Protein AF-A0A9Q8QS35-F1 (afdb_monomer_lite)

Radius of gyration: 35.41 Å; chains: 1; bounding box: 100×67×100 Å

pLDDT: mean 77.14, std 17.83, range [27.78, 98.44]

Foldseek 3Di:
DDDDDDDDDDDDDDPPPDDPPDDDPLVQVQLVVVVFGWDDDPPDIDTPPRHDQADPQFDPVQWAQQPPPRDTYTEHHQWHHDPRDTHHPDDDPDDDDDAPLVVVVVVCVLVVQCVVCCVVCVPCSPVSNVVSVVVNVVVSVVRVVVCVVPVDPDDDDDDDDPPPDDPPDPAQARPWFQDWLADPQDWDWFAADAPDKDQDDFSDDDDPFFFFLAKKKKFFDPPFAKWKFFQNHTFQAGHPRGIGIDGGGGTSRRIIMHGHGITIIIMTGHDDQFRFTFDPDDWFKDKWDWAAPVRQKTKDFCQVPQAPWKKKKKKFFQFWQFFKWFKDFVNHTFGIWFWRCVVPVCRNPNVQADRDGCDHDRCSRSSQNRGGGTMTMTTHGRNGGMMMTGTPGGHPDDRITIMIMTMGHGDDD

Secondary structure (DSSP, 8-state):
---------------------SPPHHHHHHHHHTT--EEEETTEEEETTTEESS-TT-EEEEEEE-TTT--EEEEPTT-EEETTEEE--SPPPP--SS-HHHHHHHTTHHHHHHHHHGGG-TT-HHHHHHHHHHHHHHHHHHHHHHHHHH-SS-PPPPPPPSTT------STT---BSEE-SGGGPPEEEPP-TTS-EEPPPSSS--TT-B-SS-EEEEE-TT---EEEETTEEPPPBTTTTEEEE-TT-BGGGEEEE-SS-EEEEEEEPPBTTB--B-S--PPPEEPPPBBTTB-EEEEE-TTTSSSS-EEEEEEESSB--EEEEEEETTEEEEE-BS-GGGGGGGG-GGG----B--SSTTHHHHHHHTT--EEEEEEPTT--EEEEEEEEE-TT-S-B-EEEEEEEBP--

Structure (mmCIF, N/CA/C/O backbone):
data_AF-A0A9Q8QS35-F1
#
_entry.id   AF-A0A9Q8QS35-F1
#
loop_
_atom_site.group_PDB
_atom_site.id
_atom_site.type_symbol
_atom_site.label_atom_id
_atom_site.label_alt_id
_atom_site.label_comp_id
_atom_site.label_asym_id
_atom_site.label_entity_id
_atom_site.label_seq_id
_atom_site.pdbx_PDB_ins_code
_atom_site.Cartn_x
_atom_site.Cartn_y
_atom_site.Cartn_z
_atom_site.occupancy
_atom_site.B_iso_or_equiv
_atom_site.auth_seq_id
_atom_site.auth_comp_id
_atom_site.auth_asym_id
_atom_site.auth_atom_id
_atom_site.pdbx_PDB_model_num
ATOM 1 N N . MET A 1 1 ? 76.714 -34.598 26.106 1.00 33.97 1 MET A N 1
ATOM 2 C CA . MET A 1 1 ? 77.487 -33.896 27.155 1.00 33.97 1 MET A CA 1
ATOM 3 C C . MET A 1 1 ? 76.480 -33.033 27.912 1.00 33.97 1 MET A C 1
ATOM 5 O O . MET A 1 1 ? 75.886 -32.183 27.274 1.00 33.97 1 MET A O 1
ATOM 9 N N . MET A 1 2 ? 76.019 -33.365 29.130 1.00 27.92 2 MET A N 1
ATOM 10 C CA . MET A 1 2 ? 76.781 -33.449 30.399 1.00 27.92 2 MET A CA 1
ATOM 11 C C . MET A 1 2 ? 77.706 -32.223 30.542 1.00 27.92 2 MET A C 1
ATOM 13 O O . MET A 1 2 ? 78.497 -32.004 29.640 1.00 27.92 2 MET A O 1
ATOM 17 N N . LEU A 1 3 ? 77.725 -31.400 31.591 1.00 30.41 3 LEU A N 1
ATOM 18 C CA . LEU A 1 3 ? 77.219 -31.501 32.959 1.00 30.41 3 LEU A CA 1
ATOM 19 C C . LEU A 1 3 ? 77.445 -30.105 33.630 1.00 30.41 3 LEU A C 1
ATOM 21 O O . LEU A 1 3 ? 78.508 -29.528 33.443 1.00 30.41 3 LEU A O 1
ATOM 25 N N . TRP A 1 4 ? 76.486 -29.645 34.447 1.00 30.98 4 TRP A N 1
ATOM 26 C CA . TRP A 1 4 ? 76.645 -29.163 35.845 1.00 30.98 4 TRP A CA 1
ATOM 27 C C . TRP A 1 4 ? 77.188 -27.784 36.303 1.00 30.98 4 TRP A C 1
ATOM 29 O O . TRP A 1 4 ? 78.196 -27.275 35.826 1.00 30.98 4 TRP A O 1
ATOM 39 N N . SER A 1 5 ? 76.585 -27.397 37.455 1.00 33.94 5 SER A N 1
ATOM 40 C CA . SER A 1 5 ? 77.015 -26.536 38.597 1.00 33.94 5 SER A CA 1
ATOM 41 C C . SER A 1 5 ? 76.394 -25.120 38.617 1.00 33.94 5 SER A C 1
ATOM 43 O O . SER A 1 5 ? 76.669 -24.339 37.719 1.00 33.94 5 SER A O 1
ATOM 45 N N . ALA A 1 6 ? 75.404 -24.772 39.469 1.00 36.12 6 ALA A N 1
ATOM 46 C CA . ALA A 1 6 ? 75.377 -24.591 40.951 1.00 36.12 6 ALA A CA 1
ATOM 47 C C . ALA A 1 6 ? 76.341 -23.463 41.412 1.00 36.12 6 ALA A C 1
ATOM 49 O O . ALA A 1 6 ? 77.469 -23.451 40.944 1.00 36.12 6 ALA A O 1
ATOM 50 N N . LEU A 1 7 ? 76.037 -22.453 42.248 1.00 33.00 7 LEU A N 1
ATOM 51 C CA . LEU A 1 7 ? 75.217 -22.263 43.465 1.00 33.00 7 LEU A CA 1
ATOM 52 C C . LEU A 1 7 ? 74.760 -20.773 43.569 1.00 33.00 7 LEU A C 1
ATOM 54 O O . LEU A 1 7 ? 75.435 -19.903 43.030 1.00 33.00 7 LEU A O 1
ATOM 58 N N . ALA A 1 8 ? 73.575 -20.465 44.128 1.00 33.50 8 ALA A N 1
ATOM 59 C CA . ALA A 1 8 ? 73.309 -19.841 45.456 1.00 33.50 8 ALA A CA 1
ATOM 60 C C . ALA A 1 8 ? 74.170 -18.592 45.796 1.00 33.50 8 ALA A C 1
ATOM 62 O O . ALA A 1 8 ? 75.386 -18.636 45.712 1.00 33.50 8 ALA A O 1
ATOM 63 N N . THR A 1 9 ? 73.666 -17.442 46.264 1.00 30.95 9 THR A N 1
ATOM 64 C CA . THR A 1 9 ? 72.790 -17.217 47.430 1.00 30.95 9 THR A CA 1
ATOM 65 C C . THR A 1 9 ? 72.441 -15.717 47.486 1.00 30.95 9 THR A C 1
ATOM 67 O O . THR A 1 9 ? 73.306 -14.888 47.219 1.00 30.95 9 THR A O 1
ATOM 70 N N . GLY A 1 10 ? 71.223 -15.352 47.892 1.00 29.36 10 GLY A N 1
ATOM 71 C CA . GLY A 1 10 ? 70.836 -13.965 48.179 1.00 29.36 10 GLY A CA 1
ATOM 72 C C . GLY A 1 10 ? 69.544 -13.928 48.992 1.00 29.36 10 GLY A C 1
ATOM 73 O O . GLY A 1 10 ? 68.461 -14.084 48.444 1.00 29.36 10 GLY A O 1
ATOM 74 N N . LEU A 1 11 ? 69.701 -13.828 50.310 1.00 32.06 11 LEU A N 1
ATOM 75 C CA . LEU A 1 11 ? 68.678 -13.894 51.356 1.00 32.06 11 LEU A CA 1
ATOM 76 C C . LEU A 1 11 ? 67.824 -12.617 51.476 1.00 32.06 11 LEU A C 1
ATOM 78 O O . LEU A 1 11 ? 68.360 -11.521 51.362 1.00 32.06 11 LEU A O 1
ATOM 82 N N . ALA A 1 12 ? 66.569 -12.836 51.904 1.00 32.16 12 ALA A N 1
ATOM 83 C CA . ALA A 1 12 ? 65.642 -11.937 52.618 1.00 32.16 12 ALA A CA 1
ATOM 84 C C . ALA A 1 12 ? 65.104 -10.722 51.825 1.00 32.16 12 ALA A C 1
ATOM 86 O O . ALA A 1 12 ? 65.850 -9.971 51.221 1.00 32.16 12 ALA A O 1
ATOM 87 N N . ILE A 1 13 ? 63.797 -10.444 51.794 1.00 30.41 13 ILE A N 1
ATOM 88 C CA . ILE A 1 13 ? 62.903 -10.262 52.948 1.00 30.41 13 ILE A CA 1
ATOM 89 C C . ILE A 1 13 ? 61.518 -10.865 52.668 1.00 30.41 13 ILE A C 1
ATOM 91 O O . ILE A 1 13 ? 60.880 -10.574 51.659 1.00 30.41 13 ILE A O 1
ATOM 95 N N . SER A 1 14 ? 61.041 -11.667 53.619 1.00 30.80 14 SER A N 1
ATOM 96 C CA . SER A 1 14 ? 59.661 -12.136 53.711 1.00 30.80 14 SER A CA 1
ATOM 97 C C . SER A 1 14 ? 58.741 -10.980 54.104 1.00 30.80 14 SER A C 1
ATOM 99 O O . SER A 1 14 ? 58.764 -10.541 55.252 1.00 30.80 14 SER A O 1
ATOM 101 N N . VAL A 1 15 ? 57.888 -10.520 53.190 1.00 31.53 15 VAL A N 1
ATOM 102 C CA . VAL A 1 15 ? 56.643 -9.849 53.581 1.00 31.53 15 VAL A CA 1
ATOM 103 C C . VAL A 1 15 ? 55.588 -10.940 53.668 1.00 31.53 15 VAL A C 1
ATOM 105 O O . VAL A 1 15 ? 54.973 -11.325 52.677 1.00 31.53 15 VAL A O 1
ATOM 108 N N . VAL A 1 16 ? 55.423 -11.486 54.872 1.00 33.06 16 VAL A N 1
ATOM 109 C CA . VAL A 1 16 ? 54.182 -12.165 55.239 1.00 33.06 16 VAL A CA 1
ATOM 110 C C . VAL A 1 16 ? 53.117 -11.072 55.221 1.00 33.06 16 VAL A C 1
ATOM 112 O O . VAL A 1 16 ? 53.033 -10.269 56.146 1.00 33.06 16 VAL A O 1
ATOM 115 N N . LEU A 1 17 ? 52.358 -10.987 54.129 1.00 31.47 17 LEU A N 1
ATOM 116 C CA . LEU A 1 17 ? 51.084 -10.280 54.122 1.00 31.47 17 LEU A CA 1
ATOM 117 C C . LEU A 1 17 ? 50.188 -11.033 55.105 1.00 31.47 17 LEU A C 1
ATOM 119 O O . LEU A 1 17 ? 49.635 -12.082 54.779 1.00 31.47 17 LEU A O 1
ATOM 123 N N . ALA A 1 18 ? 50.133 -10.537 56.341 1.00 35.03 18 ALA A N 1
ATOM 124 C CA . ALA A 1 18 ? 49.089 -10.900 57.279 1.00 35.03 18 ALA A CA 1
ATOM 125 C C . ALA A 1 18 ? 47.750 -10.693 56.561 1.00 35.03 18 ALA A C 1
ATOM 127 O O . ALA A 1 18 ? 47.512 -9.621 56.003 1.00 35.03 18 ALA A O 1
ATOM 128 N N . ALA A 1 19 ? 46.933 -11.747 56.508 1.00 41.31 19 ALA A N 1
ATOM 129 C CA . ALA A 1 19 ? 45.583 -11.657 55.982 1.00 41.31 19 ALA A CA 1
ATOM 130 C C . ALA A 1 19 ? 44.859 -10.536 56.731 1.00 41.31 19 ALA A C 1
ATOM 132 O O . ALA A 1 19 ? 44.884 -10.494 57.961 1.00 41.31 19 ALA A O 1
ATOM 133 N N . ASP A 1 20 ? 44.293 -9.612 55.966 1.00 45.94 20 ASP A N 1
ATOM 134 C CA . ASP A 1 20 ? 43.581 -8.449 56.467 1.00 45.94 20 ASP A CA 1
ATOM 135 C C . ASP A 1 20 ? 42.488 -8.927 57.440 1.00 45.94 20 ASP A C 1
ATOM 137 O O . ASP A 1 20 ? 41.556 -9.631 57.051 1.00 45.94 20 ASP A O 1
ATOM 141 N N . ASP A 1 21 ? 42.628 -8.604 58.727 1.00 58.88 21 ASP A N 1
ATOM 142 C CA . ASP A 1 21 ? 41.693 -9.003 59.792 1.00 58.88 21 ASP A CA 1
ATOM 143 C C . ASP A 1 21 ? 40.431 -8.113 59.791 1.00 58.88 21 ASP A C 1
ATOM 145 O O . ASP A 1 21 ? 39.726 -7.972 60.791 1.00 58.88 21 ASP A O 1
ATOM 149 N N . SER A 1 22 ? 40.155 -7.470 58.654 1.00 72.44 22 SER A N 1
ATOM 150 C CA . SER A 1 22 ? 39.050 -6.553 58.439 1.00 72.44 22 SER A CA 1
ATOM 151 C C . SER A 1 22 ? 37.841 -7.280 57.821 1.00 72.44 22 SER A C 1
ATOM 153 O O . SER A 1 22 ? 37.987 -8.125 56.933 1.00 72.44 22 SER A O 1
ATOM 155 N N . PRO A 1 23 ? 36.611 -6.998 58.294 1.00 75.44 23 PRO A N 1
ATOM 156 C CA . PRO A 1 23 ? 35.412 -7.645 57.778 1.00 75.44 23 PRO A CA 1
ATOM 157 C C . PRO A 1 23 ? 35.133 -7.204 56.332 1.00 75.44 23 PRO A C 1
ATOM 159 O O . PRO A 1 23 ? 35.167 -6.004 56.044 1.00 75.44 23 PRO A O 1
ATOM 162 N N . PRO A 1 24 ? 34.777 -8.133 55.425 1.00 80.44 24 PRO A N 1
ATOM 163 C CA . PRO A 1 24 ? 34.333 -7.795 54.076 1.00 80.44 24 PRO A CA 1
ATOM 164 C C . PRO A 1 24 ? 33.207 -6.749 54.071 1.00 80.44 24 PRO A C 1
ATOM 166 O O . PRO A 1 24 ? 32.281 -6.816 54.880 1.00 80.44 24 PRO A O 1
ATOM 169 N N . GLY A 1 25 ? 33.238 -5.803 53.126 1.00 79.88 25 GLY A N 1
ATOM 170 C CA . GLY A 1 25 ? 32.295 -4.671 53.093 1.00 79.88 25 GLY A CA 1
ATOM 171 C C . GLY A 1 25 ? 30.813 -5.075 53.078 1.00 79.88 25 GLY A C 1
ATOM 172 O O . GLY A 1 25 ? 29.991 -4.431 53.723 1.00 79.88 25 GLY A O 1
ATOM 173 N N . VAL A 1 26 ? 30.487 -6.198 52.432 1.00 80.88 26 VAL A N 1
ATOM 174 C CA . VAL A 1 26 ? 29.134 -6.784 52.396 1.00 80.88 26 VAL A CA 1
ATOM 175 C C . VAL A 1 26 ? 28.638 -7.215 53.791 1.00 80.88 26 VAL A C 1
ATOM 177 O O . VAL A 1 26 ? 27.462 -7.067 54.112 1.00 80.88 26 VAL A O 1
ATOM 180 N N . ILE A 1 27 ? 29.545 -7.676 54.659 1.00 82.19 27 ILE A N 1
ATOM 181 C CA . ILE A 1 27 ? 29.257 -8.063 56.048 1.00 82.19 27 ILE A CA 1
ATOM 182 C C . ILE A 1 27 ? 29.079 -6.820 56.920 1.00 82.19 27 ILE A C 1
ATOM 184 O O . ILE A 1 27 ? 28.169 -6.770 57.747 1.00 82.19 27 ILE A O 1
ATOM 188 N N . VAL A 1 28 ? 29.909 -5.793 56.709 1.00 83.69 28 VAL A N 1
ATOM 189 C CA . VAL A 1 28 ? 29.772 -4.499 57.395 1.00 83.69 28 VAL A CA 1
ATOM 190 C C . VAL A 1 28 ? 28.404 -3.883 57.103 1.00 83.69 28 VAL A C 1
ATOM 192 O O . VAL A 1 28 ? 27.733 -3.408 58.019 1.00 83.69 28 VAL A O 1
ATOM 195 N N . GLU A 1 29 ? 27.970 -3.919 55.844 1.00 83.31 29 GLU A N 1
ATOM 196 C CA . GLU A 1 29 ? 26.683 -3.373 55.419 1.00 83.31 29 GLU A CA 1
ATOM 197 C C . GLU A 1 29 ? 25.502 -4.150 56.019 1.00 83.31 29 GLU A C 1
ATOM 199 O O . GLU A 1 29 ? 24.595 -3.536 56.585 1.00 83.31 29 GLU A O 1
ATOM 204 N N . LEU A 1 30 ? 25.552 -5.488 55.993 1.00 83.31 30 LEU A N 1
ATOM 205 C CA . LEU A 1 30 ? 24.540 -6.347 56.611 1.00 83.31 30 LEU A CA 1
ATOM 206 C C . LEU A 1 30 ? 24.429 -6.118 58.125 1.00 83.31 30 LEU A C 1
ATOM 208 O O . LEU A 1 30 ? 23.328 -5.904 58.637 1.00 83.31 30 LEU A O 1
ATOM 212 N N . CYS A 1 31 ? 25.546 -6.131 58.858 1.00 82.06 31 CYS A N 1
ATOM 213 C CA . CYS A 1 31 ? 25.506 -5.918 60.305 1.00 82.06 31 CYS A CA 1
ATOM 214 C C . CYS A 1 31 ? 24.999 -4.512 60.643 1.00 82.06 31 CYS A C 1
ATOM 216 O O . CYS A 1 31 ? 24.170 -4.368 61.541 1.00 82.06 31 CYS A O 1
ATOM 218 N N . LYS A 1 32 ? 25.386 -3.490 59.867 1.00 84.06 32 LYS A N 1
ATOM 219 C CA . LYS A 1 32 ? 24.872 -2.124 60.029 1.00 84.06 32 LYS A CA 1
ATOM 220 C C . LYS A 1 32 ? 23.361 -2.041 59.799 1.00 84.06 32 LYS A C 1
ATOM 222 O O . LYS A 1 32 ? 22.688 -1.359 60.567 1.00 84.06 32 LYS A O 1
ATOM 227 N N . GLN A 1 33 ? 22.813 -2.747 58.804 1.00 81.06 33 GLN A N 1
ATOM 228 C CA . GLN A 1 33 ? 21.358 -2.842 58.602 1.00 81.06 33 GLN A CA 1
ATOM 229 C C . GLN A 1 33 ? 20.647 -3.504 59.787 1.00 81.06 33 GLN A C 1
ATOM 231 O O . GLN A 1 33 ? 19.543 -3.102 60.143 1.00 81.06 33 GLN A O 1
ATOM 236 N N . ARG A 1 34 ? 21.301 -4.470 60.439 1.00 80.44 34 ARG A N 1
ATOM 237 C CA . ARG A 1 34 ? 20.815 -5.110 61.670 1.00 80.44 34 ARG A CA 1
ATOM 238 C C . ARG A 1 34 ? 21.083 -4.282 62.938 1.00 80.44 34 ARG A C 1
ATOM 240 O O . ARG A 1 34 ? 20.763 -4.740 64.030 1.00 80.44 34 ARG A O 1
ATOM 247 N N . GLY A 1 35 ? 21.663 -3.081 62.824 1.00 77.81 35 GLY A N 1
ATOM 248 C CA . GLY A 1 35 ? 22.017 -2.226 63.966 1.00 77.81 35 GLY A CA 1
ATOM 249 C C . GLY A 1 35 ? 23.165 -2.773 64.825 1.00 77.81 35 GLY A C 1
ATOM 250 O O . GLY A 1 35 ? 23.284 -2.419 65.995 1.00 77.81 35 GLY A O 1
ATOM 251 N N . GLN A 1 36 ? 23.992 -3.653 64.263 1.00 81.81 36 GLN A N 1
ATOM 252 C CA . GLN A 1 36 ? 25.058 -4.388 64.941 1.00 81.81 36 GLN A CA 1
ATOM 253 C C . GLN A 1 36 ? 26.419 -4.121 64.283 1.00 81.81 36 GLN A C 1
ATOM 255 O O . GLN A 1 36 ? 26.512 -3.599 63.171 1.00 81.81 36 GLN A O 1
ATOM 260 N N . VAL A 1 37 ? 27.497 -4.502 64.968 1.00 81.12 37 VAL A N 1
ATOM 261 C CA . VAL A 1 37 ? 28.858 -4.465 64.415 1.00 81.12 37 VAL A CA 1
ATOM 262 C C . VAL A 1 37 ? 29.340 -5.886 64.105 1.00 81.12 37 VAL A C 1
ATOM 264 O O . VAL A 1 37 ? 28.939 -6.821 64.804 1.00 81.12 37 VAL A O 1
ATOM 267 N N . PRO A 1 38 ? 30.149 -6.081 63.051 1.00 83.38 38 PRO A N 1
ATOM 268 C CA . PRO A 1 38 ? 30.714 -7.385 62.733 1.00 83.38 38 PRO A CA 1
ATOM 269 C C . PRO A 1 38 ? 31.781 -7.792 63.757 1.00 83.38 38 PRO A C 1
ATOM 271 O O . PRO A 1 38 ? 32.609 -6.978 64.165 1.00 83.38 38 PRO A O 1
ATOM 274 N N . GLN A 1 39 ? 31.778 -9.063 64.147 1.00 82.00 39 GLN A N 1
ATOM 275 C CA . GLN A 1 39 ? 32.740 -9.672 65.061 1.00 82.00 39 GLN A CA 1
ATOM 276 C C . GLN A 1 39 ? 33.243 -10.992 64.469 1.00 82.00 39 GLN A C 1
ATOM 278 O O . GLN A 1 39 ? 32.466 -11.777 63.927 1.00 82.00 39 GLN A O 1
ATOM 283 N N . LYS A 1 40 ? 34.551 -11.243 64.559 1.00 79.94 40 LYS A N 1
ATOM 284 C CA . LYS A 1 40 ? 35.153 -12.492 64.083 1.00 79.94 40 LYS A CA 1
ATOM 285 C C . LYS A 1 40 ? 34.954 -13.595 65.126 1.00 79.94 40 LYS A C 1
ATOM 287 O O . LYS A 1 40 ? 35.295 -13.410 66.295 1.00 79.94 40 LYS A O 1
ATOM 292 N N . ALA A 1 41 ? 34.395 -14.725 64.707 1.00 76.12 41 ALA A N 1
ATOM 293 C CA . ALA A 1 41 ? 34.157 -15.909 65.524 1.00 76.12 41 ALA A CA 1
ATOM 294 C C . ALA A 1 41 ? 34.762 -17.131 64.811 1.00 76.12 41 ALA A C 1
ATOM 296 O O . ALA A 1 41 ? 34.180 -17.678 63.871 1.00 76.12 41 ALA A O 1
ATOM 297 N N . GLY A 1 42 ? 35.966 -17.530 65.231 1.00 75.00 42 GLY A N 1
ATOM 298 C CA . GLY A 1 42 ? 36.766 -18.526 64.509 1.00 75.00 42 GLY A CA 1
ATOM 299 C C . GLY A 1 42 ? 37.151 -18.027 63.111 1.00 75.00 42 GLY A C 1
ATOM 300 O O . GLY A 1 42 ? 37.630 -16.902 62.968 1.00 75.00 42 GLY A O 1
ATOM 301 N N . ASP A 1 43 ? 36.890 -18.843 62.089 1.00 71.19 43 ASP A N 1
ATOM 302 C CA . ASP A 1 43 ? 37.153 -18.517 60.676 1.00 71.19 43 ASP A CA 1
ATOM 303 C C . ASP A 1 43 ? 35.985 -17.784 59.985 1.00 71.19 43 ASP A C 1
ATOM 305 O O . ASP A 1 43 ? 36.033 -17.510 58.787 1.00 71.19 43 ASP A O 1
ATOM 309 N N . SER A 1 44 ? 34.931 -17.451 60.734 1.00 72.81 44 SER A N 1
ATOM 310 C CA . SER A 1 44 ? 33.701 -16.834 60.225 1.00 72.81 44 SER A CA 1
ATOM 311 C C . SER A 1 44 ? 33.443 -15.464 60.858 1.00 72.81 44 SER A C 1
ATOM 313 O O . SER A 1 44 ? 34.000 -15.135 61.910 1.00 72.81 44 SER A O 1
ATOM 315 N N . TRP A 1 45 ? 32.584 -14.657 60.231 1.00 80.56 45 TRP A N 1
ATOM 316 C CA . TRP A 1 45 ? 32.093 -13.415 60.841 1.00 80.56 45 TRP A CA 1
ATOM 317 C C . TRP A 1 45 ? 30.651 -13.577 61.298 1.00 80.56 45 TRP A C 1
ATOM 319 O O . TRP A 1 45 ? 29.833 -14.205 60.631 1.00 80.56 45 TRP A O 1
ATOM 329 N N . THR A 1 46 ? 30.328 -12.946 62.415 1.00 81.75 46 THR A N 1
ATOM 330 C CA . THR A 1 46 ? 28.971 -12.820 62.944 1.00 81.75 46 THR A CA 1
ATOM 331 C C . THR A 1 46 ? 28.652 -11.348 63.160 1.00 81.75 46 THR A C 1
ATOM 333 O O . THR A 1 46 ? 29.553 -10.509 63.220 1.00 81.75 46 THR A O 1
ATOM 336 N N . CYS A 1 47 ? 27.372 -11.003 63.275 1.00 83.44 47 CYS A N 1
ATOM 337 C CA . CYS A 1 47 ? 27.003 -9.711 63.846 1.00 83.44 47 CYS A CA 1
ATOM 338 C C . CYS A 1 47 ? 26.841 -9.888 65.371 1.00 83.44 47 CYS A C 1
ATOM 340 O O . CYS A 1 47 ? 26.371 -10.937 65.825 1.00 83.44 47 CYS A O 1
ATOM 342 N N . VAL A 1 48 ? 27.287 -8.901 66.164 1.00 78.38 48 VAL A N 1
ATOM 343 C CA . VAL A 1 48 ? 27.310 -8.947 67.646 1.00 78.38 48 VAL A CA 1
ATOM 344 C C . VAL A 1 48 ? 26.015 -9.533 68.235 1.00 78.38 48 VAL A C 1
ATOM 346 O O . VAL A 1 48 ? 24.928 -9.224 67.762 1.00 78.38 48 VAL A O 1
ATOM 349 N N . GLN A 1 49 ? 26.143 -10.347 69.296 1.00 65.44 49 GLN A N 1
ATOM 350 C CA . GLN A 1 49 ? 25.103 -11.232 69.874 1.00 65.44 49 GLN A CA 1
ATOM 351 C C . GLN A 1 49 ? 24.874 -12.565 69.129 1.00 65.44 49 GLN A C 1
ATOM 353 O O . GLN A 1 49 ? 23.788 -13.131 69.201 1.00 65.44 49 GLN A O 1
ATOM 358 N N . ASN A 1 50 ? 25.906 -13.105 68.466 1.00 60.25 50 ASN A N 1
ATOM 359 C CA . ASN A 1 50 ? 25.887 -14.415 67.793 1.00 60.25 50 ASN A CA 1
ATOM 360 C C . ASN A 1 50 ? 24.775 -14.577 66.743 1.00 60.25 50 ASN A C 1
ATOM 362 O O . ASN A 1 50 ? 24.349 -15.701 66.473 1.00 60.25 50 ASN A O 1
ATOM 366 N N . SER A 1 51 ? 24.310 -13.487 66.120 1.00 69.19 51 SER A N 1
ATOM 367 C CA . SER A 1 51 ? 23.422 -13.648 64.973 1.00 69.19 51 SER A CA 1
ATOM 368 C C . SER A 1 51 ? 24.256 -14.159 63.799 1.00 69.19 51 SER A C 1
ATOM 370 O O . SER A 1 51 ? 25.220 -13.517 63.362 1.00 69.19 51 SER A O 1
ATOM 372 N N . SER A 1 52 ? 23.942 -15.372 63.341 1.00 72.56 52 SER A N 1
ATOM 373 C CA . SER A 1 52 ? 24.635 -15.956 62.203 1.00 72.56 52 SER A CA 1
ATOM 374 C C . SER A 1 52 ? 24.352 -15.118 60.955 1.00 72.56 52 SER A C 1
ATOM 376 O O . SER A 1 52 ? 23.261 -14.566 60.755 1.00 72.56 52 SER A O 1
ATOM 378 N N . ILE A 1 53 ? 25.386 -14.956 60.133 1.00 80.69 53 ILE A N 1
ATOM 379 C CA . ILE A 1 53 ? 25.275 -14.240 58.861 1.00 80.69 53 ILE A CA 1
ATOM 380 C C . ILE A 1 53 ? 24.524 -15.101 57.841 1.00 80.69 53 ILE A C 1
ATOM 382 O O . ILE A 1 53 ? 23.663 -14.581 57.136 1.00 80.69 53 ILE A O 1
ATOM 386 N N . CYS A 1 54 ? 24.800 -16.406 57.835 1.00 80.38 54 CYS A N 1
ATOM 387 C CA . CYS A 1 54 ? 24.146 -17.405 56.995 1.00 80.38 54 CYS A CA 1
ATOM 388 C C . CYS A 1 54 ? 23.410 -18.457 57.843 1.00 80.38 54 CYS A C 1
ATOM 390 O O . CYS A 1 54 ? 23.620 -18.544 59.060 1.00 80.38 54 CYS A O 1
ATOM 392 N N . GLY A 1 55 ? 22.555 -19.255 57.203 1.00 75.06 55 GLY A N 1
ATOM 393 C CA . GLY A 1 55 ? 21.927 -20.432 57.797 1.00 75.06 55 GLY A CA 1
ATOM 394 C C . GLY A 1 55 ? 22.915 -21.580 58.032 1.00 75.06 55 GLY A C 1
ATOM 395 O O . GLY A 1 55 ? 24.063 -21.556 57.586 1.00 75.06 55 GLY A O 1
ATOM 396 N N . GLU A 1 56 ? 22.474 -22.600 58.764 1.00 71.56 56 GLU A N 1
ATOM 397 C CA . GLU A 1 56 ? 23.299 -23.768 59.079 1.00 71.56 56 GLU A CA 1
ATOM 398 C C . GLU A 1 56 ? 23.710 -24.524 57.799 1.00 71.56 56 GLU A C 1
ATOM 400 O O . GLU A 1 56 ? 22.866 -24.932 57.003 1.00 71.56 56 GLU A O 1
ATOM 405 N N . GLY A 1 57 ? 25.021 -24.699 57.591 1.00 67.62 57 GLY A N 1
ATOM 406 C CA . GLY A 1 57 ? 25.587 -25.388 56.422 1.00 67.62 57 GLY A CA 1
ATOM 407 C C . GLY A 1 57 ? 25.782 -24.523 55.169 1.00 67.62 57 GLY A C 1
ATOM 408 O O . GLY A 1 57 ? 26.283 -25.026 54.164 1.00 67.62 57 GLY A O 1
ATOM 409 N N . GLU A 1 58 ? 25.419 -23.242 55.212 1.00 79.19 58 GLU A N 1
ATOM 410 C CA . GLU A 1 58 ? 25.634 -22.293 54.115 1.00 79.19 58 GLU A CA 1
ATOM 411 C C . GLU A 1 58 ? 27.026 -21.650 54.177 1.00 79.19 58 GLU A C 1
ATOM 413 O O . GLU A 1 58 ? 27.584 -21.423 55.252 1.00 79.19 58 GLU A O 1
ATOM 418 N N . ASP A 1 59 ? 27.596 -21.336 53.011 1.00 76.75 59 ASP A N 1
ATOM 419 C CA . ASP A 1 59 ? 28.949 -20.783 52.919 1.00 76.75 59 ASP A CA 1
ATOM 420 C C . ASP A 1 59 ? 28.930 -19.249 52.951 1.00 76.75 59 ASP A C 1
ATOM 422 O O . ASP A 1 59 ? 28.432 -18.590 52.035 1.00 76.75 59 ASP A O 1
ATOM 426 N N . GLN A 1 60 ? 29.536 -18.661 53.980 1.00 78.38 60 GLN A N 1
ATOM 427 C CA . GLN A 1 60 ? 29.640 -17.213 54.136 1.00 78.38 60 GLN A CA 1
ATOM 428 C C . GLN A 1 60 ? 30.416 -16.524 53.006 1.00 78.38 60 GLN A C 1
ATOM 430 O O . GLN A 1 60 ? 30.143 -15.361 52.700 1.00 78.38 60 GLN A O 1
ATOM 435 N N . ALA A 1 61 ? 31.326 -17.227 52.326 1.00 77.19 61 ALA A N 1
ATOM 436 C CA . ALA A 1 61 ? 32.022 -16.696 51.154 1.00 77.19 61 ALA A CA 1
ATOM 437 C C . ALA A 1 61 ? 31.073 -16.402 49.977 1.00 77.19 61 ALA A C 1
ATOM 439 O O . ALA A 1 61 ? 31.444 -15.703 49.035 1.00 77.19 61 ALA A O 1
ATOM 440 N N . THR A 1 62 ? 29.840 -16.910 50.032 1.00 81.38 62 THR A N 1
ATOM 441 C CA . THR A 1 62 ? 28.808 -16.705 49.012 1.00 81.38 62 THR A CA 1
ATOM 442 C C . THR A 1 62 ? 27.770 -15.643 49.387 1.00 81.38 62 THR A C 1
ATOM 444 O O . THR A 1 62 ? 26.786 -15.470 48.664 1.00 81.38 62 THR A O 1
ATOM 447 N N . LEU A 1 63 ? 27.981 -14.910 50.487 1.00 82.25 63 LEU A N 1
ATOM 448 C CA . LEU A 1 63 ? 27.101 -13.824 50.910 1.00 82.25 63 LEU A CA 1
ATOM 449 C C . LEU A 1 63 ? 26.998 -12.742 49.825 1.00 82.25 63 LEU A C 1
ATOM 451 O O . LEU A 1 63 ? 27.994 -12.142 49.417 1.00 82.25 63 LEU A O 1
ATOM 455 N N . HIS A 1 64 ? 25.775 -12.446 49.404 1.00 84.94 64 HIS A N 1
ATOM 456 C CA . HIS A 1 64 ? 25.471 -11.396 48.437 1.00 84.94 64 HIS A CA 1
ATOM 457 C C . HIS A 1 64 ? 24.086 -10.811 48.701 1.00 84.94 64 HIS A C 1
ATOM 459 O O . HIS A 1 64 ? 23.293 -11.364 49.459 1.00 84.94 64 HIS A O 1
ATOM 465 N N . LYS A 1 65 ? 23.796 -9.679 48.062 1.00 82.31 65 LYS A N 1
ATOM 466 C CA . LYS A 1 65 ? 22.464 -9.081 48.062 1.00 82.31 65 LYS A CA 1
ATOM 467 C C . LYS A 1 65 ? 21.678 -9.629 46.874 1.00 82.31 65 LYS A C 1
ATOM 469 O O . LYS A 1 65 ? 22.097 -9.432 45.732 1.00 82.31 65 LYS A O 1
ATOM 474 N N . ASP A 1 66 ? 20.570 -10.315 47.128 1.00 75.62 66 ASP A N 1
ATOM 475 C CA . ASP A 1 66 ? 19.698 -10.837 46.080 1.00 75.62 66 ASP A CA 1
ATOM 476 C C . ASP A 1 66 ? 19.117 -9.672 45.264 1.00 75.62 66 ASP A C 1
ATOM 478 O O . ASP A 1 66 ? 18.554 -8.718 45.802 1.00 75.62 66 ASP A O 1
ATOM 482 N N . ALA A 1 67 ? 19.272 -9.727 43.941 1.00 71.56 67 ALA A N 1
ATOM 483 C CA . ALA A 1 67 ? 18.880 -8.632 43.054 1.00 71.56 67 ALA A CA 1
ATOM 484 C C . ALA A 1 67 ? 17.354 -8.457 42.907 1.00 71.56 67 ALA A C 1
ATOM 486 O O . ALA A 1 67 ? 16.912 -7.421 42.414 1.00 71.56 67 ALA A O 1
ATOM 487 N N . LYS A 1 68 ? 16.549 -9.461 43.275 1.00 70.25 68 LYS A N 1
ATOM 488 C CA . LYS A 1 68 ? 15.083 -9.428 43.189 1.00 70.25 68 LYS A CA 1
ATOM 489 C C . LYS A 1 68 ? 14.447 -8.988 44.500 1.00 70.25 68 LYS A C 1
ATOM 491 O O . LYS A 1 68 ? 13.493 -8.217 44.462 1.00 70.25 68 LYS A O 1
ATOM 496 N N . THR A 1 69 ? 14.940 -9.484 45.632 1.00 74.69 69 THR A N 1
ATOM 497 C CA . THR A 1 69 ? 14.363 -9.185 46.953 1.00 74.69 69 THR A CA 1
ATOM 498 C C . THR A 1 69 ? 15.090 -8.050 47.665 1.00 74.69 69 THR A C 1
ATOM 500 O O . THR A 1 69 ? 14.504 -7.378 48.507 1.00 74.69 69 THR A O 1
ATOM 503 N N . GLY A 1 70 ? 16.352 -7.792 47.313 1.00 73.56 70 GLY A N 1
ATOM 504 C CA . GLY A 1 70 ? 17.201 -6.816 47.992 1.00 73.56 70 GLY A CA 1
ATOM 505 C C . GLY A 1 70 ? 17.720 -7.289 49.352 1.00 73.56 70 GLY A C 1
ATOM 506 O O . GLY A 1 70 ? 18.362 -6.499 50.047 1.00 73.56 70 GLY A O 1
ATOM 507 N N . GLU A 1 71 ? 17.467 -8.543 49.731 1.00 79.38 71 GLU A N 1
ATOM 508 C CA . GLU A 1 71 ? 17.907 -9.142 50.993 1.00 79.38 71 GLU A CA 1
ATOM 509 C C . GLU A 1 71 ? 19.297 -9.772 50.863 1.00 79.38 71 GLU A C 1
ATOM 511 O O . GLU A 1 71 ? 19.707 -10.189 49.781 1.00 79.38 71 GLU A O 1
ATOM 516 N N . TYR A 1 72 ? 20.038 -9.850 51.970 1.00 81.12 72 TYR A N 1
ATOM 517 C CA . TYR A 1 72 ? 21.328 -10.539 51.991 1.00 81.12 72 TYR A CA 1
ATOM 518 C C . TYR A 1 72 ? 21.128 -12.030 52.239 1.00 81.12 72 TYR A C 1
ATOM 520 O O . TYR A 1 72 ? 20.542 -12.411 53.253 1.00 81.12 72 TYR A O 1
ATOM 528 N N . VAL A 1 73 ? 21.647 -12.855 51.334 1.00 84.12 73 VAL A N 1
ATOM 529 C CA . VAL A 1 73 ? 21.505 -14.314 51.363 1.00 84.12 73 VAL A CA 1
ATOM 530 C C . VAL A 1 73 ? 22.849 -14.998 51.115 1.00 84.12 73 VAL A C 1
ATOM 532 O O . VAL A 1 73 ? 23.732 -14.447 50.449 1.00 84.12 73 VAL A O 1
ATOM 535 N N . CYS A 1 74 ? 22.995 -16.209 51.647 1.00 84.50 74 CYS A N 1
ATOM 536 C CA . CYS A 1 74 ? 24.119 -17.100 51.375 1.00 84.50 74 CYS A CA 1
ATOM 537 C C . CYS A 1 74 ? 23.636 -18.278 50.525 1.00 84.50 74 CYS A C 1
ATOM 539 O O . CYS A 1 74 ? 22.454 -18.617 50.517 1.00 84.50 74 CYS A O 1
ATOM 541 N N . CYS A 1 75 ? 24.536 -18.889 49.765 1.00 81.88 75 CYS A N 1
ATOM 542 C CA . CYS A 1 75 ? 24.198 -20.038 48.944 1.00 81.88 75 CYS A CA 1
ATOM 543 C C . CYS A 1 75 ? 24.098 -21.308 49.784 1.00 81.88 75 CYS A C 1
ATOM 545 O O . CYS A 1 75 ? 24.952 -21.591 50.628 1.00 81.88 75 CYS A O 1
ATOM 547 N N . SER A 1 76 ? 23.073 -22.105 49.484 1.00 79.56 76 SER A N 1
ATOM 548 C CA . SER A 1 76 ? 22.891 -23.428 50.071 1.00 79.56 76 SER A CA 1
ATOM 549 C C . SER A 1 76 ? 24.086 -24.347 49.768 1.00 79.56 76 SER A C 1
ATOM 551 O O . SER A 1 76 ? 24.723 -24.201 48.717 1.00 79.56 76 SER A O 1
ATOM 553 N N . PRO A 1 77 ? 24.390 -25.318 50.650 1.00 74.50 77 PRO A N 1
ATOM 554 C CA . PRO A 1 77 ? 25.552 -26.185 50.500 1.00 74.50 77 PRO A CA 1
ATOM 555 C C . PRO A 1 77 ? 25.647 -26.822 49.106 1.00 74.50 77 PRO A C 1
ATOM 557 O O . PRO A 1 77 ? 24.694 -27.412 48.596 1.00 74.50 77 PRO A O 1
ATOM 560 N N . GLY A 1 78 ? 26.821 -26.693 48.485 1.00 69.44 78 GLY A N 1
ATOM 561 C CA . GLY A 1 78 ? 27.105 -27.206 47.143 1.00 69.44 78 GLY A CA 1
ATOM 562 C C . GLY A 1 78 ? 26.861 -26.214 46.004 1.00 69.44 78 GLY A C 1
ATOM 563 O O . GLY A 1 78 ? 27.364 -26.459 44.914 1.00 69.44 78 GLY A O 1
ATOM 564 N N . TYR A 1 79 ? 26.183 -25.087 46.233 1.00 75.44 79 TYR A N 1
ATOM 565 C CA . TYR A 1 79 ? 25.985 -24.031 45.235 1.00 75.44 79 TYR A CA 1
ATOM 566 C C . TYR A 1 79 ? 27.123 -23.001 45.293 1.00 75.44 79 TYR A C 1
ATOM 568 O O . TYR A 1 79 ? 27.668 -22.719 46.357 1.00 75.44 79 TYR A O 1
ATOM 576 N N . LYS A 1 80 ? 27.491 -22.420 44.146 1.00 79.56 80 LYS A N 1
ATOM 577 C CA . LYS A 1 80 ? 28.530 -21.380 44.043 1.00 79.56 80 LYS A CA 1
ATOM 578 C C . LYS A 1 80 ? 27.925 -20.034 43.667 1.00 79.56 80 LYS A C 1
ATOM 580 O O . LYS A 1 80 ? 26.983 -19.982 42.885 1.00 79.56 80 LYS A O 1
ATOM 585 N N . LEU A 1 81 ? 28.498 -18.944 44.173 1.00 77.06 81 LEU A N 1
ATOM 586 C CA . LEU A 1 81 ? 28.104 -17.594 43.776 1.00 77.06 81 LEU A CA 1
ATOM 587 C C . LEU A 1 81 ? 28.697 -17.248 42.400 1.00 77.06 81 LEU A C 1
ATOM 589 O O . LEU A 1 81 ? 29.916 -17.255 42.226 1.00 77.06 81 LEU A O 1
ATOM 593 N N . LYS A 1 82 ? 27.843 -16.921 41.428 1.00 76.50 82 LYS A N 1
ATOM 594 C CA . LYS A 1 82 ? 28.232 -16.410 40.107 1.00 76.50 82 LYS A CA 1
ATOM 595 C C . LYS A 1 82 ? 27.286 -15.286 39.690 1.00 76.50 82 LYS A C 1
ATOM 597 O O . LYS A 1 82 ? 26.073 -15.451 39.754 1.00 76.50 82 LYS A O 1
ATOM 602 N N . ASP A 1 83 ? 27.842 -14.140 39.299 1.00 74.94 83 ASP A N 1
ATOM 603 C CA . ASP A 1 83 ? 27.092 -12.951 38.856 1.00 74.94 83 ASP A CA 1
ATOM 604 C C . ASP A 1 83 ? 25.986 -12.507 39.840 1.00 74.94 83 ASP A C 1
ATOM 606 O O . ASP A 1 83 ? 24.883 -12.127 39.445 1.00 74.94 83 ASP A O 1
ATOM 610 N N . GLY A 1 84 ? 26.270 -12.593 41.146 1.00 70.44 84 GLY A N 1
ATOM 611 C CA . GLY A 1 84 ? 25.322 -12.225 42.203 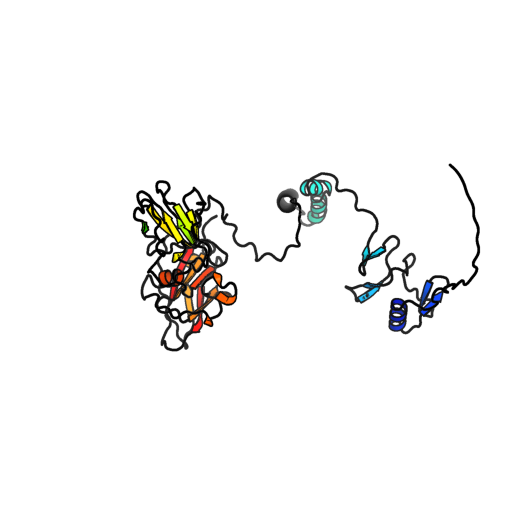1.00 70.44 84 GLY A CA 1
ATOM 612 C C . GLY A 1 84 ? 24.159 -13.206 42.384 1.00 70.44 84 GLY A C 1
ATOM 613 O O . GLY A 1 84 ? 23.098 -12.789 42.843 1.00 70.44 84 GLY A O 1
ATOM 614 N N . ARG A 1 85 ? 24.319 -14.478 41.981 1.00 76.62 85 ARG A N 1
ATOM 615 C CA . ARG A 1 85 ? 23.332 -15.556 42.173 1.00 76.62 85 ARG A CA 1
ATOM 616 C C . ARG A 1 85 ? 23.983 -16.891 42.534 1.00 76.62 85 ARG A C 1
ATOM 618 O O . ARG A 1 85 ? 25.088 -17.192 42.085 1.00 76.62 85 ARG A O 1
ATOM 625 N N . CYS A 1 86 ? 23.267 -17.727 43.281 1.00 78.62 86 CYS A N 1
ATOM 626 C CA . CYS A 1 86 ? 23.685 -19.096 43.586 1.00 78.62 86 CYS A CA 1
ATOM 627 C C . CYS A 1 86 ? 23.418 -20.040 42.406 1.00 78.62 86 CYS A C 1
ATOM 629 O O . CYS A 1 86 ? 22.281 -20.158 41.951 1.00 78.62 86 CYS A O 1
ATOM 631 N N . VAL A 1 87 ? 24.451 -20.734 41.924 1.00 76.44 87 VAL A N 1
ATOM 632 C CA . VAL A 1 87 ? 24.371 -21.706 40.822 1.00 76.44 87 VAL A CA 1
ATOM 633 C C . VAL A 1 87 ? 24.857 -23.087 41.267 1.00 76.44 87 VAL A C 1
ATOM 635 O O . VAL A 1 87 ? 25.875 -23.199 41.949 1.00 76.44 87 VAL A O 1
ATOM 638 N N . ASP A 1 88 ? 24.137 -24.143 40.881 1.00 74.31 88 ASP A N 1
ATOM 639 C CA . ASP A 1 88 ? 24.557 -25.530 41.122 1.00 74.31 88 ASP A CA 1
ATOM 640 C C . ASP A 1 88 ? 25.716 -25.882 40.165 1.00 74.31 88 ASP A C 1
ATOM 642 O O . ASP A 1 88 ? 25.559 -25.749 38.949 1.00 74.31 88 ASP A O 1
ATOM 646 N N . PRO A 1 89 ? 26.894 -26.297 40.664 1.00 59.12 89 PRO A N 1
ATOM 647 C CA . PRO A 1 89 ? 28.041 -26.650 39.837 1.00 59.12 89 PRO A CA 1
ATOM 648 C C . PRO A 1 89 ? 27.931 -28.044 39.202 1.00 59.12 89 PRO A C 1
ATOM 650 O O . PRO A 1 89 ? 28.824 -28.415 38.437 1.00 59.12 89 PRO A O 1
ATOM 653 N N . ARG A 1 90 ? 26.894 -28.840 39.506 1.00 60.19 90 ARG A N 1
ATOM 654 C CA . ARG A 1 90 ? 26.695 -30.143 38.861 1.00 60.19 90 ARG A CA 1
ATOM 655 C C . ARG A 1 90 ? 26.386 -29.941 37.374 1.00 60.19 90 ARG A C 1
ATOM 657 O O . ARG A 1 90 ? 25.442 -29.221 37.046 1.00 60.19 90 ARG A O 1
ATOM 664 N N . PRO A 1 91 ? 27.147 -30.570 36.459 1.00 45.31 91 PRO A N 1
ATOM 665 C CA . PRO A 1 91 ? 26.821 -30.506 35.045 1.00 45.31 91 PRO A CA 1
ATOM 666 C C . PRO A 1 91 ? 25.432 -31.129 34.835 1.00 45.31 91 PRO A C 1
ATOM 668 O O . PRO A 1 91 ? 25.172 -32.210 35.376 1.00 45.31 91 PRO A O 1
ATOM 671 N N . PRO A 1 92 ? 24.527 -30.469 34.090 1.00 45.31 92 PRO A N 1
ATOM 672 C CA . PRO A 1 92 ? 23.236 -31.059 33.779 1.00 45.31 92 PRO A CA 1
ATOM 673 C C . PRO A 1 92 ? 23.461 -32.407 33.076 1.00 45.31 92 PRO A C 1
ATOM 675 O O . PRO A 1 92 ? 24.394 -32.519 32.271 1.00 45.31 92 PRO A O 1
ATOM 678 N N . PRO A 1 93 ? 22.661 -33.446 33.384 1.00 43.34 93 PRO A N 1
ATOM 679 C CA . PRO A 1 93 ? 22.788 -34.730 32.711 1.00 43.34 93 PRO A CA 1
ATOM 680 C C . PRO A 1 93 ? 22.693 -34.520 31.200 1.00 43.34 93 PRO A C 1
ATOM 682 O O . PRO A 1 93 ? 21.867 -33.735 30.726 1.00 43.34 93 PRO A O 1
ATOM 685 N N . ALA A 1 94 ? 23.567 -35.204 30.456 1.00 39.12 94 ALA A N 1
ATOM 686 C CA . ALA A 1 94 ? 23.607 -35.095 29.006 1.00 39.12 94 ALA A CA 1
ATOM 687 C C . ALA A 1 94 ? 22.202 -35.355 28.427 1.00 39.12 94 ALA A C 1
ATOM 689 O O . ALA A 1 94 ? 21.542 -36.314 28.850 1.00 39.12 94 ALA A O 1
ATOM 690 N N . PRO A 1 95 ? 21.714 -34.517 27.495 1.00 42.78 95 PRO A N 1
ATOM 691 C CA . PRO A 1 95 ? 20.390 -34.698 26.927 1.00 42.78 95 PRO A CA 1
ATOM 692 C C . PRO A 1 95 ? 20.343 -36.040 26.192 1.00 42.78 95 PRO A C 1
ATOM 694 O O . PRO A 1 95 ? 21.003 -36.230 25.174 1.00 42.78 95 PRO A O 1
ATOM 697 N N . ALA A 1 96 ? 19.586 -36.993 26.742 1.00 45.12 96 ALA A N 1
ATOM 698 C CA . ALA A 1 96 ? 19.289 -38.242 26.049 1.00 45.12 96 ALA A CA 1
ATOM 699 C C . ALA A 1 96 ? 18.635 -37.936 24.684 1.00 45.12 96 ALA A C 1
ATOM 701 O O . ALA A 1 96 ? 17.761 -37.058 24.640 1.00 45.12 96 ALA A O 1
ATOM 702 N N . PRO A 1 97 ? 19.043 -38.624 23.602 1.00 42.28 97 PRO A N 1
ATOM 703 C CA . PRO A 1 97 ? 18.500 -38.398 22.269 1.00 42.28 97 PRO A CA 1
ATOM 704 C C . PRO A 1 97 ? 17.008 -38.747 22.229 1.00 42.28 97 PRO A C 1
ATOM 706 O O . PRO A 1 97 ? 16.596 -39.795 22.722 1.00 42.28 97 PRO A O 1
ATOM 709 N N . GLY A 1 98 ? 16.210 -37.855 21.649 1.00 55.78 98 GLY A N 1
ATOM 710 C CA . GLY A 1 98 ? 14.758 -37.977 21.529 1.00 55.78 98 GLY A CA 1
ATOM 711 C C . GLY A 1 98 ? 14.115 -36.603 21.353 1.00 55.78 98 GLY A C 1
ATOM 712 O O . GLY A 1 98 ? 14.729 -35.598 21.707 1.00 55.78 98 GLY A O 1
ATOM 713 N N . THR A 1 99 ? 12.897 -36.564 20.811 1.00 60.78 99 THR A N 1
ATOM 714 C CA . THR A 1 99 ? 12.160 -35.310 20.618 1.00 60.78 99 THR A CA 1
ATOM 715 C C . THR A 1 99 ? 11.559 -34.806 21.930 1.00 60.78 99 THR A C 1
ATOM 717 O O . THR A 1 99 ? 11.255 -35.589 22.838 1.00 60.78 99 THR A O 1
ATOM 720 N N . CYS A 1 100 ? 11.332 -33.500 22.053 1.00 61.81 100 CYS A N 1
ATOM 721 C CA . CYS A 1 100 ? 10.564 -32.917 23.154 1.00 61.81 100 CYS A CA 1
ATOM 722 C C . CYS A 1 100 ? 9.180 -33.574 23.284 1.00 61.81 100 CYS A C 1
ATOM 724 O O . CYS A 1 100 ? 8.713 -33.833 24.394 1.00 61.81 100 CYS A O 1
ATOM 726 N N . ALA A 1 101 ? 8.572 -33.928 22.150 1.00 60.28 101 ALA A N 1
ATOM 727 C CA . ALA A 1 101 ? 7.336 -34.697 22.087 1.00 60.28 101 ALA A CA 1
ATOM 728 C C . ALA A 1 101 ? 7.438 -36.083 22.750 1.00 60.28 101 ALA A C 1
ATOM 730 O O . ALA A 1 101 ? 6.526 -36.467 23.479 1.00 60.28 101 ALA A O 1
ATOM 731 N N . ALA A 1 102 ? 8.539 -36.815 22.549 1.00 62.88 102 ALA A N 1
ATOM 732 C CA . ALA A 1 102 ? 8.750 -38.115 23.190 1.00 62.88 102 ALA A CA 1
ATOM 733 C C . ALA A 1 102 ? 8.883 -37.985 24.717 1.00 62.88 102 ALA A C 1
ATOM 735 O O . ALA A 1 102 ? 8.368 -38.807 25.469 1.00 62.88 102 ALA A O 1
ATOM 736 N N . ARG A 1 103 ? 9.496 -36.897 25.201 1.00 63.16 103 ARG A N 1
ATOM 737 C CA . ARG A 1 103 ? 9.631 -36.653 26.646 1.00 63.16 103 ARG A CA 1
ATOM 738 C C . ARG A 1 103 ? 8.308 -36.330 27.340 1.00 63.16 103 ARG A C 1
ATOM 740 O O . ARG A 1 103 ? 8.178 -36.630 28.522 1.00 63.16 103 ARG A O 1
ATOM 747 N N . ILE A 1 104 ? 7.333 -35.739 26.644 1.00 62.28 104 ILE A N 1
ATOM 748 C CA . ILE A 1 104 ? 5.990 -35.502 27.203 1.00 62.28 104 ILE A CA 1
ATOM 749 C C . ILE A 1 104 ? 5.257 -36.816 27.491 1.00 62.28 104 ILE A C 1
ATOM 751 O O . ILE A 1 104 ? 4.551 -36.917 28.497 1.00 62.28 104 ILE A O 1
ATOM 755 N N . GLU A 1 105 ? 5.425 -37.814 26.626 1.00 61.81 105 GLU A N 1
ATOM 756 C CA . GLU A 1 105 ? 4.835 -39.139 26.832 1.00 61.81 105 GLU A CA 1
ATOM 757 C C . GLU A 1 105 ? 5.474 -39.831 28.049 1.00 61.81 105 GLU A C 1
ATOM 759 O O . GLU A 1 105 ? 4.755 -40.369 28.893 1.00 61.81 105 GLU A O 1
ATOM 764 N N . ASP A 1 106 ? 6.792 -39.694 28.222 1.00 61.00 106 ASP A N 1
ATOM 765 C CA . ASP A 1 106 ? 7.539 -40.286 29.343 1.00 61.00 106 ASP A CA 1
ATOM 766 C C . ASP A 1 106 ? 7.223 -39.667 30.717 1.00 61.00 106 ASP A C 1
ATOM 768 O O . ASP A 1 106 ? 7.248 -40.367 31.730 1.00 61.00 106 ASP A O 1
ATOM 772 N N . VAL A 1 107 ? 6.904 -38.368 30.796 1.00 66.31 107 VAL A N 1
ATOM 773 C CA . VAL A 1 107 ? 6.597 -37.706 32.087 1.00 66.31 107 VAL A CA 1
ATOM 774 C C . VAL A 1 107 ? 5.197 -38.027 32.623 1.00 66.31 107 VAL A C 1
ATOM 776 O O . VAL A 1 107 ? 4.840 -37.582 33.715 1.00 66.31 107 VAL A O 1
ATOM 779 N N . GLY A 1 108 ? 4.386 -38.788 31.882 1.00 66.56 108 GLY A N 1
ATOM 780 C CA . GLY A 1 108 ? 3.077 -39.250 32.347 1.00 66.56 108 GLY A CA 1
ATOM 781 C C . GLY A 1 108 ? 2.060 -38.125 32.572 1.00 66.56 108 GLY A C 1
ATOM 782 O O . GLY A 1 108 ? 1.156 -38.270 33.399 1.00 66.56 108 GLY A O 1
ATOM 783 N N . LEU A 1 109 ? 2.184 -37.007 31.846 1.00 71.75 109 LEU A N 1
ATOM 784 C CA . LEU A 1 109 ? 1.346 -35.810 32.004 1.00 71.75 109 LEU A CA 1
ATOM 785 C C . LEU A 1 109 ? -0.156 -36.119 31.885 1.00 71.75 109 LEU A C 1
ATOM 787 O O . LEU A 1 109 ? -0.952 -35.632 32.684 1.00 71.75 109 LEU A O 1
ATOM 791 N N . THR A 1 110 ? -0.543 -36.983 30.947 1.00 73.56 110 THR A N 1
ATOM 792 C CA . THR A 1 110 ? -1.936 -37.421 30.757 1.00 73.56 110 THR A CA 1
ATOM 793 C C . THR A 1 110 ? -2.481 -38.142 31.993 1.00 73.56 110 THR A C 1
ATOM 795 O O . THR A 1 110 ? -3.621 -37.919 32.395 1.00 73.56 110 THR A O 1
ATOM 798 N N . SER A 1 111 ? -1.648 -38.952 32.656 1.00 74.69 111 SER A N 1
ATOM 799 C CA . SER A 1 111 ? -2.002 -39.653 33.897 1.00 74.69 111 SER A CA 1
ATOM 800 C C . SER A 1 111 ? -2.144 -38.684 35.075 1.00 74.69 111 SER A C 1
ATOM 802 O O . SER A 1 111 ? -3.074 -38.800 35.878 1.00 74.69 111 SER A O 1
ATOM 804 N N . LEU A 1 112 ? -1.269 -37.675 35.150 1.00 77.06 112 LEU A N 1
ATOM 805 C CA . LEU A 1 112 ? -1.352 -36.617 36.157 1.00 77.06 112 LEU A CA 1
ATOM 806 C C . LEU A 1 112 ? -2.637 -35.792 35.993 1.00 77.06 112 LEU A C 1
ATOM 808 O O . LEU A 1 112 ? -3.372 -35.597 36.960 1.00 77.06 112 LEU A O 1
ATOM 812 N N . LEU A 1 113 ? -2.932 -35.348 34.770 1.00 75.12 113 LEU A N 1
ATOM 813 C CA . LEU A 1 113 ? -4.115 -34.547 34.461 1.00 75.12 113 LEU A CA 1
ATOM 814 C C . LEU A 1 113 ? -5.411 -35.340 34.658 1.00 75.12 113 LEU A C 1
ATOM 816 O O . LEU A 1 113 ? -6.348 -34.810 35.249 1.00 75.12 113 LEU A O 1
ATOM 820 N N . SER A 1 114 ? -5.446 -36.616 34.261 1.00 77.19 114 SER A N 1
ATOM 821 C CA . SER A 1 114 ? -6.574 -37.515 34.546 1.00 77.19 114 SER A CA 1
ATOM 822 C C . SER A 1 114 ? -6.870 -37.580 36.043 1.00 77.19 114 SER A C 1
ATOM 824 O O . SER A 1 114 ? -8.007 -37.376 36.464 1.00 77.19 114 SER A O 1
ATOM 826 N N . ARG A 1 115 ? -5.837 -37.746 36.877 1.00 78.38 115 ARG A N 1
ATOM 827 C CA . ARG A 1 115 ? -5.996 -37.825 38.335 1.00 78.38 115 ARG A CA 1
ATOM 828 C C . ARG A 1 115 ? -6.485 -36.518 38.959 1.00 78.38 115 ARG A C 1
ATOM 830 O O . ARG A 1 115 ? -7.321 -36.556 39.856 1.00 78.38 115 ARG A O 1
ATOM 837 N N . VAL A 1 116 ? -5.956 -35.379 38.512 1.00 80.62 116 VAL A N 1
ATOM 838 C CA . VAL A 1 116 ? -6.316 -34.054 39.046 1.00 80.62 116 VAL A CA 1
ATOM 839 C C . VAL A 1 116 ? -7.725 -33.645 38.625 1.00 80.62 116 VAL A C 1
ATOM 841 O O . VAL A 1 116 ? -8.442 -33.034 39.413 1.00 80.62 116 VAL A O 1
ATOM 844 N N . LEU A 1 117 ? -8.130 -33.982 37.400 1.00 78.81 117 LEU A N 1
ATOM 845 C CA . LEU A 1 117 ? -9.394 -33.531 36.822 1.00 78.81 117 LEU A CA 1
ATOM 846 C C . LEU A 1 117 ? -10.544 -34.522 37.023 1.00 78.81 117 LEU A C 1
ATOM 848 O O . LEU A 1 117 ? -11.693 -34.104 36.935 1.00 78.81 117 LEU A O 1
ATOM 852 N N . ALA A 1 118 ? -10.282 -35.789 37.359 1.00 78.06 118 ALA A N 1
ATOM 853 C CA . ALA A 1 118 ? -11.322 -36.786 37.640 1.00 78.06 118 ALA A CA 1
ATOM 854 C C . ALA A 1 118 ? -12.432 -36.307 38.605 1.00 78.06 118 ALA A C 1
ATOM 856 O O . ALA A 1 118 ? -13.603 -36.544 38.304 1.00 78.06 118 ALA A O 1
ATOM 857 N N . PRO A 1 119 ? -12.142 -35.575 39.703 1.00 76.69 119 PRO A N 1
ATOM 858 C CA . PRO A 1 119 ? -13.185 -35.051 40.590 1.00 76.69 119 PRO A CA 1
ATOM 859 C C . PRO A 1 119 ? -14.118 -34.025 39.925 1.00 76.69 119 PRO A C 1
ATOM 861 O O . PRO A 1 119 ? -15.258 -33.865 40.354 1.00 76.69 119 PRO A O 1
ATOM 864 N N . CYS A 1 120 ? -13.655 -33.343 38.874 1.00 72.44 120 CYS A N 1
ATOM 865 C CA . CYS A 1 120 ? -14.425 -32.356 38.114 1.00 72.44 120 CYS A CA 1
ATOM 866 C C . CYS A 1 120 ? -15.350 -32.999 37.066 1.00 72.44 120 CYS A C 1
ATOM 868 O O . CYS A 1 120 ? -16.217 -32.318 36.522 1.00 72.44 120 CYS A O 1
ATOM 870 N N . PHE A 1 121 ? -15.193 -34.301 36.797 1.00 72.00 121 PHE A N 1
ATOM 871 C CA . PHE A 1 121 ? -15.985 -35.059 35.824 1.00 72.00 121 PHE A CA 1
ATOM 872 C C . PHE A 1 121 ? -16.658 -36.284 36.475 1.00 72.00 121 PHE A C 1
ATOM 874 O O . PHE A 1 121 ? -16.438 -37.417 36.042 1.00 72.00 121 PHE A O 1
ATOM 881 N N . PRO A 1 122 ? -17.521 -36.089 37.494 1.00 59.34 122 PRO A N 1
ATOM 882 C CA . PRO A 1 122 ? -18.057 -37.181 38.312 1.00 59.34 122 PRO A CA 1
ATOM 883 C C . PRO A 1 122 ? -18.950 -38.175 37.547 1.00 59.34 122 PRO A C 1
ATOM 885 O O . PRO A 1 122 ? -19.171 -39.281 38.029 1.00 59.34 122 PRO A O 1
ATOM 888 N N . CYS A 1 123 ? -19.446 -37.808 36.358 1.00 54.94 123 CYS A N 1
ATOM 889 C CA . CYS A 1 123 ? -20.387 -38.618 35.572 1.00 54.94 123 CYS A CA 1
ATOM 890 C C . CYS A 1 123 ? -19.917 -38.912 34.132 1.00 54.94 123 CYS A C 1
ATOM 892 O O . CYS A 1 123 ? -20.727 -39.346 33.316 1.00 54.94 123 CYS A O 1
ATOM 894 N N . GLY A 1 124 ? -18.649 -38.656 33.779 1.00 57.47 124 GLY A N 1
ATOM 895 C CA . GLY A 1 124 ? -18.215 -38.710 32.377 1.00 57.47 124 GLY A CA 1
ATOM 896 C C . GLY A 1 124 ? -16.724 -38.951 32.183 1.00 57.47 124 GLY A C 1
ATOM 897 O O . GLY A 1 124 ? -16.014 -38.062 31.717 1.00 57.47 124 GLY A O 1
ATOM 898 N N . THR A 1 125 ? -16.259 -40.166 32.479 1.00 61.69 125 THR A N 1
ATOM 899 C CA . THR A 1 125 ? -14.869 -40.582 32.214 1.00 61.69 125 THR A CA 1
ATOM 900 C C . THR A 1 125 ? -14.518 -40.488 30.727 1.00 61.69 125 THR A C 1
ATOM 902 O O . THR A 1 125 ? -13.440 -40.022 30.386 1.00 61.69 125 THR A O 1
ATOM 905 N N . THR A 1 126 ? -15.467 -40.778 29.831 1.00 69.62 126 THR A N 1
ATOM 906 C CA . THR A 1 126 ? -15.284 -40.651 28.374 1.00 69.62 126 THR A CA 1
ATOM 907 C C . THR A 1 126 ? -15.022 -39.211 27.919 1.00 69.62 126 THR A C 1
ATOM 909 O O . THR A 1 126 ? -14.228 -38.983 27.007 1.00 69.62 126 THR A O 1
ATOM 912 N N . ALA A 1 127 ? -15.667 -38.223 28.550 1.00 68.12 127 ALA A N 1
ATOM 913 C CA . ALA A 1 127 ? -15.471 -36.812 28.214 1.00 68.12 127 ALA A CA 1
ATOM 914 C C . ALA A 1 127 ? -14.105 -36.307 28.702 1.00 68.12 127 ALA A C 1
ATOM 916 O O . ALA A 1 127 ? -13.426 -35.577 27.980 1.00 68.12 127 ALA A O 1
ATOM 917 N N . LEU A 1 128 ? -13.685 -36.750 29.891 1.00 75.00 128 LEU A N 1
ATOM 918 C CA . LEU A 1 128 ? -12.350 -36.482 30.418 1.00 75.00 128 LEU A CA 1
ATOM 919 C C . LEU A 1 128 ? -11.264 -37.111 29.532 1.00 75.00 128 LEU A C 1
ATOM 921 O O . LEU A 1 128 ? -10.326 -36.420 29.149 1.00 75.00 128 LEU A O 1
ATOM 925 N N . ASP A 1 129 ? -11.415 -38.374 29.134 1.00 74.38 129 ASP A N 1
ATOM 926 C CA . ASP A 1 129 ? -10.443 -39.064 28.275 1.00 74.38 129 ASP A CA 1
ATOM 927 C C . ASP A 1 129 ? -10.327 -38.414 26.888 1.00 74.38 129 ASP A C 1
ATOM 929 O O . ASP A 1 129 ? -9.222 -38.242 26.368 1.00 74.38 129 ASP A O 1
ATOM 933 N N . THR A 1 130 ? -11.453 -37.978 26.313 1.00 76.25 130 THR A N 1
ATOM 934 C CA . THR A 1 130 ? -11.466 -37.243 25.037 1.00 76.25 130 THR A CA 1
ATOM 935 C C . THR A 1 130 ? -10.731 -35.909 25.177 1.00 76.25 130 THR A C 1
ATOM 937 O O . THR A 1 130 ? -9.849 -35.602 24.379 1.00 76.25 130 THR A O 1
ATOM 940 N N . PHE A 1 131 ? -11.025 -35.141 26.232 1.00 75.38 131 PHE A N 1
ATOM 941 C CA . PHE A 1 131 ? -10.356 -33.868 26.509 1.00 75.38 131 PHE A CA 1
ATOM 942 C C . PHE A 1 131 ? -8.838 -34.030 26.676 1.00 75.38 131 PHE A C 1
ATOM 944 O O . PHE A 1 131 ? -8.063 -33.266 26.104 1.00 75.38 131 PHE A O 1
ATOM 951 N N . LEU A 1 132 ? -8.404 -35.039 27.433 1.00 78.75 132 LEU A N 1
ATOM 952 C CA . LEU A 1 132 ? -6.986 -35.310 27.661 1.00 78.75 132 LEU A CA 1
ATOM 953 C C . LEU A 1 132 ? -6.262 -35.731 26.381 1.00 78.75 132 LEU A C 1
ATOM 955 O O . LEU A 1 132 ? -5.116 -35.333 26.173 1.00 78.75 132 LEU A O 1
ATOM 959 N N . THR A 1 133 ? -6.934 -36.499 25.522 1.00 75.88 133 THR A N 1
ATOM 960 C CA . THR A 1 133 ? -6.393 -36.941 24.230 1.00 75.88 133 THR A CA 1
ATOM 961 C C . THR A 1 133 ? -6.173 -35.759 23.288 1.00 75.88 133 THR A C 1
ATOM 963 O O . THR A 1 133 ? -5.074 -35.590 22.760 1.00 75.88 133 THR A O 1
ATOM 966 N N . GLU A 1 134 ? -7.177 -34.892 23.140 1.00 74.62 134 GLU A N 1
ATOM 967 C CA . GLU A 1 134 ? -7.084 -33.682 22.313 1.00 74.62 134 GLU A CA 1
ATOM 968 C C . GLU A 1 134 ? -6.001 -32.727 22.837 1.00 74.62 134 GLU A C 1
ATOM 970 O O . GLU A 1 134 ? -5.155 -32.244 22.082 1.00 74.62 134 GLU A O 1
ATOM 975 N N . TYR A 1 135 ? -5.961 -32.501 24.154 1.00 74.81 135 TYR A N 1
ATOM 976 C CA . TYR A 1 135 ? -4.984 -31.603 24.770 1.00 74.81 135 TYR A CA 1
ATOM 977 C C . TYR A 1 135 ? -3.541 -32.098 24.600 1.00 74.81 135 TYR A C 1
ATOM 979 O O . TYR A 1 135 ? -2.655 -31.322 24.233 1.00 74.81 135 TYR A O 1
ATOM 987 N N . ALA A 1 136 ? -3.299 -33.395 24.818 1.00 73.31 136 ALA A N 1
ATOM 988 C CA . ALA A 1 136 ? -1.989 -33.998 24.598 1.00 73.31 136 ALA A CA 1
ATOM 989 C C . ALA A 1 136 ? -1.568 -33.915 23.120 1.00 73.31 136 ALA A C 1
ATOM 991 O O . ALA A 1 136 ? -0.407 -33.619 22.834 1.00 73.31 136 ALA A O 1
ATOM 992 N N . GLY A 1 137 ? -2.507 -34.103 22.187 1.00 70.94 137 GLY A N 1
ATOM 993 C CA . GLY A 1 137 ? -2.269 -33.956 20.749 1.00 70.94 137 GLY A CA 1
ATOM 994 C C . GLY A 1 137 ? -1.831 -32.542 20.356 1.00 70.94 137 GLY A C 1
ATOM 995 O O . GLY A 1 137 ? -0.813 -32.377 19.680 1.00 70.94 137 GLY A O 1
ATOM 996 N N . VAL A 1 138 ? -2.540 -31.516 20.836 1.00 72.19 138 VAL A N 1
ATOM 997 C CA . VAL A 1 138 ? -2.199 -30.102 20.585 1.00 72.19 138 VAL A CA 1
ATOM 998 C C . VAL A 1 138 ? -0.833 -29.749 21.171 1.00 72.19 138 VAL A C 1
ATOM 1000 O O . VAL A 1 138 ? -0.013 -29.119 20.501 1.00 72.19 138 VAL A O 1
ATOM 1003 N N . LEU A 1 139 ? -0.558 -30.182 22.403 1.00 74.00 139 LEU A N 1
ATOM 1004 C CA . LEU A 1 139 ? 0.716 -29.919 23.066 1.00 74.00 139 LEU A CA 1
ATOM 1005 C C . LEU A 1 139 ? 1.888 -30.584 22.325 1.00 74.00 139 LEU A C 1
ATOM 1007 O O . LEU A 1 139 ? 2.924 -29.951 22.121 1.00 74.00 139 LEU A O 1
ATOM 1011 N N . LYS A 1 140 ? 1.705 -31.825 21.857 1.00 70.81 140 LYS A N 1
ATOM 1012 C CA . LYS A 1 140 ? 2.697 -32.556 21.056 1.00 70.81 140 LYS A CA 1
ATOM 1013 C C . LYS A 1 140 ? 2.987 -31.850 19.730 1.00 70.81 140 LYS A C 1
ATOM 1015 O O . LYS A 1 140 ? 4.150 -31.672 19.376 1.00 70.81 140 LYS A O 1
ATOM 1020 N N . ALA A 1 141 ? 1.948 -31.401 19.026 1.00 65.50 141 ALA A N 1
ATOM 1021 C CA . ALA A 1 141 ? 2.093 -30.660 17.775 1.00 65.50 141 ALA A CA 1
ATOM 1022 C C . ALA A 1 141 ? 2.828 -29.323 17.974 1.00 65.50 141 ALA A C 1
ATOM 1024 O O . ALA A 1 141 ? 3.721 -28.988 17.196 1.00 65.50 141 ALA A O 1
ATOM 1025 N N . ALA A 1 142 ? 2.508 -28.587 19.043 1.00 65.12 142 ALA A N 1
ATOM 1026 C CA . ALA A 1 142 ? 3.179 -27.335 19.381 1.00 65.12 142 ALA A CA 1
ATOM 1027 C C . ALA A 1 142 ? 4.663 -27.541 19.724 1.00 65.12 142 ALA A C 1
ATOM 1029 O O . ALA A 1 142 ? 5.503 -26.745 19.310 1.00 65.12 142 ALA A O 1
ATOM 1030 N N . MET A 1 143 ? 5.004 -28.614 20.444 1.00 65.50 143 MET A N 1
ATOM 1031 C CA . MET A 1 143 ? 6.400 -28.922 20.759 1.00 65.50 143 MET A CA 1
ATOM 1032 C C . MET A 1 143 ? 7.210 -29.334 19.536 1.00 65.50 143 MET A C 1
ATOM 1034 O O . MET A 1 143 ? 8.326 -28.850 19.397 1.00 65.50 143 MET A O 1
ATOM 1038 N N . ASN A 1 144 ? 6.653 -30.159 18.644 1.00 65.06 144 ASN A N 1
ATOM 1039 C CA . ASN A 1 144 ? 7.319 -30.502 17.383 1.00 65.06 144 ASN A CA 1
ATOM 1040 C C . ASN A 1 144 ? 7.607 -29.243 16.556 1.00 65.06 144 ASN A C 1
ATOM 1042 O O . ASN A 1 144 ? 8.716 -29.068 16.073 1.00 65.06 144 ASN A O 1
ATOM 1046 N N . LEU A 1 145 ? 6.646 -28.316 16.475 1.00 61.31 145 LEU A N 1
ATOM 1047 C CA . LEU A 1 145 ? 6.824 -27.046 15.769 1.00 61.31 145 LEU A CA 1
ATOM 1048 C C . LEU A 1 145 ? 7.967 -26.201 16.358 1.00 61.31 145 LEU A C 1
ATOM 1050 O O . LEU A 1 145 ? 8.725 -25.574 15.621 1.00 61.31 145 LEU A O 1
ATOM 1054 N N . VAL A 1 146 ? 8.081 -26.159 17.688 1.00 61.03 146 VAL A N 1
ATOM 1055 C CA . VAL A 1 146 ? 9.174 -25.461 18.379 1.00 61.03 146 VAL A CA 1
ATOM 1056 C C . VAL A 1 146 ? 10.498 -26.184 18.128 1.00 61.03 146 VAL A C 1
ATOM 1058 O O . VAL A 1 146 ? 11.491 -25.555 17.789 1.00 61.03 146 VAL A O 1
ATOM 1061 N N . GLU A 1 147 ? 10.534 -27.502 18.245 1.00 62.69 147 GLU A N 1
ATOM 1062 C CA . GLU A 1 147 ? 11.749 -28.279 18.019 1.00 62.69 147 GLU A CA 1
ATOM 1063 C C . GLU A 1 147 ? 12.268 -28.123 16.580 1.00 62.69 147 GLU A C 1
ATOM 1065 O O . GLU A 1 147 ? 13.447 -27.824 16.384 1.00 62.69 147 GLU A O 1
ATOM 1070 N N . ASP A 1 148 ? 11.380 -28.167 15.588 1.00 60.84 148 ASP A N 1
ATOM 1071 C CA . ASP A 1 148 ? 11.705 -27.915 14.181 1.00 60.84 148 ASP A CA 1
ATOM 1072 C C . ASP A 1 148 ? 12.215 -26.481 13.953 1.00 60.84 148 ASP A C 1
ATOM 1074 O O . ASP A 1 148 ? 13.165 -26.261 13.199 1.00 60.84 148 ASP A O 1
ATOM 1078 N N . ALA A 1 149 ? 11.630 -25.491 14.636 1.00 52.66 149 ALA A N 1
ATOM 1079 C CA . ALA A 1 149 ? 12.011 -24.085 14.500 1.00 52.66 149 ALA A CA 1
ATOM 1080 C C . ALA A 1 149 ? 13.348 -23.731 15.179 1.00 52.66 149 ALA A C 1
ATOM 1082 O O . ALA A 1 149 ? 14.017 -22.789 14.752 1.00 52.66 149 ALA A O 1
ATOM 1083 N N . TYR A 1 150 ? 13.742 -24.459 16.227 1.00 52.69 150 TYR A N 1
ATOM 1084 C CA . TYR A 1 150 ? 14.890 -24.117 17.080 1.00 52.69 150 TYR A CA 1
ATOM 1085 C C . TYR A 1 150 ? 16.078 -25.092 16.976 1.00 52.69 150 TYR A C 1
ATOM 1087 O O . TYR A 1 150 ? 17.099 -24.875 17.626 1.00 52.69 150 TYR A O 1
ATOM 1095 N N . SER A 1 151 ? 16.007 -26.110 16.111 1.00 53.03 151 SER A N 1
ATOM 1096 C CA . SER A 1 151 ? 17.114 -27.046 15.836 1.00 53.03 151 SER A CA 1
ATOM 1097 C C . SER A 1 151 ? 18.217 -26.493 14.909 1.00 53.03 151 SER A C 1
ATOM 1099 O O . SER A 1 151 ? 19.137 -27.227 14.548 1.00 53.03 151 SER A O 1
ATOM 1101 N N . GLN A 1 152 ? 18.173 -25.213 14.511 1.00 47.94 152 GLN A N 1
ATOM 1102 C CA . GLN A 1 152 ? 19.229 -24.599 13.691 1.00 47.94 152 GLN A CA 1
ATOM 1103 C C . GLN A 1 152 ? 20.352 -23.961 14.541 1.00 47.94 152 GLN A C 1
ATOM 1105 O O . GLN A 1 152 ? 20.071 -23.339 15.571 1.00 47.94 152 GLN A O 1
ATOM 1110 N N . PRO A 1 153 ? 21.636 -24.055 14.132 1.00 34.75 153 PRO A N 1
ATOM 1111 C CA . PRO A 1 153 ? 22.742 -23.475 14.893 1.00 34.75 153 PRO A CA 1
ATOM 1112 C C . PRO A 1 153 ? 22.709 -21.937 14.849 1.00 34.75 153 PRO A C 1
ATOM 1114 O O . PRO A 1 153 ? 22.751 -21.357 13.767 1.00 34.75 153 PRO A O 1
ATOM 1117 N N . GLY A 1 154 ? 22.707 -21.276 16.018 1.00 44.00 154 GLY A N 1
ATOM 1118 C CA . GLY A 1 154 ? 22.884 -19.814 16.130 1.00 44.00 154 GLY A CA 1
ATOM 1119 C C . GLY A 1 154 ? 21.743 -19.024 16.787 1.00 44.00 154 GLY A C 1
ATOM 1120 O O . GLY A 1 154 ? 21.432 -17.923 16.340 1.00 44.00 154 GLY A O 1
ATOM 1121 N N . CYS A 1 155 ? 21.113 -19.547 17.843 1.00 36.09 155 CYS A N 1
ATOM 1122 C CA . CYS A 1 155 ? 19.992 -18.877 18.512 1.00 36.09 155 CYS A CA 1
ATOM 1123 C C . CYS A 1 155 ? 20.346 -17.480 19.065 1.00 36.09 155 CYS A C 1
ATOM 1125 O O . CYS A 1 155 ? 21.133 -17.341 20.002 1.00 36.09 155 CYS A O 1
ATOM 1127 N N . VAL A 1 156 ? 19.682 -16.455 18.522 1.00 33.59 156 VAL A N 1
ATOM 1128 C CA . VAL A 1 156 ? 19.608 -15.093 19.069 1.00 33.59 156 VAL A CA 1
ATOM 1129 C C . VAL A 1 156 ? 18.319 -14.964 19.886 1.00 33.59 156 VAL A C 1
ATOM 1131 O O . VAL A 1 156 ? 17.283 -15.512 19.509 1.00 33.59 156 VAL A O 1
ATOM 1134 N N . THR A 1 157 ? 18.367 -14.233 21.001 1.00 33.09 157 THR A N 1
ATOM 1135 C CA . THR A 1 157 ? 17.223 -13.958 21.883 1.00 33.09 157 THR A CA 1
ATOM 1136 C C . THR A 1 157 ? 16.040 -13.382 21.087 1.00 33.09 157 THR A C 1
ATOM 1138 O O . THR A 1 157 ? 16.227 -12.378 20.391 1.00 33.09 157 THR A O 1
ATOM 1141 N N . PRO A 1 158 ? 14.821 -13.948 21.178 1.00 34.62 158 PRO A N 1
ATOM 1142 C CA . PRO A 1 158 ? 13.683 -13.417 20.442 1.00 34.62 158 PRO A CA 1
ATOM 1143 C C . PRO A 1 158 ? 13.307 -12.042 20.998 1.00 34.62 158 PRO A C 1
ATOM 1145 O O . PRO A 1 158 ? 12.932 -11.897 22.163 1.00 34.62 158 PRO A O 1
ATOM 1148 N N . LYS A 1 159 ? 13.392 -11.012 20.150 1.00 27.88 159 LYS A N 1
ATOM 1149 C CA . LYS A 1 159 ? 12.633 -9.779 20.375 1.00 27.88 159 LYS A CA 1
ATOM 1150 C C . LYS A 1 159 ? 11.140 -10.115 20.265 1.00 27.88 159 LYS A C 1
ATOM 1152 O O . LYS A 1 159 ? 10.793 -10.973 19.451 1.00 27.88 159 LYS A O 1
ATOM 1157 N N . PRO A 1 160 ? 10.262 -9.465 21.052 1.00 27.78 160 PRO A N 1
ATOM 1158 C CA . PRO A 1 160 ? 8.824 -9.675 20.945 1.00 27.78 160 PRO A CA 1
ATOM 1159 C C . PRO A 1 160 ? 8.399 -9.498 19.487 1.00 27.78 160 PRO A C 1
ATOM 1161 O O . PRO A 1 160 ? 8.667 -8.462 18.877 1.00 27.78 160 PRO A O 1
ATOM 1164 N N . SER A 1 161 ? 7.797 -10.545 18.920 1.00 32.69 161 SER A N 1
ATOM 1165 C CA . SER A 1 161 ? 7.251 -10.488 17.569 1.00 32.69 161 SER A CA 1
ATOM 1166 C C . SER A 1 161 ? 6.151 -9.427 17.553 1.00 32.69 161 SER A C 1
ATOM 1168 O O . SER A 1 161 ? 5.241 -9.512 18.384 1.00 32.69 161 SER A O 1
ATOM 1170 N N . PRO A 1 162 ? 6.161 -8.472 16.606 1.00 31.53 162 PRO A N 1
ATOM 1171 C CA . PRO A 1 162 ? 4.927 -7.815 16.196 1.00 31.53 162 PRO A CA 1
ATOM 1172 C C . PRO A 1 162 ? 3.943 -8.947 15.881 1.00 31.53 162 PRO A C 1
ATOM 1174 O O . PRO A 1 162 ? 4.307 -9.875 15.150 1.00 31.53 162 PRO A O 1
ATOM 1177 N N . GLY A 1 163 ? 2.800 -8.972 16.569 1.00 36.72 163 GLY A N 1
ATOM 1178 C CA . GLY A 1 163 ? 1.944 -10.156 16.677 1.00 36.72 163 GLY A CA 1
ATOM 1179 C C . GLY A 1 163 ? 1.682 -10.805 15.324 1.00 36.72 163 GLY A C 1
ATOM 1180 O O . GLY A 1 163 ? 1.404 -10.070 14.389 1.00 36.72 163 GLY A O 1
ATOM 1181 N N . ASN A 1 164 ? 1.830 -12.138 15.248 1.00 41.44 164 ASN A N 1
ATOM 1182 C CA . ASN A 1 164 ? 1.545 -13.025 14.105 1.00 41.44 164 ASN A CA 1
ATOM 1183 C C . ASN A 1 164 ? 1.057 -12.290 12.850 1.00 41.44 164 ASN A C 1
ATOM 1185 O O . ASN A 1 164 ? -0.119 -12.352 12.486 1.00 41.44 164 ASN A O 1
ATOM 1189 N N . TRP A 1 165 ? 1.963 -11.550 12.214 1.00 47.97 165 TRP A N 1
ATOM 1190 C CA . TRP A 1 165 ? 1.637 -10.809 11.016 1.00 47.97 165 TRP A CA 1
ATOM 1191 C C . TRP A 1 165 ? 1.503 -11.863 9.920 1.00 47.97 165 TRP A C 1
ATOM 1193 O O . TRP A 1 165 ? 2.398 -12.671 9.687 1.00 47.97 165 TRP A O 1
ATOM 1203 N N . TRP A 1 166 ? 0.291 -11.931 9.385 1.00 46.03 166 TRP A N 1
ATOM 1204 C CA . TRP A 1 166 ? -0.184 -12.780 8.301 1.00 46.03 166 TRP A CA 1
ATOM 1205 C C . TRP A 1 166 ? 0.924 -13.369 7.403 1.00 46.03 166 TRP A C 1
ATOM 1207 O O . TRP A 1 166 ? 1.603 -12.641 6.680 1.00 46.03 166 TRP A O 1
ATOM 1217 N N . LYS A 1 167 ? 1.080 -14.700 7.439 1.00 47.97 167 LYS A N 1
ATOM 1218 C CA . LYS A 1 167 ? 2.065 -15.465 6.660 1.00 47.97 167 LYS A CA 1
ATOM 1219 C C . LYS A 1 167 ? 1.464 -15.943 5.340 1.00 47.97 167 LYS A C 1
ATOM 1221 O O . LYS A 1 167 ? 1.360 -17.141 5.104 1.00 47.97 167 LYS A O 1
ATOM 1226 N N . CYS A 1 168 ? 1.059 -15.014 4.482 1.00 49.00 168 CYS A N 1
ATOM 1227 C CA . CYS A 1 168 ? 1.026 -15.381 3.074 1.00 49.00 168 CYS A CA 1
ATOM 1228 C C . CYS A 1 168 ? 2.488 -15.585 2.650 1.00 49.00 168 CYS A C 1
ATOM 1230 O O . CYS A 1 168 ? 3.289 -14.678 2.911 1.00 49.00 168 CYS A O 1
ATOM 1232 N N . PRO A 1 169 ? 2.869 -16.734 2.073 1.00 44.56 169 PRO A N 1
ATOM 1233 C CA . PRO A 1 169 ? 4.224 -16.919 1.578 1.00 44.56 169 PRO A CA 1
ATOM 1234 C C . PRO A 1 169 ? 4.579 -15.756 0.639 1.00 44.56 169 PRO A C 1
ATOM 1236 O O . PRO A 1 169 ? 3.757 -15.354 -0.189 1.00 44.56 169 PRO A O 1
ATOM 1239 N N . ARG A 1 170 ? 5.787 -15.192 0.780 1.00 45.09 170 ARG A N 1
ATOM 1240 C CA . ARG A 1 170 ? 6.382 -14.346 -0.279 1.00 45.09 170 ARG A CA 1
ATOM 1241 C C . ARG A 1 170 ? 6.825 -15.199 -1.478 1.00 45.09 170 ARG A C 1
ATOM 1243 O O . ARG A 1 170 ? 7.335 -14.664 -2.453 1.00 45.09 170 ARG A O 1
ATOM 1250 N N . ASP A 1 171 ? 6.661 -16.504 -1.326 1.00 43.19 171 ASP A N 1
ATOM 1251 C CA . ASP A 1 171 ? 7.161 -17.592 -2.131 1.00 43.19 171 ASP A CA 1
ATOM 1252 C C . ASP A 1 171 ? 6.382 -17.727 -3.447 1.00 43.19 171 ASP A C 1
ATOM 1254 O O . ASP A 1 171 ? 5.308 -17.146 -3.638 1.00 43.19 171 ASP A O 1
ATOM 1258 N N . ASP A 1 172 ? 6.942 -18.547 -4.334 1.00 42.59 172 ASP A N 1
ATOM 1259 C CA . ASP A 1 172 ? 6.675 -18.597 -5.768 1.00 42.59 172 ASP A CA 1
ATOM 1260 C C . ASP A 1 172 ? 5.254 -19.066 -6.202 1.00 42.59 172 ASP A C 1
ATOM 1262 O O . ASP A 1 172 ? 4.977 -19.234 -7.389 1.00 42.59 172 ASP A O 1
ATOM 1266 N N . ASP A 1 173 ? 4.307 -19.211 -5.281 1.00 47.81 173 ASP A N 1
ATOM 1267 C CA . ASP A 1 173 ? 2.961 -19.718 -5.585 1.00 47.81 173 ASP A CA 1
ATOM 1268 C C . ASP A 1 173 ? 1.824 -18.859 -5.011 1.00 47.81 173 ASP A C 1
ATOM 1270 O O . ASP A 1 173 ? 0.654 -19.202 -5.173 1.00 47.81 173 ASP A O 1
ATOM 1274 N N . SER A 1 174 ? 2.116 -17.734 -4.345 1.00 54.84 174 SER A N 1
ATOM 1275 C CA . SER A 1 174 ? 1.068 -16.933 -3.698 1.00 54.84 174 SER A CA 1
ATOM 1276 C C . SER A 1 174 ? 0.285 -16.071 -4.707 1.00 54.84 174 SER A C 1
ATOM 1278 O O . SER A 1 174 ? 0.846 -15.128 -5.277 1.00 54.84 174 SER A O 1
ATOM 1280 N N . PRO A 1 175 ? -1.028 -16.309 -4.916 1.00 59.91 175 PRO A N 1
ATOM 1281 C CA . PRO A 1 175 ? -1.856 -15.469 -5.786 1.00 59.91 175 PRO A CA 1
ATOM 1282 C C . PRO A 1 175 ? -2.198 -14.113 -5.141 1.00 59.91 175 PRO A C 1
ATOM 1284 O O . PRO A 1 175 ? -2.751 -13.227 -5.793 1.00 59.91 175 PRO A O 1
ATOM 1287 N N . CYS A 1 176 ? -1.878 -13.929 -3.857 1.00 74.81 176 CYS A N 1
ATOM 1288 C CA . CYS A 1 176 ? -2.303 -12.777 -3.078 1.00 74.81 176 CYS A CA 1
ATOM 1289 C C . CYS A 1 176 ? -1.427 -11.543 -3.329 1.00 74.81 176 CYS A C 1
ATOM 1291 O O . CYS A 1 176 ? -0.237 -11.510 -3.014 1.00 74.81 176 CYS A O 1
ATOM 1293 N N . LYS A 1 177 ? -2.055 -10.481 -3.837 1.00 79.75 177 LYS A N 1
ATOM 1294 C CA . LYS A 1 177 ? -1.461 -9.154 -4.061 1.00 79.75 177 LYS A CA 1
ATOM 1295 C C . LYS A 1 177 ? -2.338 -8.100 -3.375 1.00 79.75 177 LYS A C 1
ATOM 1297 O O . LYS A 1 177 ? -3.508 -8.360 -3.105 1.00 79.75 177 LYS A O 1
ATOM 1302 N N . TRP A 1 178 ? -1.801 -6.922 -3.044 1.00 85.81 178 TRP A N 1
ATOM 1303 C CA . TRP A 1 178 ? -2.604 -5.902 -2.352 1.00 85.81 178 TRP A CA 1
ATOM 1304 C C . TRP A 1 178 ? -3.541 -5.138 -3.286 1.00 85.81 178 TRP A C 1
ATOM 1306 O O . TRP A 1 178 ? -4.687 -4.934 -2.943 1.00 85.81 178 TRP A O 1
ATOM 1316 N N . LEU A 1 179 ? -3.086 -4.641 -4.429 1.00 87.12 179 LEU A N 1
ATOM 1317 C CA . LEU A 1 179 ? -3.897 -3.715 -5.224 1.00 87.12 179 LEU A CA 1
ATOM 1318 C C . LEU A 1 179 ? -3.309 -3.609 -6.619 1.00 87.12 179 LEU A C 1
ATOM 1320 O O . LEU A 1 179 ? -2.112 -3.363 -6.718 1.00 87.12 179 LEU A O 1
ATOM 1324 N N . ALA A 1 180 ? -4.133 -3.722 -7.663 1.00 88.56 180 ALA A N 1
ATOM 1325 C CA . ALA A 1 180 ? -3.734 -3.316 -9.009 1.00 88.56 180 ALA A CA 1
ATOM 1326 C C . ALA A 1 180 ? -3.564 -1.790 -9.062 1.00 88.56 180 ALA A C 1
ATOM 1328 O O . ALA A 1 180 ? -4.469 -1.055 -8.662 1.00 88.56 180 ALA A O 1
ATOM 1329 N N . LEU A 1 181 ? -2.411 -1.316 -9.530 1.00 88.44 181 LEU A N 1
ATOM 1330 C CA . LEU A 1 181 ? -2.067 0.110 -9.511 1.00 88.44 181 LEU A CA 1
ATOM 1331 C C . LEU A 1 181 ? -2.571 0.858 -10.761 1.00 88.44 181 LEU A C 1
ATOM 1333 O O . LEU A 1 181 ? -2.589 2.093 -10.797 1.00 88.44 181 LEU A O 1
ATOM 1337 N N . GLU A 1 182 ? -3.012 0.121 -11.781 1.00 85.44 182 GLU A N 1
ATOM 1338 C CA . GLU A 1 182 ? -3.718 0.646 -12.944 1.00 85.44 182 GLU A CA 1
ATOM 1339 C C . GLU A 1 182 ? -5.214 0.836 -12.697 1.00 85.44 182 GLU A C 1
ATOM 1341 O O . GLU A 1 182 ? -5.885 0.044 -12.030 1.00 85.44 182 GLU A O 1
ATOM 1346 N N . ASN A 1 183 ? -5.777 1.837 -13.372 1.00 77.62 183 ASN A N 1
ATOM 1347 C CA . ASN A 1 183 ? -7.221 2.031 -13.423 1.00 77.62 183 ASN A CA 1
ATOM 1348 C C . ASN A 1 183 ? -7.901 0.778 -14.006 1.00 77.62 183 ASN A C 1
ATOM 1350 O O . ASN A 1 183 ? -7.512 0.290 -15.070 1.00 77.62 183 ASN A O 1
ATOM 1354 N N . ASN A 1 184 ? -8.929 0.270 -13.321 1.00 72.31 184 ASN A N 1
ATOM 1355 C CA . ASN A 1 184 ? -9.697 -0.921 -13.714 1.00 72.31 184 ASN A CA 1
ATOM 1356 C C . ASN A 1 184 ? -8.871 -2.193 -13.956 1.00 72.31 184 ASN A C 1
ATOM 1358 O O . ASN A 1 184 ? -9.330 -3.065 -14.693 1.00 72.31 184 ASN A O 1
ATOM 1362 N N . LYS A 1 185 ? -7.661 -2.315 -13.384 1.00 77.00 185 LYS A N 1
ATOM 1363 C CA . LYS A 1 185 ? -6.783 -3.476 -13.630 1.00 77.00 185 LYS A CA 1
ATOM 1364 C C . LYS A 1 185 ? -6.487 -3.656 -15.135 1.00 77.00 185 LYS A C 1
ATOM 1366 O O . LYS A 1 185 ? -6.237 -4.765 -15.598 1.00 77.00 185 LYS A O 1
ATOM 1371 N N . ALA A 1 186 ? -6.552 -2.584 -15.929 1.00 82.44 186 ALA A N 1
ATOM 1372 C CA . ALA A 1 186 ? -6.325 -2.668 -17.366 1.00 82.44 186 ALA A CA 1
ATOM 1373 C C . ALA A 1 186 ? -4.851 -3.024 -17.643 1.00 82.44 186 ALA A C 1
ATOM 1375 O O . ALA A 1 186 ? -3.971 -2.287 -17.190 1.00 82.44 186 ALA A O 1
ATOM 1376 N N . PRO A 1 187 ? -4.559 -4.116 -18.377 1.00 86.12 187 PRO A N 1
ATOM 1377 C CA . PRO A 1 187 ? -3.191 -4.456 -18.750 1.00 86.12 187 PRO A CA 1
ATOM 1378 C C . PRO A 1 187 ? -2.520 -3.327 -19.532 1.00 86.12 187 PRO A C 1
ATOM 1380 O O . PRO A 1 187 ? -3.121 -2.728 -20.430 1.00 86.12 187 PRO A O 1
ATOM 1383 N N . LYS A 1 188 ? -1.245 -3.071 -19.245 1.00 90.31 188 LYS A N 1
ATOM 1384 C CA . LYS A 1 188 ? -0.408 -2.187 -20.057 1.00 90.31 188 LYS A CA 1
ATOM 1385 C C . LYS A 1 188 ? 0.284 -2.994 -21.136 1.00 90.31 188 LYS A C 1
ATOM 1387 O O . LYS A 1 188 ? 0.877 -4.031 -20.866 1.00 90.31 188 LYS A O 1
ATOM 1392 N N . THR A 1 189 ? 0.240 -2.480 -22.359 1.00 91.38 189 THR A N 1
ATOM 1393 C CA . THR A 1 189 ? 0.977 -3.061 -23.482 1.00 91.38 189 THR A CA 1
ATOM 1394 C C . THR A 1 189 ? 2.362 -2.431 -23.564 1.00 91.38 189 THR A C 1
ATOM 1396 O O . THR A 1 189 ? 2.493 -1.214 -23.702 1.00 91.38 189 THR A O 1
ATOM 1399 N N . LEU A 1 190 ? 3.391 -3.266 -23.494 1.00 93.31 190 LEU A N 1
ATOM 1400 C CA . LEU A 1 190 ? 4.778 -2.911 -23.750 1.00 93.31 190 LEU A CA 1
ATOM 1401 C C . LEU A 1 190 ? 5.117 -3.203 -25.210 1.00 93.31 190 LEU A C 1
ATOM 1403 O O . LEU A 1 190 ? 4.797 -4.266 -25.738 1.00 93.31 190 LEU A O 1
ATOM 1407 N N . ALA A 1 191 ? 5.789 -2.261 -25.864 1.00 93.25 191 ALA A N 1
ATOM 1408 C CA . ALA A 1 191 ? 6.252 -2.445 -27.232 1.00 93.25 191 ALA A CA 1
ATOM 1409 C C . ALA A 1 191 ? 7.548 -3.266 -27.271 1.00 93.25 191 ALA A C 1
ATOM 1411 O O . ALA A 1 191 ? 8.352 -3.212 -26.341 1.00 93.25 191 ALA A O 1
ATOM 1412 N N . ALA A 1 192 ? 7.791 -3.954 -28.387 1.00 93.81 192 ALA A N 1
ATOM 1413 C CA . ALA A 1 192 ? 9.072 -4.606 -28.637 1.00 93.81 192 ALA A CA 1
ATOM 1414 C C . ALA A 1 192 ? 10.240 -3.606 -28.523 1.00 93.81 192 ALA A C 1
ATOM 1416 O O . ALA A 1 192 ? 10.171 -2.474 -29.021 1.00 93.81 192 ALA A O 1
ATOM 1417 N N . THR A 1 193 ? 11.320 -4.029 -27.870 1.00 93.69 193 THR A N 1
ATOM 1418 C CA . THR A 1 193 ? 12.509 -3.207 -27.613 1.00 93.69 193 THR A CA 1
ATOM 1419 C C . THR A 1 193 ? 13.638 -3.470 -28.607 1.00 93.69 193 THR A C 1
ATOM 1421 O O . THR A 1 193 ? 14.499 -2.612 -28.783 1.00 93.69 193 THR A O 1
ATOM 1424 N N . GLY A 1 194 ? 13.629 -4.618 -29.294 1.00 86.75 194 GLY A N 1
ATOM 1425 C CA . GLY A 1 194 ? 14.723 -5.032 -30.174 1.00 86.75 194 GLY A CA 1
ATOM 1426 C C . GLY A 1 194 ? 15.975 -5.414 -29.378 1.00 86.75 194 GLY A C 1
ATOM 1427 O O . GLY A 1 194 ? 15.904 -6.189 -28.423 1.00 86.75 194 GLY A O 1
ATOM 1428 N N . THR A 1 195 ? 17.141 -4.894 -29.770 1.00 80.31 195 THR A N 1
ATOM 1429 C CA . THR A 1 195 ? 18.411 -5.151 -29.065 1.00 80.31 195 THR A CA 1
ATOM 1430 C C . THR A 1 195 ? 18.559 -4.349 -27.774 1.00 80.31 195 THR A C 1
ATOM 1432 O O . THR A 1 195 ? 19.271 -4.800 -26.871 1.00 80.31 195 THR A O 1
ATOM 1435 N N . ASP A 1 196 ? 17.861 -3.218 -27.676 1.00 87.31 196 ASP A N 1
ATOM 1436 C CA . ASP A 1 196 ? 18.012 -2.232 -26.608 1.00 87.31 196 ASP A CA 1
ATOM 1437 C C . ASP A 1 196 ? 17.052 -2.486 -25.434 1.00 87.31 196 ASP A C 1
ATOM 1439 O O . ASP A 1 196 ? 16.173 -3.356 -25.477 1.00 87.31 196 ASP A O 1
ATOM 1443 N N . HIS A 1 197 ? 17.233 -1.707 -24.366 1.00 90.31 197 HIS A N 1
ATOM 1444 C CA . HIS A 1 197 ? 16.337 -1.647 -23.213 1.00 90.31 197 HIS A CA 1
ATOM 1445 C C . HIS A 1 197 ? 15.440 -0.411 -23.294 1.00 90.31 197 HIS A C 1
ATOM 1447 O O . HIS A 1 197 ? 15.824 0.617 -23.854 1.00 90.31 197 HIS A O 1
ATOM 1453 N N . ARG A 1 198 ? 14.251 -0.486 -22.695 1.00 94.44 198 ARG A N 1
ATOM 1454 C CA . ARG A 1 198 ? 13.355 0.667 -22.527 1.00 94.44 198 ARG A CA 1
ATOM 1455 C C . ARG A 1 198 ? 12.985 0.837 -21.067 1.00 94.44 198 ARG A C 1
ATOM 1457 O O . ARG A 1 198 ? 12.859 -0.154 -20.359 1.00 94.44 198 ARG A O 1
ATOM 1464 N N . VAL A 1 199 ? 12.801 2.080 -20.630 1.00 93.69 199 VAL A N 1
ATOM 1465 C CA . VAL A 1 199 ? 12.312 2.370 -19.276 1.00 93.69 199 VAL A CA 1
ATOM 1466 C C . VAL A 1 199 ? 10.932 1.737 -19.105 1.00 93.69 199 VAL A C 1
ATOM 1468 O O . VAL A 1 199 ? 10.067 1.865 -19.980 1.00 93.69 199 VAL A O 1
ATOM 1471 N N . LEU A 1 200 ? 10.742 1.017 -18.002 1.00 93.94 200 LEU A N 1
ATOM 1472 C CA . LEU A 1 200 ? 9.457 0.436 -17.648 1.00 93.94 200 LEU A CA 1
ATOM 1473 C C . LEU A 1 200 ? 8.485 1.577 -17.300 1.00 93.94 200 LEU A C 1
ATOM 1475 O O . LEU A 1 200 ? 8.818 2.422 -16.472 1.00 93.94 200 LEU A O 1
ATOM 1479 N N . PRO A 1 201 ? 7.295 1.643 -17.922 1.00 90.88 201 PRO A N 1
ATOM 1480 C CA . PRO A 1 201 ? 6.366 2.733 -17.662 1.00 90.88 201 PRO A CA 1
ATOM 1481 C C . PRO A 1 201 ? 5.846 2.681 -16.224 1.00 90.88 201 PRO A C 1
ATOM 1483 O O . PRO A 1 201 ? 5.606 1.603 -15.688 1.00 90.88 201 PRO A O 1
ATOM 1486 N N . ASN A 1 202 ? 5.579 3.845 -15.633 1.00 86.81 202 ASN A N 1
ATOM 1487 C CA . ASN A 1 202 ? 4.959 3.925 -14.312 1.00 86.81 202 ASN A CA 1
ATOM 1488 C C . ASN A 1 202 ? 3.578 3.231 -14.285 1.00 86.81 202 ASN A C 1
ATOM 1490 O O . ASN A 1 202 ? 2.868 3.206 -15.306 1.00 86.81 202 ASN A O 1
ATOM 1494 N N . PRO A 1 203 ? 3.142 2.726 -13.113 1.00 84.44 203 PRO A N 1
ATOM 1495 C CA . PRO A 1 203 ? 1.835 2.089 -12.952 1.00 84.44 203 PRO A CA 1
ATOM 1496 C C . PRO A 1 203 ? 0.663 3.009 -13.319 1.00 84.44 203 PRO A C 1
ATOM 1498 O O . PRO A 1 203 ? -0.320 2.563 -13.906 1.00 84.44 203 PRO A O 1
ATOM 1501 N N . ASN A 1 204 ? 0.778 4.315 -13.081 1.00 81.94 204 ASN A N 1
ATOM 1502 C CA . ASN A 1 204 ? -0.257 5.286 -13.434 1.00 81.94 204 ASN A CA 1
ATOM 1503 C C . ASN A 1 204 ? 0.334 6.471 -14.221 1.00 81.94 204 ASN A C 1
ATOM 1505 O O . ASN A 1 204 ? 1.339 6.301 -14.914 1.00 81.94 204 ASN A O 1
ATOM 1509 N N . VAL A 1 205 ? -0.318 7.638 -14.183 1.00 72.12 205 VAL A N 1
ATOM 1510 C CA . VAL A 1 205 ? 0.136 8.861 -14.866 1.00 72.12 205 VAL A CA 1
ATOM 1511 C C . VAL A 1 205 ? 1.623 9.119 -14.564 1.00 72.12 205 VAL A C 1
ATOM 1513 O O . VAL A 1 205 ? 2.004 9.069 -13.394 1.00 72.12 205 VAL A O 1
ATOM 1516 N N . PRO A 1 206 ? 2.465 9.382 -15.584 1.00 66.44 206 PRO A N 1
ATOM 1517 C CA . PRO A 1 206 ? 3.877 9.681 -15.383 1.00 66.44 206 PRO A CA 1
ATOM 1518 C C . PRO A 1 206 ? 4.081 10.881 -14.456 1.00 66.44 206 PRO A C 1
ATOM 1520 O O . PRO A 1 206 ? 3.476 11.934 -14.652 1.00 66.44 206 PRO A O 1
ATOM 1523 N N . VAL A 1 207 ? 4.979 10.728 -13.487 1.00 74.00 207 VAL A N 1
ATOM 1524 C CA . VAL A 1 207 ? 5.413 11.798 -12.584 1.00 74.00 207 VAL A CA 1
ATOM 1525 C C . VAL A 1 207 ? 6.919 11.952 -12.732 1.00 74.00 207 VAL A C 1
ATOM 1527 O O . VAL A 1 207 ? 7.643 10.959 -12.825 1.00 74.00 207 VAL A O 1
ATOM 1530 N N . ALA A 1 208 ? 7.395 13.195 -12.788 1.00 77.69 208 ALA A N 1
ATOM 1531 C CA . ALA A 1 208 ? 8.823 13.478 -12.868 1.00 77.69 208 ALA A CA 1
ATOM 1532 C C . ALA A 1 208 ? 9.552 12.950 -11.620 1.00 77.69 208 ALA A C 1
ATOM 1534 O O . ALA A 1 208 ? 9.064 13.115 -10.503 1.00 77.69 208 ALA A O 1
ATOM 1535 N N . ASN A 1 209 ? 10.737 12.356 -11.803 1.00 82.25 209 ASN A N 1
ATOM 1536 C CA . ASN A 1 209 ? 11.550 11.779 -10.723 1.00 82.25 209 ASN A CA 1
ATOM 1537 C C . ASN A 1 209 ? 10.811 10.707 -9.897 1.00 82.25 209 ASN A C 1
ATOM 1539 O O . ASN A 1 209 ? 10.953 10.643 -8.670 1.00 82.25 209 ASN A O 1
ATOM 1543 N N . TYR A 1 210 ? 9.997 9.886 -10.566 1.00 87.31 210 TYR A N 1
ATOM 1544 C CA . TYR A 1 210 ? 9.207 8.837 -9.931 1.00 87.31 210 TYR A CA 1
ATOM 1545 C C . TYR A 1 210 ? 10.068 7.881 -9.100 1.00 87.31 210 TYR A C 1
ATOM 1547 O O . TYR A 1 210 ? 11.113 7.407 -9.548 1.00 87.31 210 TYR A O 1
ATOM 1555 N N . LYS A 1 211 ? 9.590 7.547 -7.900 1.00 90.44 211 LYS A N 1
ATOM 1556 C CA . LYS A 1 211 ? 10.141 6.475 -7.070 1.00 90.44 211 LYS A CA 1
ATOM 1557 C C . LYS A 1 211 ? 9.004 5.606 -6.573 1.00 90.44 211 LYS A C 1
ATOM 1559 O O . LYS A 1 211 ? 8.004 6.140 -6.104 1.00 90.44 211 LYS A O 1
ATOM 1564 N N . TYR A 1 212 ? 9.194 4.292 -6.607 1.00 90.94 212 TYR A N 1
ATOM 1565 C CA . TYR A 1 212 ? 8.204 3.347 -6.097 1.00 90.94 212 TYR A CA 1
ATOM 1566 C C . TYR A 1 212 ? 7.994 3.578 -4.587 1.00 90.94 212 TYR A C 1
ATOM 1568 O O . TYR A 1 212 ? 8.950 3.442 -3.820 1.00 90.94 212 TYR A O 1
ATOM 1576 N N . PRO A 1 213 ? 6.788 3.951 -4.122 1.00 89.50 213 PRO A N 1
ATOM 1577 C CA . PRO A 1 213 ? 6.567 4.301 -2.715 1.00 89.50 213 PRO A CA 1
ATOM 1578 C C . PRO A 1 213 ? 6.522 3.078 -1.781 1.00 89.50 213 PRO A C 1
ATOM 1580 O O . PRO A 1 213 ? 6.673 3.216 -0.565 1.00 89.50 213 PRO A O 1
ATOM 1583 N N . PHE A 1 214 ? 6.335 1.882 -2.338 1.00 90.81 214 PHE A N 1
ATOM 1584 C CA . PHE A 1 214 ? 6.288 0.590 -1.655 1.00 90.81 214 PHE A CA 1
ATOM 1585 C C . PHE A 1 214 ? 6.731 -0.528 -2.611 1.00 90.81 214 PHE A C 1
ATOM 1587 O O . PHE A 1 214 ? 6.855 -0.311 -3.819 1.00 90.81 214 PHE A O 1
ATOM 1594 N N . ASP A 1 215 ? 6.983 -1.719 -2.064 1.00 90.25 215 ASP A N 1
ATOM 1595 C CA . ASP A 1 215 ? 7.353 -2.898 -2.850 1.00 90.25 215 ASP A CA 1
ATOM 1596 C C . ASP A 1 215 ? 6.248 -3.203 -3.867 1.00 90.25 215 ASP A C 1
ATOM 1598 O O . ASP A 1 215 ? 5.070 -3.279 -3.516 1.00 90.25 215 ASP A O 1
ATOM 1602 N N . THR A 1 216 ? 6.616 -3.350 -5.135 1.00 90.44 216 THR A N 1
ATOM 1603 C CA . THR A 1 216 ? 5.665 -3.431 -6.248 1.00 90.44 216 THR A CA 1
ATOM 1604 C C . THR A 1 216 ? 5.954 -4.655 -7.103 1.00 90.44 216 THR A C 1
ATOM 1606 O O . THR A 1 216 ? 7.080 -4.870 -7.537 1.00 90.44 216 THR A O 1
ATOM 1609 N N . TRP A 1 217 ? 4.929 -5.452 -7.373 1.00 90.38 217 TRP A N 1
ATOM 1610 C CA . TRP A 1 217 ? 4.964 -6.546 -8.331 1.00 90.38 217 TRP A CA 1
ATOM 1611 C C . TRP A 1 217 ? 4.661 -6.046 -9.736 1.00 90.38 217 TRP A C 1
ATOM 1613 O O . TRP A 1 217 ? 3.657 -5.372 -9.951 1.00 90.38 217 TRP A O 1
ATOM 1623 N N . VAL A 1 218 ? 5.474 -6.453 -10.702 1.00 91.56 218 VAL A N 1
ATOM 1624 C CA . VAL A 1 218 ? 5.150 -6.384 -12.128 1.00 91.56 218 VAL A CA 1
ATOM 1625 C C . VAL A 1 218 ? 4.857 -7.791 -12.587 1.00 91.56 218 VAL A C 1
ATOM 1627 O O . VAL A 1 218 ? 5.694 -8.675 -12.460 1.00 91.56 218 VAL A O 1
ATOM 1630 N N . THR A 1 219 ? 3.658 -8.011 -13.087 1.00 88.25 219 THR A N 1
ATOM 1631 C CA . THR A 1 219 ? 3.182 -9.341 -13.457 1.00 88.25 219 THR A CA 1
ATOM 1632 C C . THR A 1 219 ? 2.990 -9.392 -14.959 1.00 88.25 219 THR A C 1
ATOM 1634 O O . THR A 1 219 ? 2.549 -8.406 -15.547 1.00 88.25 219 THR A O 1
ATOM 1637 N N . THR A 1 220 ? 3.351 -10.514 -15.563 1.00 86.75 220 THR A N 1
ATOM 1638 C CA . THR A 1 220 ? 3.246 -10.774 -16.999 1.00 86.75 220 THR A CA 1
ATOM 1639 C C . THR A 1 220 ? 2.478 -12.071 -17.237 1.00 86.75 220 THR A C 1
ATOM 1641 O O . THR A 1 220 ? 2.092 -12.756 -16.285 1.00 86.75 220 THR A O 1
ATOM 1644 N N . TRP A 1 221 ? 2.227 -12.408 -18.497 1.00 83.12 221 TRP A N 1
ATOM 1645 C CA . TRP A 1 221 ? 1.556 -13.647 -18.866 1.00 83.12 221 TRP A CA 1
ATOM 1646 C C . TRP A 1 221 ? 2.579 -14.743 -19.197 1.00 83.12 221 TRP A C 1
ATOM 1648 O O . TRP A 1 221 ? 3.677 -14.426 -19.646 1.00 83.12 221 TRP A O 1
ATOM 1658 N N . PRO A 1 222 ? 2.250 -16.036 -19.001 1.00 75.75 222 PRO A N 1
ATOM 1659 C CA . PRO A 1 222 ? 3.205 -17.133 -19.204 1.00 75.75 222 PRO A CA 1
ATOM 1660 C C . PRO A 1 222 ? 3.874 -17.181 -20.589 1.00 75.75 222 PRO A C 1
ATOM 1662 O O . PRO A 1 222 ? 5.002 -17.650 -20.698 1.00 75.75 222 PRO A O 1
ATOM 1665 N N . ASP A 1 223 ? 3.195 -16.688 -21.629 1.00 77.31 223 ASP A N 1
ATOM 1666 C CA . ASP A 1 223 ? 3.681 -16.713 -23.015 1.00 77.31 223 ASP A CA 1
ATOM 1667 C C . ASP A 1 223 ? 4.415 -15.425 -23.443 1.00 77.31 223 ASP A C 1
ATOM 1669 O O . ASP A 1 223 ? 4.871 -15.321 -24.592 1.00 77.31 223 ASP A O 1
ATOM 1673 N N . ASP A 1 224 ? 4.519 -14.434 -22.554 1.00 80.81 224 ASP A N 1
ATOM 1674 C CA . ASP A 1 224 ? 5.213 -13.176 -22.824 1.00 80.81 224 ASP A CA 1
ATOM 1675 C C . ASP A 1 224 ? 6.734 -13.353 -22.706 1.00 80.81 224 ASP A C 1
ATOM 1677 O O . ASP A 1 224 ? 7.253 -13.984 -21.786 1.00 80.81 224 ASP A O 1
ATOM 1681 N N . ASP A 1 225 ? 7.481 -12.747 -23.630 1.00 86.69 225 ASP A N 1
ATOM 1682 C CA . ASP A 1 225 ? 8.937 -12.654 -23.535 1.00 86.69 225 ASP A CA 1
ATOM 1683 C C . ASP A 1 225 ? 9.319 -11.320 -22.896 1.00 86.69 225 ASP A C 1
ATOM 1685 O O . ASP A 1 225 ? 9.538 -10.316 -23.578 1.00 86.69 225 ASP A O 1
ATOM 1689 N N . LEU A 1 226 ? 9.364 -11.308 -21.566 1.00 91.44 226 LEU A N 1
ATOM 1690 C CA . LEU A 1 226 ? 9.693 -10.128 -20.780 1.00 91.44 226 LEU A CA 1
ATOM 1691 C C . LEU A 1 226 ? 10.884 -10.394 -19.863 1.00 91.44 226 LEU A C 1
ATOM 1693 O O . LEU A 1 226 ? 10.884 -11.318 -19.059 1.00 91.44 226 LEU A O 1
ATOM 1697 N N . ASP A 1 227 ? 11.874 -9.515 -19.924 1.00 93.38 227 ASP A N 1
ATOM 1698 C CA . ASP A 1 227 ? 12.921 -9.411 -18.916 1.00 93.38 227 ASP A CA 1
ATOM 1699 C C . ASP A 1 227 ? 12.868 -8.023 -18.286 1.00 93.38 227 ASP A C 1
ATOM 1701 O O . ASP A 1 227 ? 12.797 -7.023 -19.000 1.00 93.38 227 ASP A O 1
ATOM 1705 N N . ILE A 1 228 ? 12.942 -7.955 -16.956 1.00 94.62 228 ILE A N 1
ATOM 1706 C CA . ILE A 1 228 ? 13.027 -6.694 -16.212 1.00 94.62 228 ILE A CA 1
ATOM 1707 C C . ILE A 1 228 ? 14.423 -6.551 -15.615 1.00 94.62 228 ILE A C 1
ATOM 1709 O O . ILE A 1 228 ? 15.015 -7.518 -15.135 1.00 94.62 228 ILE A O 1
ATOM 1713 N N . TYR A 1 229 ? 14.943 -5.330 -15.645 1.00 95.25 229 TYR A N 1
ATOM 1714 C CA . TYR A 1 229 ? 16.244 -4.953 -15.120 1.00 95.25 229 TYR A CA 1
ATOM 1715 C C . TYR A 1 229 ? 16.086 -3.800 -14.135 1.00 95.25 229 TYR A C 1
ATOM 1717 O O . TYR A 1 229 ? 15.336 -2.861 -14.395 1.00 95.25 229 TYR A O 1
ATOM 1725 N N . ILE A 1 230 ? 16.827 -3.836 -13.032 1.00 94.94 230 ILE A N 1
ATOM 1726 C CA . ILE A 1 230 ? 16.919 -2.736 -12.070 1.00 94.94 230 ILE A CA 1
ATOM 1727 C C . ILE A 1 230 ? 18.385 -2.330 -11.989 1.00 94.94 230 ILE A C 1
ATOM 1729 O O . ILE A 1 230 ? 19.243 -3.163 -11.712 1.00 94.94 230 ILE A O 1
ATOM 1733 N N . LYS A 1 231 ? 18.688 -1.058 -12.269 1.00 91.94 231 LYS A N 1
ATOM 1734 C CA . LYS A 1 231 ? 20.066 -0.527 -12.309 1.00 91.94 231 LYS A CA 1
ATOM 1735 C C . LYS A 1 231 ? 21.002 -1.350 -13.210 1.00 91.94 231 LYS A C 1
ATOM 1737 O O . LYS A 1 231 ? 22.174 -1.539 -12.907 1.00 91.94 231 LYS A O 1
ATOM 1742 N N . GLY A 1 232 ? 20.464 -1.854 -14.322 1.00 89.50 232 GLY A N 1
ATOM 1743 C CA . GLY A 1 232 ? 21.193 -2.679 -15.290 1.00 89.50 232 GLY A CA 1
ATOM 1744 C C . GLY A 1 232 ? 21.308 -4.164 -14.930 1.00 89.50 232 GLY A C 1
ATOM 1745 O O . GLY A 1 232 ? 21.719 -4.952 -15.780 1.00 89.50 232 GLY A O 1
ATOM 1746 N N . GLU A 1 233 ? 20.900 -4.581 -13.730 1.00 93.81 233 GLU A N 1
ATOM 1747 C CA . GLU A 1 233 ? 20.911 -5.987 -13.323 1.00 93.81 233 GLU A CA 1
ATOM 1748 C C . GLU A 1 233 ? 19.585 -6.666 -13.650 1.00 93.81 233 GLU A C 1
ATOM 1750 O O . GLU A 1 233 ? 18.516 -6.144 -13.333 1.00 93.81 233 GLU A O 1
ATOM 1755 N N . LYS A 1 234 ? 19.647 -7.848 -14.275 1.00 92.75 234 LYS A N 1
ATOM 1756 C CA . LYS A 1 234 ? 18.454 -8.633 -14.605 1.00 92.75 234 LYS A CA 1
ATOM 1757 C C . LYS A 1 234 ? 17.791 -9.143 -13.325 1.00 92.75 234 LYS A C 1
ATOM 1759 O O . LYS A 1 234 ? 18.400 -9.888 -12.556 1.00 92.75 234 LYS A O 1
ATOM 1764 N N . VAL A 1 235 ? 16.525 -8.792 -13.140 1.00 90.81 235 VAL A N 1
ATOM 1765 C CA . VAL A 1 235 ? 15.687 -9.275 -12.045 1.00 90.81 235 VAL A CA 1
ATOM 1766 C C . VAL A 1 235 ? 15.241 -10.694 -12.364 1.00 90.81 235 VAL A C 1
ATOM 1768 O O . VAL A 1 235 ? 14.766 -10.980 -13.464 1.00 90.81 235 VAL A O 1
ATOM 1771 N N . LYS A 1 236 ? 15.385 -11.600 -11.396 1.00 86.12 236 LYS A N 1
ATOM 1772 C CA . LYS A 1 236 ? 14.819 -12.943 -11.518 1.00 86.12 236 LYS A CA 1
ATOM 1773 C C . LYS A 1 236 ? 13.308 -12.866 -11.294 1.00 86.12 236 LYS A C 1
ATOM 1775 O O . LYS A 1 236 ? 12.908 -12.313 -10.264 1.00 86.12 236 LYS A O 1
ATOM 1780 N N . PRO A 1 237 ? 12.484 -13.399 -12.211 1.00 83.31 237 PRO A N 1
ATOM 1781 C CA . PRO A 1 237 ? 11.074 -13.551 -11.921 1.00 83.31 237 PRO A CA 1
ATOM 1782 C C . PRO A 1 237 ? 10.913 -14.511 -10.741 1.00 83.31 237 PRO A C 1
ATOM 1784 O O . PRO A 1 237 ? 11.642 -15.494 -10.607 1.00 83.31 237 PRO A O 1
ATOM 1787 N N . GLN A 1 238 ? 9.973 -14.165 -9.884 1.00 76.62 238 GLN A N 1
ATOM 1788 C CA . GLN A 1 238 ? 9.432 -14.969 -8.805 1.00 76.62 238 GLN A CA 1
ATOM 1789 C C . GLN A 1 238 ? 8.066 -15.491 -9.261 1.00 76.62 238 GLN A C 1
ATOM 1791 O O . GLN A 1 238 ? 7.591 -15.197 -10.370 1.00 76.62 238 GLN A O 1
ATOM 1796 N N . ALA A 1 239 ? 7.410 -16.226 -8.383 1.00 66.06 239 ALA A N 1
ATOM 1797 C CA . ALA A 1 239 ? 6.174 -16.915 -8.690 1.00 66.06 239 ALA A CA 1
ATOM 1798 C C . ALA A 1 239 ? 6.378 -18.084 -9.686 1.00 66.06 239 ALA A C 1
ATOM 1800 O O . ALA A 1 239 ? 7.487 -18.580 -9.884 1.00 66.06 239 ALA A O 1
ATOM 1801 N N . SER A 1 240 ? 5.320 -18.426 -10.425 1.00 64.75 240 SER A N 1
ATOM 1802 C CA . SER A 1 240 ? 5.311 -19.244 -11.654 1.00 64.75 240 SER A CA 1
ATOM 1803 C C . SER A 1 240 ? 6.226 -18.745 -12.800 1.00 64.75 240 SER A C 1
ATOM 1805 O O . SER A 1 240 ? 6.023 -19.102 -13.959 1.00 64.75 240 SER A O 1
ATOM 1807 N N . GLY A 1 241 ? 7.214 -17.891 -12.514 1.00 71.50 241 GLY A N 1
ATOM 1808 C CA . GLY A 1 241 ? 8.097 -17.260 -13.493 1.00 71.50 241 GLY A CA 1
ATOM 1809 C C . GLY A 1 241 ? 7.510 -16.002 -14.135 1.00 71.50 241 GLY A C 1
ATOM 1810 O O . GLY A 1 241 ? 8.068 -15.506 -15.105 1.00 71.50 241 GLY A O 1
ATOM 1811 N N . THR A 1 242 ? 6.405 -15.475 -13.603 1.00 80.75 242 THR A N 1
ATOM 1812 C CA . THR A 1 242 ? 5.616 -14.401 -14.232 1.00 80.75 242 THR A CA 1
ATOM 1813 C C . THR A 1 242 ? 5.560 -13.107 -13.422 1.00 80.75 242 THR A C 1
ATOM 1815 O O . THR A 1 242 ? 4.888 -12.161 -13.829 1.00 80.75 242 THR A O 1
ATOM 1818 N N . SER A 1 243 ? 6.218 -13.032 -12.261 1.00 85.19 243 SER A N 1
ATOM 1819 C CA . SER A 1 243 ? 6.134 -11.865 -11.373 1.00 85.19 243 SER A CA 1
ATOM 1820 C C . SER A 1 243 ? 7.514 -11.330 -11.006 1.00 85.19 243 SER A C 1
ATOM 1822 O O . SER A 1 243 ? 8.348 -12.048 -10.476 1.00 85.19 243 SER A O 1
ATOM 1824 N N . TYR A 1 244 ? 7.763 -10.047 -11.232 1.00 90.00 244 TYR A N 1
ATOM 1825 C CA . TYR A 1 244 ? 9.024 -9.375 -10.924 1.00 90.00 244 TYR A CA 1
ATOM 1826 C C . TYR A 1 244 ? 8.805 -8.411 -9.764 1.00 90.00 244 TYR A C 1
ATOM 1828 O O . TYR A 1 244 ? 7.909 -7.568 -9.821 1.00 90.00 244 TYR A O 1
ATOM 1836 N N . LEU A 1 245 ? 9.620 -8.517 -8.716 1.00 89.56 245 LEU A N 1
ATOM 1837 C CA . LEU A 1 245 ? 9.560 -7.586 -7.592 1.00 89.56 245 LEU A CA 1
ATOM 1838 C C . LEU A 1 245 ? 10.423 -6.356 -7.877 1.00 89.56 245 LEU A C 1
ATOM 1840 O O . LEU A 1 245 ? 11.626 -6.477 -8.109 1.00 89.56 245 LEU A O 1
ATOM 1844 N N . ILE A 1 246 ? 9.822 -5.176 -7.777 1.00 92.12 246 ILE A N 1
ATOM 1845 C CA . ILE A 1 246 ? 10.515 -3.893 -7.716 1.00 92.12 246 ILE A CA 1
ATOM 1846 C C . ILE A 1 246 ? 10.515 -3.432 -6.254 1.00 92.12 246 ILE A C 1
ATOM 1848 O O . ILE A 1 246 ? 9.445 -3.146 -5.707 1.00 92.12 246 ILE A O 1
ATOM 1852 N N . PRO A 1 247 ? 11.689 -3.342 -5.605 1.00 91.56 247 PRO A N 1
ATOM 1853 C CA . PRO A 1 247 ? 11.781 -2.865 -4.233 1.00 91.56 247 PRO A CA 1
ATOM 1854 C C . PRO A 1 247 ? 11.330 -1.410 -4.089 1.00 91.56 247 PRO A C 1
ATOM 1856 O O . PRO A 1 247 ? 11.602 -0.564 -4.952 1.00 91.56 247 PRO A O 1
ATOM 1859 N N . ALA A 1 248 ? 10.716 -1.098 -2.953 1.00 90.94 248 ALA A N 1
ATOM 1860 C CA . ALA A 1 248 ? 10.375 0.260 -2.564 1.00 90.94 248 ALA A CA 1
ATOM 1861 C C . ALA A 1 248 ? 11.606 1.190 -2.637 1.00 90.94 248 ALA A C 1
ATOM 1863 O O . ALA A 1 248 ? 12.716 0.833 -2.243 1.00 90.94 248 ALA A O 1
ATOM 1864 N N . GLY A 1 249 ? 11.410 2.413 -3.122 1.00 91.19 249 GLY A N 1
ATOM 1865 C CA . GLY A 1 249 ? 12.431 3.462 -3.205 1.00 91.19 249 GLY A CA 1
ATOM 1866 C C . GLY A 1 249 ? 13.271 3.425 -4.476 1.00 91.19 249 GLY A C 1
ATOM 1867 O O . GLY A 1 249 ? 14.029 4.367 -4.725 1.00 91.19 249 GLY A O 1
ATOM 1868 N N . THR A 1 250 ? 13.107 2.386 -5.295 1.00 93.75 250 THR A N 1
ATOM 1869 C CA . THR A 1 250 ? 13.700 2.295 -6.632 1.00 93.75 250 THR A CA 1
ATOM 1870 C C . THR A 1 250 ? 13.241 3.473 -7.490 1.00 93.75 250 THR A C 1
ATOM 1872 O O . THR A 1 250 ? 12.061 3.826 -7.480 1.00 93.75 250 THR A O 1
ATOM 1875 N N . SER A 1 251 ? 14.173 4.107 -8.207 1.00 92.81 251 SER A N 1
ATOM 1876 C CA . SER A 1 251 ? 13.839 5.144 -9.186 1.00 92.81 251 SER A CA 1
ATOM 1877 C C . SER A 1 251 ? 13.158 4.510 -10.393 1.00 92.81 251 SER A C 1
ATOM 1879 O O . SER A 1 251 ? 13.631 3.484 -10.874 1.00 92.81 251 SER A O 1
ATOM 1881 N N . GLY A 1 252 ? 12.090 5.118 -10.912 1.00 91.75 252 GLY A N 1
ATOM 1882 C CA . GLY A 1 252 ? 11.452 4.670 -12.155 1.00 91.75 252 GLY A CA 1
ATOM 1883 C C . GLY A 1 252 ? 12.439 4.621 -13.322 1.00 91.75 252 GLY A C 1
ATOM 1884 O O . GLY A 1 252 ? 12.458 3.650 -14.070 1.00 91.75 252 GLY A O 1
ATOM 1885 N N . ASP A 1 253 ? 13.342 5.603 -13.386 1.00 92.31 253 ASP A N 1
ATOM 1886 C CA . ASP A 1 253 ? 14.387 5.703 -14.413 1.00 92.31 253 ASP A CA 1
ATOM 1887 C C . ASP A 1 253 ? 15.468 4.613 -14.300 1.00 92.31 253 ASP A C 1
ATOM 1889 O O . ASP A 1 253 ? 16.254 4.421 -15.225 1.00 92.31 253 ASP A O 1
ATOM 1893 N N . ASP A 1 254 ? 15.521 3.885 -13.180 1.00 94.75 254 ASP A N 1
ATOM 1894 C CA . ASP A 1 254 ? 16.439 2.758 -12.990 1.00 94.75 254 ASP A CA 1
ATOM 1895 C C . ASP A 1 254 ? 15.808 1.416 -13.393 1.00 94.75 254 ASP A C 1
ATOM 1897 O O . ASP A 1 254 ? 16.503 0.394 -13.378 1.00 94.75 254 ASP A O 1
ATOM 1901 N N . VAL A 1 255 ? 14.511 1.386 -13.720 1.00 96.00 255 VAL A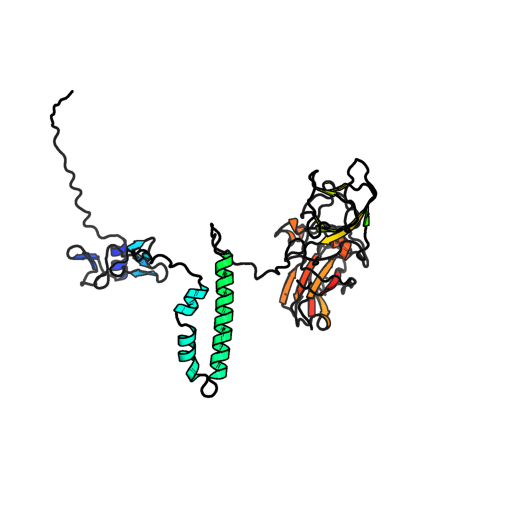 N 1
ATOM 1902 C CA . VAL A 1 255 ? 13.790 0.159 -14.072 1.00 96.00 255 VAL A CA 1
ATOM 1903 C C . VAL A 1 255 ? 13.604 0.085 -15.577 1.00 96.00 255 VAL A C 1
ATOM 1905 O O . VAL A 1 255 ? 12.936 0.917 -16.188 1.00 96.00 255 VAL A O 1
ATOM 1908 N N . TYR A 1 256 ? 14.154 -0.963 -16.174 1.00 96.00 256 TYR A N 1
ATOM 1909 C CA . TYR A 1 256 ? 14.099 -1.193 -17.608 1.00 96.00 256 TYR A CA 1
ATOM 1910 C C . TYR A 1 256 ? 13.452 -2.532 -17.919 1.00 96.00 256 TYR A C 1
ATOM 1912 O O . TYR A 1 256 ? 13.492 -3.457 -17.112 1.00 96.00 256 TYR A O 1
ATOM 1920 N N . TYR A 1 257 ? 12.913 -2.655 -19.123 1.00 96.19 257 TYR A N 1
ATOM 1921 C CA . TYR A 1 257 ? 12.495 -3.928 -19.675 1.00 96.19 257 TYR A CA 1
ATOM 1922 C C . TYR A 1 257 ? 13.139 -4.198 -21.031 1.00 96.19 257 TYR A C 1
ATOM 1924 O O . TYR A 1 257 ? 13.544 -3.283 -21.760 1.00 96.19 257 TYR A O 1
ATOM 1932 N N . LYS A 1 258 ? 13.191 -5.484 -21.365 1.00 95.62 258 LYS A N 1
ATOM 1933 C CA . LYS A 1 258 ? 13.530 -5.999 -22.683 1.00 95.62 258 LYS A CA 1
ATOM 1934 C C . LYS A 1 258 ? 12.465 -6.995 -23.116 1.00 95.62 258 LYS A C 1
ATOM 1936 O O . LYS A 1 258 ? 12.070 -7.855 -22.335 1.00 95.62 258 LYS A O 1
ATOM 1941 N N . SER A 1 259 ? 12.011 -6.861 -24.356 1.00 94.25 259 SER A N 1
ATOM 1942 C CA . SER A 1 259 ? 11.052 -7.779 -24.965 1.00 94.25 259 SER A CA 1
ATOM 1943 C C . SER A 1 259 ? 11.217 -7.768 -26.481 1.00 94.25 259 SER A C 1
ATOM 1945 O O . SER A 1 259 ? 11.276 -6.703 -27.096 1.00 94.25 259 SER A O 1
ATOM 1947 N N . SER A 1 260 ? 11.314 -8.939 -27.104 1.00 91.94 260 SER A N 1
ATOM 1948 C CA . SER A 1 260 ? 11.498 -9.074 -28.552 1.00 91.94 260 SER A CA 1
ATOM 1949 C C . SER A 1 260 ? 10.194 -8.909 -29.334 1.00 91.94 260 SER A C 1
ATOM 1951 O O . SER A 1 260 ? 10.229 -8.395 -30.451 1.00 91.94 260 SER A O 1
ATOM 1953 N N . ARG A 1 261 ? 9.045 -9.273 -28.749 1.00 91.00 261 ARG A N 1
ATOM 1954 C CA . ARG A 1 261 ? 7.718 -9.146 -29.386 1.00 91.00 261 ARG A CA 1
ATOM 1955 C C . ARG A 1 261 ? 6.815 -8.098 -28.731 1.00 91.00 261 ARG A C 1
ATOM 1957 O O . ARG A 1 261 ? 5.784 -7.752 -29.303 1.00 91.00 261 ARG A O 1
ATOM 1964 N N . GLY A 1 262 ? 7.226 -7.545 -27.593 1.00 90.81 262 GLY A N 1
ATOM 1965 C CA . GLY A 1 262 ? 6.338 -6.818 -26.693 1.00 90.81 262 GLY A CA 1
ATOM 1966 C C . GLY A 1 262 ? 5.715 -7.768 -25.670 1.00 90.81 262 GLY A C 1
ATOM 1967 O O . GLY A 1 262 ? 5.815 -8.985 -25.797 1.00 90.81 262 GLY A O 1
ATOM 1968 N N . ALA A 1 263 ? 5.094 -7.201 -24.643 1.00 92.38 263 ALA A N 1
ATOM 1969 C CA . ALA A 1 263 ? 4.501 -7.964 -23.548 1.00 92.38 263 ALA A CA 1
ATOM 1970 C C . ALA A 1 263 ? 3.285 -7.231 -22.990 1.00 92.38 263 ALA A C 1
ATOM 1972 O O . ALA A 1 263 ? 3.158 -6.011 -23.154 1.00 92.38 263 ALA A O 1
ATOM 1973 N N . GLN A 1 264 ? 2.413 -7.947 -22.293 1.00 91.12 264 GLN A N 1
ATOM 1974 C CA . GLN A 1 264 ? 1.427 -7.321 -21.430 1.00 91.12 264 GLN A CA 1
ATOM 1975 C C . GLN A 1 264 ? 1.927 -7.363 -19.989 1.00 91.12 264 GLN A C 1
ATOM 1977 O O . GLN A 1 264 ? 2.522 -8.341 -19.535 1.00 91.12 264 GLN A O 1
ATOM 1982 N N . ILE A 1 265 ? 1.690 -6.279 -19.253 1.00 92.12 265 ILE A N 1
ATOM 1983 C CA . ILE A 1 265 ? 2.008 -6.226 -17.828 1.00 92.12 265 ILE A CA 1
ATOM 1984 C C . ILE A 1 265 ? 0.864 -5.663 -16.996 1.00 92.12 265 ILE A C 1
ATOM 1986 O O . ILE A 1 265 ? 0.028 -4.901 -17.489 1.00 92.12 265 ILE A O 1
ATOM 1990 N N . GLN A 1 266 ? 0.884 -6.005 -15.713 1.00 90.69 266 GLN A N 1
ATOM 1991 C CA . GLN A 1 266 ? 0.102 -5.353 -14.669 1.00 90.69 266 GLN A CA 1
ATOM 1992 C C . GLN A 1 266 ? 0.954 -5.106 -13.428 1.00 90.69 266 GLN A C 1
ATOM 1994 O O . GLN A 1 266 ? 1.727 -5.978 -13.016 1.00 90.69 266 GLN A O 1
ATOM 1999 N N . PHE A 1 267 ? 0.768 -3.948 -12.808 1.00 91.56 267 PHE A N 1
ATOM 2000 C CA . PHE A 1 267 ? 1.415 -3.556 -11.570 1.00 91.56 267 PHE A CA 1
ATOM 2001 C C . PHE A 1 267 ? 0.518 -3.840 -10.372 1.00 91.56 267 PHE A C 1
ATOM 2003 O O . PHE A 1 267 ? -0.646 -3.446 -10.338 1.00 91.56 267 PHE A O 1
ATOM 2010 N N . TYR A 1 268 ? 1.088 -4.445 -9.335 1.00 89.25 268 TYR A N 1
ATOM 2011 C CA . TYR A 1 268 ? 0.407 -4.637 -8.066 1.00 89.25 268 TYR A CA 1
ATOM 2012 C C . TYR A 1 268 ? 1.260 -4.187 -6.890 1.00 89.25 268 TYR A C 1
ATOM 2014 O O . TYR A 1 268 ? 2.468 -4.383 -6.884 1.00 89.25 268 TYR A O 1
ATOM 2022 N N . GLY A 1 269 ? 0.637 -3.671 -5.836 1.00 87.69 269 GLY A N 1
ATOM 2023 C CA . GLY A 1 269 ? 1.318 -3.544 -4.552 1.00 87.69 269 GLY A CA 1
ATOM 2024 C C . GLY A 1 269 ? 1.663 -4.915 -3.964 1.00 87.69 269 GLY A C 1
ATOM 2025 O O . GLY A 1 269 ? 0.819 -5.818 -3.931 1.00 87.69 269 GLY A O 1
ATOM 2026 N N . ALA A 1 270 ? 2.897 -5.077 -3.492 1.00 85.00 270 ALA A N 1
ATOM 2027 C CA . ALA A 1 270 ? 3.293 -6.244 -2.721 1.00 85.00 270 ALA A CA 1
ATOM 2028 C C . ALA A 1 270 ? 2.692 -6.181 -1.316 1.00 85.00 270 ALA A C 1
ATOM 2030 O O . ALA A 1 270 ? 2.521 -5.107 -0.730 1.00 85.00 270 ALA A O 1
ATOM 2031 N N . CYS A 1 271 ? 2.367 -7.349 -0.771 1.00 84.50 271 CYS A N 1
ATOM 2032 C CA . CYS A 1 271 ? 1.747 -7.416 0.537 1.00 84.50 271 CYS A CA 1
ATOM 2033 C C . CYS A 1 271 ? 2.746 -7.186 1.671 1.00 84.50 271 CYS A C 1
ATOM 2035 O O . CYS A 1 271 ? 3.871 -7.693 1.670 1.00 84.50 271 CYS A O 1
ATOM 2037 N N . SER A 1 272 ? 2.296 -6.457 2.683 1.00 80.94 272 SER A N 1
ATOM 2038 C CA . SER A 1 272 ? 3.036 -6.175 3.909 1.00 80.94 272 SER A CA 1
ATOM 2039 C C . SER A 1 272 ? 2.053 -5.873 5.046 1.00 80.94 272 SER A C 1
ATOM 2041 O O . SER A 1 272 ? 0.858 -5.719 4.792 1.00 80.94 272 SER A O 1
ATOM 2043 N N . PRO A 1 273 ? 2.516 -5.716 6.298 1.00 81.00 273 PRO A N 1
ATOM 2044 C CA . PRO A 1 273 ? 1.657 -5.228 7.376 1.00 81.00 273 PRO A CA 1
ATOM 2045 C C . PRO A 1 273 ? 0.986 -3.873 7.085 1.00 81.00 273 PRO A C 1
ATOM 2047 O O . PRO A 1 273 ? -0.084 -3.613 7.618 1.00 81.00 273 PRO A O 1
ATOM 2050 N N . SER A 1 274 ? 1.585 -3.026 6.237 1.00 84.88 274 SER A N 1
ATOM 2051 C CA . SER A 1 274 ? 1.010 -1.735 5.811 1.00 84.88 274 SER A CA 1
ATOM 2052 C C . SER A 1 274 ? 0.253 -1.806 4.475 1.00 84.88 274 SER A C 1
ATOM 2054 O O . SER A 1 274 ? -0.333 -0.820 4.046 1.00 84.88 274 SER A O 1
ATOM 2056 N N . THR A 1 275 ? 0.273 -2.960 3.807 1.00 87.06 275 THR A N 1
ATOM 2057 C CA . THR A 1 275 ? -0.425 -3.246 2.543 1.00 87.06 275 THR A CA 1
ATOM 2058 C C . THR A 1 275 ? -1.038 -4.647 2.626 1.00 87.06 275 THR A C 1
ATOM 2060 O O . THR A 1 275 ? -0.541 -5.580 1.989 1.00 87.06 275 THR A O 1
ATOM 2063 N N . PRO A 1 276 ? -2.056 -4.862 3.480 1.00 87.06 276 PRO A N 1
ATOM 2064 C CA . PRO A 1 276 ? -2.670 -6.178 3.639 1.00 87.06 276 PRO A CA 1
ATOM 2065 C C . PRO A 1 276 ? -3.205 -6.700 2.299 1.00 87.06 276 PRO A C 1
ATOM 2067 O O . PRO A 1 276 ? -3.852 -5.963 1.560 1.00 87.06 276 PRO A O 1
ATOM 2070 N N . CYS A 1 277 ? -2.935 -7.971 1.977 1.00 84.31 277 CYS A N 1
ATOM 2071 C CA . CYS A 1 277 ? -3.400 -8.566 0.724 1.00 84.31 277 CYS A CA 1
ATOM 2072 C C . CYS A 1 277 ? -4.928 -8.571 0.636 1.00 84.31 277 CYS A C 1
ATOM 2074 O O . CYS A 1 277 ? -5.608 -8.919 1.608 1.00 84.31 277 CYS A O 1
ATOM 2076 N N . ILE A 1 278 ? -5.451 -8.331 -0.562 1.00 83.12 278 ILE A N 1
ATOM 2077 C CA . ILE A 1 278 ? -6.883 -8.433 -0.849 1.00 83.12 278 ILE A CA 1
ATOM 2078 C C . ILE A 1 278 ? -7.148 -9.555 -1.853 1.00 83.12 278 ILE A C 1
ATOM 2080 O O . ILE A 1 278 ? -6.236 -10.021 -2.538 1.00 83.12 278 ILE A O 1
ATOM 2084 N N . GLY A 1 279 ? -8.395 -10.016 -1.916 1.00 71.31 279 GLY A N 1
ATOM 2085 C CA . GLY A 1 279 ? -8.834 -10.962 -2.943 1.00 71.31 279 GLY A CA 1
ATOM 2086 C C . GLY A 1 279 ? -8.810 -10.371 -4.361 1.00 71.31 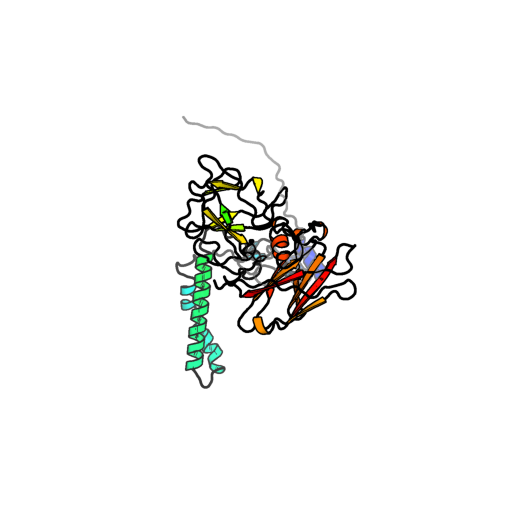279 GLY A C 1
ATOM 2087 O O . GLY A 1 279 ? -8.684 -9.170 -4.557 1.00 71.31 279 GLY A O 1
ATOM 2088 N N . GLU A 1 280 ? -8.975 -11.216 -5.379 1.00 66.38 280 GLU A N 1
ATOM 2089 C CA . GLU A 1 280 ? -8.870 -10.794 -6.788 1.00 66.38 280 GLU A CA 1
ATOM 2090 C C . GLU A 1 280 ? -10.044 -9.944 -7.309 1.00 66.38 280 GLU A C 1
ATOM 2092 O O . GLU A 1 280 ? -9.999 -9.466 -8.449 1.00 66.38 280 GLU A O 1
ATOM 2097 N N . GLU A 1 281 ? -11.092 -9.770 -6.500 1.00 71.50 281 GLU A N 1
ATOM 2098 C CA . GLU A 1 281 ? -12.298 -9.032 -6.864 1.00 71.50 281 GLU A CA 1
ATOM 2099 C C . GLU A 1 281 ? -11.988 -7.543 -7.072 1.00 71.50 281 GLU A C 1
ATOM 2101 O O . GLU A 1 281 ? -11.374 -6.877 -6.236 1.00 71.50 281 GLU A O 1
ATOM 2106 N N . VAL A 1 282 ? -12.418 -7.004 -8.214 1.00 69.12 282 VAL A N 1
ATOM 2107 C CA . VAL A 1 282 ? -12.284 -5.574 -8.499 1.00 69.12 282 VAL A CA 1
ATOM 2108 C C . VAL A 1 282 ? -13.422 -4.839 -7.800 1.00 69.12 282 VAL A C 1
ATOM 2110 O O . VAL A 1 282 ? -14.544 -4.793 -8.301 1.00 69.12 282 VAL A O 1
ATOM 2113 N N . VAL A 1 283 ? -13.120 -4.253 -6.645 1.00 82.06 283 VAL A N 1
ATOM 2114 C CA . VAL A 1 283 ? -14.051 -3.402 -5.899 1.00 82.06 283 VAL A CA 1
ATOM 2115 C C . VAL A 1 283 ? -13.903 -1.944 -6.362 1.00 82.06 283 VAL A C 1
ATOM 2117 O O . VAL A 1 283 ? -12.775 -1.443 -6.428 1.00 82.06 283 VAL A O 1
ATOM 2120 N N . PRO A 1 284 ? -15.003 -1.242 -6.699 1.00 84.62 284 PRO A N 1
ATOM 2121 C CA . PRO A 1 284 ? -14.943 0.164 -7.077 1.00 84.62 284 PRO A CA 1
ATOM 2122 C C . PRO A 1 284 ? -14.604 1.063 -5.881 1.00 84.62 284 PRO A C 1
ATOM 2124 O O . PRO A 1 284 ? -14.999 0.797 -4.745 1.00 84.62 284 PRO A O 1
ATOM 2127 N N . TRP A 1 285 ? -13.921 2.172 -6.160 1.00 88.25 285 TRP A N 1
ATOM 2128 C CA . TRP A 1 285 ? -13.720 3.238 -5.183 1.00 88.25 285 TRP A CA 1
ATOM 2129 C C . TRP A 1 285 ? -15.036 3.961 -4.899 1.00 88.25 285 TRP A C 1
ATOM 2131 O O . TRP A 1 285 ? -15.838 4.213 -5.799 1.00 88.25 285 TRP A O 1
ATOM 2141 N N . THR A 1 286 ? -15.257 4.284 -3.630 1.00 90.88 286 THR A N 1
ATOM 2142 C CA . THR A 1 286 ? -16.407 5.046 -3.148 1.00 90.88 286 THR A CA 1
ATOM 2143 C C . THR A 1 286 ? -15.923 6.383 -2.618 1.00 90.88 286 THR A C 1
ATOM 2145 O O . THR A 1 286 ? -15.062 6.424 -1.739 1.00 90.88 286 THR A O 1
ATOM 2148 N N . GLN A 1 287 ? -16.492 7.481 -3.116 1.00 90.56 287 GLN A N 1
ATOM 2149 C CA . GLN A 1 287 ? -16.204 8.802 -2.570 1.00 90.56 287 GLN A CA 1
ATOM 2150 C C . GLN A 1 287 ? -16.791 8.919 -1.157 1.00 90.56 287 GLN A C 1
ATOM 2152 O O . GLN A 1 287 ? -17.976 8.659 -0.930 1.00 90.56 287 GLN A O 1
ATOM 2157 N N . GLY A 1 288 ? -15.946 9.299 -0.204 1.00 90.75 288 GLY A N 1
ATOM 2158 C CA . GLY A 1 288 ? -16.328 9.561 1.174 1.00 90.75 288 GLY A CA 1
ATOM 2159 C C . GLY A 1 288 ? -17.158 10.831 1.334 1.00 90.75 288 GLY A C 1
ATOM 2160 O O . GLY A 1 288 ? -17.242 11.686 0.448 1.00 90.75 288 GLY A O 1
ATOM 2161 N N . LYS A 1 289 ? -17.762 10.970 2.516 1.00 92.25 289 LYS A N 1
ATOM 2162 C CA . LYS A 1 289 ? -18.336 12.243 2.958 1.00 92.25 289 LYS A CA 1
ATOM 2163 C C . LYS A 1 289 ? -17.193 13.253 3.109 1.00 92.25 289 LYS A C 1
ATOM 2165 O O . LYS A 1 289 ? -16.216 12.961 3.791 1.00 92.25 289 LYS A O 1
ATOM 2170 N N . ALA A 1 290 ? -17.350 14.436 2.517 1.00 91.06 290 ALA A N 1
ATOM 2171 C CA . ALA A 1 290 ? -16.413 15.535 2.713 1.00 91.06 290 ALA A CA 1
ATOM 2172 C C . ALA A 1 290 ? -16.310 15.901 4.201 1.00 91.06 290 ALA A C 1
ATOM 2174 O O . ALA A 1 290 ? -17.335 16.053 4.873 1.00 91.06 290 ALA A O 1
ATOM 2175 N N . VAL A 1 291 ? -15.087 16.071 4.695 1.00 93.19 291 VAL A N 1
ATOM 2176 C CA . VAL A 1 291 ? -14.820 16.508 6.071 1.00 93.19 291 VAL A CA 1
ATOM 2177 C C . VAL A 1 291 ? -14.326 17.949 6.089 1.00 93.19 291 VAL A C 1
ATOM 2179 O O . VAL A 1 291 ? -13.812 18.474 5.100 1.00 93.19 291 VAL A O 1
ATOM 2182 N N . THR A 1 292 ? -14.518 18.620 7.219 1.00 93.81 292 THR A N 1
ATOM 2183 C CA . THR A 1 292 ? -14.160 20.028 7.421 1.00 93.81 292 THR A CA 1
ATOM 2184 C C . THR A 1 292 ? -13.522 20.220 8.791 1.00 93.81 292 THR A C 1
ATOM 2186 O O . THR A 1 292 ? -13.586 19.345 9.649 1.00 93.81 292 THR A O 1
ATOM 2189 N N . VAL A 1 293 ? -12.960 21.402 9.050 1.00 90.31 293 VAL A N 1
ATOM 2190 C CA . VAL A 1 293 ? -12.429 21.743 10.382 1.00 90.31 293 VAL A CA 1
ATOM 2191 C C . VAL A 1 293 ? -13.516 21.680 11.468 1.00 90.31 293 VAL A C 1
ATOM 2193 O O . VAL A 1 293 ? -13.222 21.310 12.602 1.00 90.31 293 VAL A O 1
ATOM 2196 N N . GLY A 1 294 ? -14.767 22.018 11.126 1.00 92.31 294 GLY A N 1
ATOM 2197 C CA . GLY A 1 294 ? -15.908 21.986 12.050 1.00 92.31 294 GLY A CA 1
ATOM 2198 C C . GLY A 1 294 ? -16.604 20.625 12.167 1.00 92.31 294 GLY A C 1
ATOM 2199 O O . GLY A 1 294 ? -17.371 20.421 13.101 1.00 92.31 294 GLY A O 1
ATOM 2200 N N . ASP A 1 295 ? -16.337 19.706 11.240 1.00 95.38 295 ASP A N 1
ATOM 2201 C CA . ASP A 1 295 ? -16.905 18.356 11.184 1.00 95.38 295 ASP A CA 1
ATOM 2202 C C . ASP A 1 295 ? -15.852 17.413 10.588 1.00 95.38 295 ASP A C 1
ATOM 2204 O O . ASP A 1 295 ? -15.767 17.235 9.369 1.00 95.38 295 ASP A O 1
ATOM 2208 N N . ARG A 1 296 ? -14.979 16.900 11.462 1.00 95.88 296 ARG A N 1
ATOM 2209 C CA . ARG A 1 296 ? -13.747 16.180 11.091 1.00 95.88 296 ARG A CA 1
ATOM 2210 C C . ARG A 1 296 ? -13.962 14.688 10.848 1.00 95.88 296 ARG A C 1
ATOM 2212 O O . ARG A 1 296 ? -13.015 14.009 10.455 1.00 95.88 296 ARG A O 1
ATOM 2219 N N . ASP A 1 297 ? -15.182 14.203 11.073 1.00 97.31 297 ASP A N 1
ATOM 2220 C CA . ASP A 1 297 ? -15.502 12.783 11.071 1.00 97.31 297 ASP A CA 1
ATOM 2221 C C . ASP A 1 297 ? -16.419 12.411 9.902 1.00 97.31 297 ASP A C 1
ATOM 2223 O O . ASP A 1 297 ? -17.476 13.006 9.649 1.00 97.31 297 ASP A O 1
ATOM 2227 N N . ALA A 1 298 ? -16.040 11.336 9.224 1.00 96.75 298 ALA A N 1
ATOM 2228 C CA . ALA A 1 298 ? -16.894 10.617 8.299 1.00 96.75 298 ALA A CA 1
ATOM 2229 C C . ALA A 1 298 ? -17.079 9.181 8.797 1.00 96.75 298 ALA A C 1
ATOM 2231 O O . ALA A 1 298 ? -16.116 8.434 8.958 1.00 96.75 298 ALA A O 1
ATOM 2232 N N . VAL A 1 299 ? -18.333 8.799 9.047 1.00 97.44 299 VAL A N 1
ATOM 2233 C CA . VAL A 1 299 ? -18.701 7.466 9.540 1.00 97.44 299 VAL A CA 1
ATOM 2234 C C . VAL A 1 299 ? -19.212 6.623 8.379 1.00 97.44 299 VAL A C 1
ATOM 2236 O O . VAL A 1 299 ? -20.067 7.064 7.610 1.00 97.44 299 VAL A O 1
ATOM 2239 N N . ILE A 1 300 ? -18.687 5.408 8.261 1.00 97.19 300 ILE A N 1
ATOM 2240 C CA . ILE A 1 300 ? -19.003 4.451 7.205 1.00 97.19 300 ILE A CA 1
ATOM 2241 C C . ILE A 1 300 ? -19.526 3.180 7.870 1.00 97.19 300 ILE A C 1
ATOM 2243 O O . ILE A 1 300 ? -18.815 2.545 8.649 1.00 97.19 300 ILE A O 1
ATOM 2247 N N . ASP A 1 301 ? -20.762 2.802 7.549 1.00 95.19 301 ASP A N 1
ATOM 2248 C CA . ASP A 1 301 ? -21.325 1.517 7.962 1.00 95.19 301 ASP A CA 1
ATOM 2249 C C . ASP A 1 301 ? -20.647 0.385 7.181 1.00 95.19 301 ASP A C 1
ATOM 2251 O O . ASP A 1 301 ? -20.733 0.308 5.948 1.00 95.19 301 ASP A O 1
ATOM 2255 N N . VAL A 1 302 ? -19.963 -0.490 7.916 1.00 93.69 302 VAL A N 1
ATOM 2256 C CA . VAL A 1 302 ? -19.279 -1.666 7.372 1.00 93.69 302 VAL A CA 1
ATOM 2257 C C . VAL A 1 302 ? -19.879 -2.986 7.853 1.00 93.69 302 VAL A C 1
ATOM 2259 O O . VAL A 1 302 ? -19.382 -4.047 7.475 1.00 93.69 302 VAL A O 1
ATOM 2262 N N . SER A 1 303 ? -20.969 -2.944 8.625 1.00 90.00 303 SER A N 1
ATOM 2263 C CA . SER A 1 303 ? -21.622 -4.117 9.225 1.00 90.00 303 SER A CA 1
ATOM 2264 C C . SER A 1 303 ? -21.966 -5.199 8.196 1.00 90.00 303 SER A C 1
ATOM 2266 O O . SER A 1 303 ? -21.792 -6.392 8.444 1.00 90.00 303 SER A O 1
ATOM 2268 N N . LYS A 1 304 ? -22.378 -4.785 6.992 1.00 86.56 304 LYS A N 1
ATOM 2269 C CA . LYS A 1 304 ? -22.716 -5.685 5.881 1.00 86.56 304 LYS A CA 1
ATOM 2270 C C . LYS A 1 304 ? -21.513 -6.392 5.243 1.00 86.56 304 LYS A C 1
ATOM 2272 O O . LYS A 1 304 ? -21.711 -7.337 4.489 1.00 86.56 304 LYS A O 1
ATOM 2277 N N . TYR A 1 305 ? -20.290 -5.925 5.497 1.00 83.06 305 TYR A N 1
ATOM 2278 C CA . TYR A 1 305 ? -19.064 -6.477 4.910 1.00 83.06 305 TYR A CA 1
ATOM 2279 C C . TYR A 1 305 ? -18.268 -7.345 5.897 1.00 83.06 305 TYR A C 1
ATOM 2281 O O . TYR A 1 305 ? -17.510 -8.210 5.465 1.00 83.06 305 TYR A O 1
ATOM 2289 N N . THR A 1 306 ? -18.437 -7.143 7.208 1.00 77.31 306 THR A N 1
ATOM 2290 C CA . THR A 1 306 ? -17.663 -7.825 8.265 1.00 77.31 306 THR A CA 1
ATOM 2291 C C . THR A 1 306 ? -18.305 -9.124 8.771 1.00 77.31 306 THR A C 1
ATOM 2293 O O . THR A 1 306 ? -17.798 -9.722 9.723 1.00 77.31 306 THR A O 1
ATOM 2296 N N . SER A 1 307 ? -19.413 -9.588 8.175 1.00 75.00 307 SER A N 1
ATOM 2297 C CA . SER A 1 307 ? -20.160 -10.769 8.649 1.00 75.00 307 SER A CA 1
ATOM 2298 C C . SER A 1 307 ? -19.340 -12.063 8.598 1.00 75.00 307 SER A C 1
ATOM 2300 O O . SER A 1 307 ? -19.410 -12.898 9.505 1.00 75.00 307 SER A O 1
ATOM 2302 N N . ASP A 1 308 ? -18.505 -12.202 7.569 1.00 76.25 308 ASP A N 1
ATOM 2303 C CA . ASP A 1 308 ? -17.866 -13.474 7.223 1.00 76.25 308 ASP A CA 1
ATOM 2304 C C . ASP A 1 308 ? -16.373 -13.517 7.584 1.00 76.25 308 ASP A C 1
ATOM 2306 O O . ASP A 1 308 ? -15.755 -14.582 7.540 1.00 76.25 308 ASP A O 1
ATOM 2310 N N . GLY A 1 309 ? -15.788 -12.390 7.995 1.00 83.50 309 GLY A N 1
ATOM 2311 C CA . GLY A 1 309 ? -14.370 -12.284 8.324 1.00 83.50 309 GLY A CA 1
ATOM 2312 C C . GLY A 1 309 ? -13.897 -10.844 8.473 1.00 83.50 309 GLY A C 1
ATOM 2313 O O . GLY A 1 309 ? -14.683 -9.900 8.390 1.00 83.50 309 GLY A O 1
ATOM 2314 N N . ASP A 1 310 ? -12.596 -10.703 8.698 1.00 87.94 310 ASP A N 1
ATOM 2315 C CA . ASP A 1 310 ? -11.926 -9.408 8.645 1.00 87.94 310 ASP A CA 1
ATOM 2316 C C . ASP A 1 310 ? -11.932 -8.882 7.205 1.00 87.94 310 ASP A C 1
ATOM 2318 O O . ASP A 1 310 ? -11.878 -9.654 6.240 1.00 87.94 310 ASP A O 1
ATOM 2322 N N . LEU A 1 311 ? -11.947 -7.562 7.063 1.00 89.81 311 LEU A N 1
ATOM 2323 C CA . LEU A 1 311 ? -11.891 -6.884 5.770 1.00 89.81 311 LEU A CA 1
ATOM 2324 C C . LEU A 1 311 ? -10.672 -5.969 5.683 1.00 89.81 311 LEU A C 1
ATOM 2326 O O . LEU A 1 311 ? -10.004 -5.698 6.682 1.00 89.81 311 LEU A O 1
ATOM 2330 N N . VAL A 1 312 ? -10.388 -5.487 4.482 1.00 92.19 312 VAL A N 1
ATOM 2331 C CA . VAL A 1 312 ? -9.377 -4.468 4.219 1.00 92.19 312 VAL A CA 1
ATOM 2332 C C . VAL A 1 312 ? -10.081 -3.179 3.821 1.00 92.19 312 VAL A C 1
ATOM 2334 O O . VAL A 1 312 ? -10.770 -3.125 2.808 1.00 92.19 312 VAL A O 1
ATOM 2337 N N . PHE A 1 313 ? -9.912 -2.137 4.627 1.00 94.75 313 PHE A N 1
ATOM 2338 C CA . PHE A 1 313 ? -10.354 -0.784 4.327 1.00 94.75 313 PHE A CA 1
ATOM 2339 C C . PHE A 1 313 ? -9.162 -0.004 3.781 1.00 94.75 313 PHE A C 1
ATOM 2341 O O . PHE A 1 313 ? -8.208 0.257 4.513 1.00 94.75 313 PHE A O 1
ATOM 2348 N N . THR A 1 314 ? -9.195 0.355 2.502 1.00 94.56 314 THR A N 1
ATOM 2349 C CA . THR A 1 314 ? -8.174 1.223 1.901 1.00 94.56 314 THR A CA 1
ATOM 2350 C C . THR A 1 314 ? -8.769 2.598 1.655 1.00 94.56 314 THR A C 1
ATOM 2352 O O . THR A 1 314 ? -9.897 2.699 1.185 1.00 94.56 314 THR A O 1
ATOM 2355 N N . ILE A 1 315 ? -8.008 3.647 1.943 1.00 94.38 315 ILE A N 1
ATOM 2356 C CA . ILE A 1 315 ? -8.395 5.051 1.789 1.00 94.38 315 ILE A CA 1
ATOM 2357 C C . ILE A 1 315 ? -7.228 5.841 1.211 1.00 94.38 315 ILE A C 1
ATOM 2359 O O . ILE A 1 315 ? -6.067 5.591 1.547 1.00 94.38 315 ILE A O 1
ATOM 2363 N N . ALA A 1 316 ? -7.540 6.811 0.365 1.00 92.00 316 ALA A N 1
ATOM 2364 C CA . ALA A 1 316 ? -6.579 7.778 -0.130 1.00 92.00 316 ALA A CA 1
ATOM 2365 C C . ALA A 1 316 ? -7.258 9.119 -0.413 1.00 92.00 316 ALA A C 1
ATOM 2367 O O . ALA A 1 316 ? -8.463 9.183 -0.673 1.00 92.00 316 ALA A O 1
ATOM 2368 N N . ASP A 1 317 ? -6.454 10.175 -0.384 1.00 86.19 317 ASP A N 1
ATOM 2369 C CA . ASP A 1 317 ? -6.827 11.480 -0.926 1.00 86.19 317 ASP A CA 1
ATOM 2370 C C . ASP A 1 317 ? -7.131 11.374 -2.429 1.00 86.19 317 ASP A C 1
ATOM 2372 O O . ASP A 1 317 ? -6.537 10.556 -3.142 1.00 86.19 317 ASP A O 1
ATOM 2376 N N . THR A 1 318 ? -8.059 12.194 -2.909 1.00 81.50 318 THR A N 1
ATOM 2377 C CA . THR A 1 318 ? -8.582 12.146 -4.280 1.00 81.50 318 THR A CA 1
ATOM 2378 C C . THR A 1 318 ? -8.353 13.405 -5.090 1.00 81.50 318 THR A C 1
ATOM 2380 O O . THR A 1 318 ? -8.779 13.437 -6.237 1.00 81.50 318 THR A O 1
ATOM 2383 N N . SER A 1 319 ? -7.765 14.454 -4.520 1.00 79.19 319 SER A N 1
ATOM 2384 C CA . SER A 1 319 ? -7.612 15.729 -5.226 1.00 79.19 319 SER A CA 1
ATOM 2385 C C . SER A 1 319 ? -6.191 16.246 -5.104 1.00 79.19 319 SER A C 1
ATOM 2387 O O . SER A 1 319 ? -5.416 16.174 -6.057 1.00 79.19 319 SER A O 1
ATOM 2389 N N . VAL A 1 320 ? -5.837 16.747 -3.928 1.00 83.06 320 VAL A N 1
ATOM 2390 C CA . VAL A 1 320 ? -4.513 17.278 -3.635 1.00 83.06 320 VAL A CA 1
ATOM 2391 C C . VAL A 1 320 ? -4.166 16.754 -2.270 1.00 83.06 320 VAL A C 1
ATOM 2393 O O . VAL A 1 320 ? -4.875 17.059 -1.326 1.00 83.06 320 VAL A O 1
ATOM 2396 N N . THR A 1 321 ? -3.070 16.017 -2.178 1.00 83.56 321 THR A N 1
ATOM 2397 C CA . THR A 1 321 ? -2.613 15.406 -0.932 1.00 83.56 321 THR A CA 1
ATOM 2398 C C . THR A 1 321 ? -2.302 16.478 0.100 1.00 83.56 321 THR A C 1
ATOM 2400 O O . THR A 1 321 ? -1.213 17.050 0.076 1.00 83.56 321 THR A O 1
ATOM 2403 N N . THR A 1 322 ? -3.268 16.781 0.972 1.00 87.62 322 THR A N 1
ATOM 2404 C CA . THR A 1 322 ? -3.176 17.885 1.945 1.00 87.62 322 THR A CA 1
ATOM 2405 C C . THR A 1 322 ? -3.500 17.492 3.375 1.00 87.62 322 THR A C 1
ATOM 2407 O O . THR A 1 322 ? -3.236 18.264 4.298 1.00 87.62 322 THR A O 1
ATOM 2410 N N . GLU A 1 323 ? -4.010 16.291 3.593 1.00 89.69 323 GLU A N 1
ATOM 2411 C CA . GLU A 1 323 ? -4.529 15.881 4.885 1.00 89.69 323 GLU A CA 1
ATOM 2412 C C . GLU A 1 323 ? -4.074 14.480 5.294 1.00 89.69 323 GLU A C 1
ATOM 2414 O O . GLU A 1 323 ? -3.635 13.652 4.493 1.00 89.69 323 GLU A O 1
ATOM 2419 N N . GLN A 1 324 ? -4.165 14.226 6.597 1.00 93.81 324 GLN A N 1
ATOM 2420 C CA . GLN A 1 324 ? -3.961 12.910 7.183 1.00 93.81 324 GLN A CA 1
ATOM 2421 C C . GLN A 1 324 ? -5.230 12.500 7.922 1.00 93.81 324 GLN A C 1
ATOM 2423 O O . GLN A 1 324 ? -5.883 13.324 8.575 1.00 93.81 324 GLN A O 1
ATOM 2428 N N . TYR A 1 325 ? -5.545 11.212 7.833 1.00 95.94 325 TYR A N 1
ATOM 2429 C CA . TYR A 1 325 ? -6.698 10.615 8.480 1.00 95.94 325 TYR A CA 1
ATOM 2430 C C . TYR A 1 325 ? -6.255 9.542 9.475 1.00 95.94 325 TYR A C 1
ATOM 2432 O O . TYR A 1 325 ? -5.424 8.692 9.152 1.00 95.94 325 TYR A O 1
ATOM 2440 N N . THR A 1 326 ? -6.862 9.537 10.657 1.00 97.56 326 THR A N 1
ATOM 2441 C CA . THR A 1 326 ? -6.858 8.414 11.596 1.00 97.56 326 THR A CA 1
ATOM 2442 C C . THR A 1 326 ? -8.084 7.553 11.328 1.00 97.56 326 THR A C 1
ATOM 2444 O O . THR A 1 326 ? -9.199 8.068 11.229 1.00 97.56 326 THR A O 1
ATOM 2447 N N . ILE A 1 327 ? -7.896 6.240 11.247 1.00 98.00 327 ILE A N 1
ATOM 2448 C CA . ILE A 1 327 ? -8.977 5.278 11.046 1.00 98.00 327 ILE A CA 1
ATOM 2449 C C . ILE A 1 327 ? -9.327 4.623 12.373 1.00 98.00 327 ILE A C 1
ATOM 2451 O O . ILE A 1 327 ? -8.451 4.120 13.076 1.00 98.00 327 ILE A O 1
ATOM 2455 N N . LEU A 1 328 ? -10.617 4.608 12.706 1.00 98.25 328 LEU A N 1
ATOM 2456 C CA . LEU A 1 328 ? -11.142 3.943 13.892 1.00 98.25 328 LEU A CA 1
ATOM 2457 C C . LEU A 1 328 ? -12.150 2.861 13.501 1.00 98.25 328 LEU A C 1
ATOM 2459 O O . LEU A 1 328 ? -13.002 3.093 12.650 1.00 98.25 328 LEU A O 1
ATOM 2463 N N . ALA A 1 329 ? -12.095 1.708 14.163 1.00 96.94 329 ALA A N 1
ATOM 2464 C CA . ALA A 1 329 ? -13.081 0.635 14.074 1.00 96.94 329 ALA A CA 1
ATOM 2465 C C . ALA A 1 329 ? -13.895 0.603 15.374 1.00 96.94 329 ALA A C 1
ATOM 2467 O O . ALA A 1 329 ? -13.338 0.371 16.449 1.00 96.94 329 ALA A O 1
ATOM 2468 N N . ASP A 1 330 ? -15.195 0.898 15.292 1.0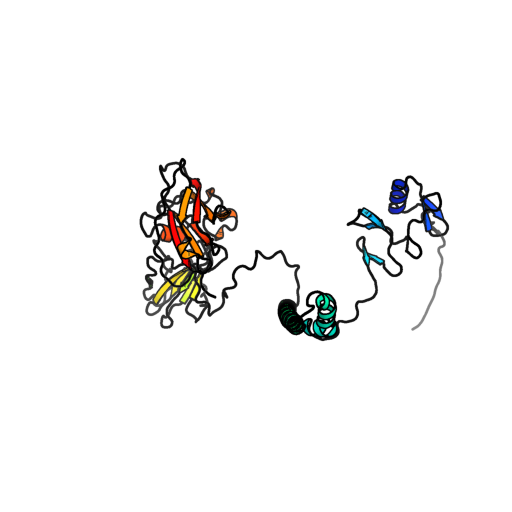0 96.69 330 ASP A N 1
ATOM 2469 C CA . ASP A 1 330 ? -16.094 1.050 16.449 1.00 96.69 330 ASP A CA 1
ATOM 2470 C C . ASP A 1 330 ? -15.507 1.947 17.562 1.00 96.69 330 ASP A C 1
ATOM 2472 O O . ASP A 1 330 ? -15.579 1.645 18.755 1.00 96.69 330 ASP A O 1
ATOM 2476 N N . GLY A 1 331 ? -14.874 3.054 17.161 1.00 94.94 331 GLY A N 1
ATOM 2477 C CA . GLY A 1 331 ? -14.268 4.033 18.069 1.00 94.94 331 GLY A CA 1
ATOM 2478 C C . GLY A 1 331 ? -12.881 3.667 18.609 1.00 94.94 331 GLY A C 1
ATOM 2479 O O . GLY A 1 331 ? -12.315 4.442 19.377 1.00 94.94 331 GLY A O 1
ATOM 2480 N N . LYS A 1 332 ? -12.299 2.527 18.214 1.00 96.88 332 LYS A N 1
ATOM 2481 C CA . LYS A 1 332 ? -10.910 2.166 18.542 1.00 96.88 332 LYS A CA 1
ATOM 2482 C C . LYS A 1 332 ? -9.989 2.488 17.377 1.00 96.88 332 LYS A C 1
ATOM 2484 O O . LYS A 1 332 ? -10.246 2.041 16.265 1.00 96.88 332 LYS A O 1
ATOM 2489 N N . GLU A 1 333 ? -8.917 3.231 17.637 1.00 96.50 333 GLU A N 1
ATOM 2490 C CA . GLU A 1 333 ? -7.899 3.536 16.628 1.00 96.50 333 GLU A CA 1
ATOM 2491 C C . GLU A 1 333 ? -7.299 2.247 16.048 1.00 96.50 333 GLU A C 1
ATOM 2493 O O . GLU A 1 333 ? -6.910 1.341 16.788 1.00 96.50 333 GLU A O 1
ATOM 2498 N N . VAL A 1 334 ? -7.261 2.180 14.717 1.00 95.25 334 VAL A N 1
ATOM 2499 C CA . VAL A 1 334 ? -6.625 1.112 13.945 1.00 95.25 334 VAL A CA 1
ATOM 2500 C C . VAL A 1 334 ? -5.212 1.548 13.566 1.00 95.25 334 VAL A C 1
ATOM 2502 O O . VAL A 1 334 ? -4.257 0.935 14.029 1.00 95.25 334 VAL A O 1
ATOM 2505 N N . ASP A 1 335 ? -5.088 2.599 12.748 1.00 95.06 335 ASP A N 1
ATOM 2506 C CA . ASP A 1 335 ? -3.838 3.293 12.394 1.00 95.06 335 ASP A CA 1
ATOM 2507 C C . ASP A 1 335 ? -4.193 4.581 11.602 1.00 95.06 335 ASP A C 1
ATOM 2509 O O . ASP A 1 335 ? -5.365 4.965 11.507 1.00 95.06 335 ASP A O 1
ATOM 2513 N N . LYS A 1 336 ? -3.195 5.264 11.034 1.00 95.19 336 LYS A N 1
ATOM 2514 C CA . LYS A 1 336 ? -3.312 6.525 10.290 1.00 95.19 336 LYS A CA 1
ATOM 2515 C C . LYS A 1 336 ? -2.818 6.380 8.858 1.00 95.19 336 LYS A C 1
ATOM 2517 O O . LYS A 1 336 ? -1.959 5.546 8.565 1.00 95.19 336 LYS A O 1
ATOM 2522 N N . THR A 1 337 ? -3.320 7.229 7.964 1.00 94.75 337 THR A N 1
ATOM 2523 C CA . THR A 1 337 ? -2.756 7.356 6.617 1.00 94.75 337 THR A CA 1
ATOM 2524 C C . THR A 1 337 ? -1.311 7.846 6.689 1.00 94.75 337 THR A C 1
ATOM 2526 O O . THR A 1 337 ? -0.888 8.535 7.625 1.00 94.75 337 THR A O 1
ATOM 2529 N N . HIS A 1 338 ? -0.522 7.456 5.701 1.00 93.19 338 HIS A N 1
ATOM 2530 C CA . HIS A 1 338 ? 0.909 7.690 5.649 1.00 93.19 338 HIS A CA 1
ATOM 2531 C C . HIS A 1 338 ? 1.368 7.973 4.216 1.00 93.19 338 HIS A C 1
ATOM 2533 O O . HIS A 1 338 ? 0.701 7.605 3.250 1.00 93.19 338 HIS A O 1
ATOM 2539 N N . GLY A 1 339 ? 2.543 8.585 4.081 1.00 90.31 339 GLY A N 1
ATOM 2540 C CA . GLY A 1 339 ? 3.247 8.705 2.803 1.00 90.31 339 GLY A CA 1
ATOM 2541 C C . GLY A 1 339 ? 3.936 7.397 2.398 1.00 90.31 339 GLY A C 1
ATOM 2542 O O . GLY A 1 339 ? 3.613 6.316 2.903 1.00 90.31 339 GLY A O 1
ATOM 2543 N N . ARG A 1 340 ? 4.934 7.470 1.509 1.00 89.38 340 ARG A N 1
ATOM 2544 C CA . ARG A 1 340 ? 5.704 6.289 1.075 1.00 89.38 340 ARG A CA 1
ATOM 2545 C C . ARG A 1 340 ? 6.269 5.462 2.235 1.00 89.38 340 ARG A C 1
ATOM 2547 O O . ARG A 1 340 ? 6.860 5.977 3.188 1.00 89.38 340 ARG A O 1
ATOM 2554 N N . LEU A 1 341 ? 6.188 4.141 2.091 1.00 89.88 341 LEU A N 1
ATOM 2555 C CA . LEU A 1 341 ? 6.694 3.179 3.071 1.00 89.88 341 LEU A CA 1
ATOM 2556 C C . LEU A 1 341 ? 8.221 3.207 3.195 1.00 89.88 341 LEU A C 1
ATOM 2558 O O . LEU A 1 341 ? 8.763 2.839 4.236 1.00 89.88 341 LEU A O 1
ATOM 2562 N N . THR A 1 342 ? 8.921 3.703 2.173 1.00 88.69 342 THR A N 1
ATOM 2563 C CA . THR A 1 342 ? 10.386 3.851 2.181 1.00 88.69 342 THR A CA 1
ATOM 2564 C C . THR A 1 342 ? 10.898 4.798 3.265 1.00 88.69 342 THR A C 1
ATOM 2566 O O . THR A 1 342 ? 12.087 4.784 3.561 1.00 88.69 342 THR A O 1
ATOM 2569 N N . LEU A 1 343 ? 10.034 5.648 3.831 1.00 88.25 343 LEU A N 1
ATOM 2570 C CA . LEU A 1 343 ? 10.382 6.564 4.922 1.00 88.25 343 LEU A CA 1
ATOM 2571 C C . LEU A 1 343 ? 10.421 5.870 6.295 1.00 88.25 343 LEU A C 1
ATOM 2573 O O . LEU A 1 343 ? 10.788 6.493 7.288 1.00 88.25 343 LEU A O 1
ATOM 2577 N N . GLY A 1 344 ? 10.044 4.591 6.392 1.00 90.06 344 GLY A N 1
ATOM 2578 C CA . GLY A 1 344 ? 10.025 3.879 7.668 1.00 90.06 344 GLY A CA 1
ATOM 2579 C C . GLY A 1 344 ? 9.055 4.533 8.652 1.00 90.06 344 GLY A C 1
ATOM 2580 O O . GLY A 1 344 ? 7.878 4.680 8.342 1.00 90.06 344 GLY A O 1
ATOM 2581 N N . ALA A 1 345 ? 9.531 4.930 9.834 1.00 90.56 345 ALA A N 1
ATOM 2582 C CA . ALA A 1 345 ? 8.697 5.607 10.832 1.00 90.56 345 ALA A CA 1
ATOM 2583 C C . ALA A 1 345 ? 8.278 7.028 10.406 1.00 90.56 345 ALA A C 1
ATOM 2585 O O . ALA A 1 345 ? 7.197 7.485 10.778 1.00 90.56 345 ALA A O 1
ATOM 2586 N N . ASP A 1 346 ? 9.077 7.705 9.574 1.00 91.75 346 ASP A N 1
ATOM 2587 C CA . ASP A 1 346 ? 8.797 9.074 9.122 1.00 91.75 346 ASP A CA 1
ATOM 2588 C C . ASP A 1 346 ? 7.630 9.154 8.129 1.00 91.75 346 ASP A C 1
ATOM 2590 O O . ASP A 1 346 ? 7.164 10.247 7.807 1.00 91.75 346 ASP A O 1
ATOM 2594 N N . LYS A 1 347 ? 7.102 8.015 7.667 1.00 91.81 347 LYS A N 1
ATOM 2595 C CA . LYS A 1 347 ? 5.941 7.971 6.766 1.00 91.81 347 LYS A CA 1
ATOM 2596 C C . LYS A 1 347 ? 4.691 8.640 7.351 1.00 91.81 347 LYS A C 1
ATOM 2598 O O . LYS A 1 347 ? 3.845 9.101 6.595 1.00 91.81 347 LYS A O 1
ATOM 2603 N N . TYR A 1 348 ? 4.580 8.711 8.678 1.00 92.69 348 TYR A N 1
ATOM 2604 C CA . TYR A 1 348 ? 3.459 9.357 9.370 1.00 92.69 348 TYR A CA 1
ATOM 2605 C C . TYR A 1 348 ? 3.663 10.859 9.592 1.00 92.69 348 TYR A C 1
ATOM 2607 O O . TYR A 1 348 ? 2.734 11.545 10.015 1.00 92.69 348 TYR A O 1
ATOM 2615 N N . ASN A 1 349 ? 4.873 11.375 9.361 1.00 93.12 349 ASN A N 1
ATOM 2616 C CA . ASN A 1 349 ? 5.181 12.780 9.574 1.00 93.12 349 ASN A CA 1
ATOM 2617 C C . ASN A 1 349 ? 4.493 13.624 8.498 1.00 93.12 349 ASN A C 1
ATOM 2619 O O . ASN A 1 349 ? 4.826 13.530 7.318 1.00 93.12 349 ASN A O 1
ATOM 2623 N N . THR A 1 350 ? 3.570 14.488 8.914 1.00 90.88 350 THR A N 1
ATOM 2624 C CA . THR A 1 350 ? 2.766 15.322 8.010 1.00 90.88 350 THR A CA 1
ATOM 2625 C C . THR A 1 350 ? 3.597 16.330 7.215 1.00 90.88 350 THR A C 1
ATOM 2627 O O . THR A 1 350 ? 3.145 16.825 6.192 1.00 90.88 350 THR A O 1
ATOM 2630 N N . LYS A 1 351 ? 4.856 16.583 7.601 1.00 89.88 351 LYS A N 1
ATOM 2631 C CA . LYS A 1 351 ? 5.806 17.361 6.784 1.00 89.88 351 LYS A CA 1
ATOM 2632 C C . LYS A 1 351 ? 6.168 16.688 5.459 1.00 89.88 351 LYS A C 1
ATOM 2634 O O . LYS A 1 351 ? 6.665 17.364 4.566 1.00 89.88 351 LYS A O 1
ATOM 2639 N N . ASN A 1 352 ? 5.951 15.378 5.352 1.00 87.25 352 ASN A N 1
ATOM 2640 C CA . ASN A 1 352 ? 6.190 14.603 4.139 1.00 87.25 352 ASN A CA 1
ATOM 2641 C C . ASN A 1 352 ? 4.960 14.552 3.223 1.00 87.25 352 ASN A C 1
ATOM 2643 O O . ASN A 1 352 ? 5.005 13.875 2.200 1.00 87.25 352 ASN A O 1
ATOM 2647 N N . ILE A 1 353 ? 3.870 15.242 3.574 1.00 85.06 353 ILE A N 1
ATOM 2648 C CA . ILE A 1 353 ? 2.745 15.447 2.666 1.00 85.06 353 ILE A CA 1
ATOM 2649 C C . ILE A 1 353 ? 3.239 16.347 1.531 1.00 85.06 353 ILE A C 1
ATOM 2651 O O . ILE A 1 353 ? 3.528 17.529 1.723 1.00 85.06 353 ILE A O 1
ATOM 2655 N N . VAL A 1 354 ? 3.399 15.760 0.348 1.00 75.06 354 VAL A N 1
ATOM 2656 C CA . VAL A 1 354 ? 3.759 16.494 -0.863 1.00 75.06 354 VAL A CA 1
ATOM 2657 C C . VAL A 1 354 ? 2.455 17.006 -1.455 1.00 75.06 354 VAL A C 1
ATOM 2659 O O . VAL A 1 354 ? 1.604 16.185 -1.744 1.00 75.06 354 VAL A O 1
ATOM 2662 N N . ASN A 1 355 ? 2.266 18.316 -1.633 1.00 77.75 355 ASN A N 1
ATOM 2663 C CA . ASN A 1 355 ? 1.042 18.876 -2.231 1.00 77.75 355 ASN A CA 1
ATOM 2664 C C . ASN A 1 355 ? 0.990 18.581 -3.743 1.00 77.75 355 ASN A C 1
ATOM 2666 O O . ASN A 1 355 ? 1.229 19.463 -4.570 1.00 77.75 355 ASN A O 1
ATOM 2670 N N . ILE A 1 356 ? 0.752 17.323 -4.101 1.00 74.06 356 ILE A N 1
ATOM 2671 C CA . ILE A 1 356 ? 0.669 16.848 -5.477 1.00 74.06 356 ILE A CA 1
ATOM 2672 C C . ILE A 1 356 ? -0.803 16.822 -5.862 1.00 74.06 356 ILE A C 1
ATOM 2674 O O . ILE A 1 356 ? -1.626 16.247 -5.154 1.00 74.06 356 ILE A O 1
ATOM 2678 N N . ASP A 1 357 ? -1.122 17.425 -7.004 1.00 75.81 357 ASP A N 1
ATOM 2679 C CA . ASP A 1 357 ? -2.411 17.214 -7.655 1.00 75.81 357 ASP A CA 1
ATOM 2680 C C . ASP A 1 357 ? -2.436 15.791 -8.225 1.00 75.81 357 ASP A C 1
ATOM 26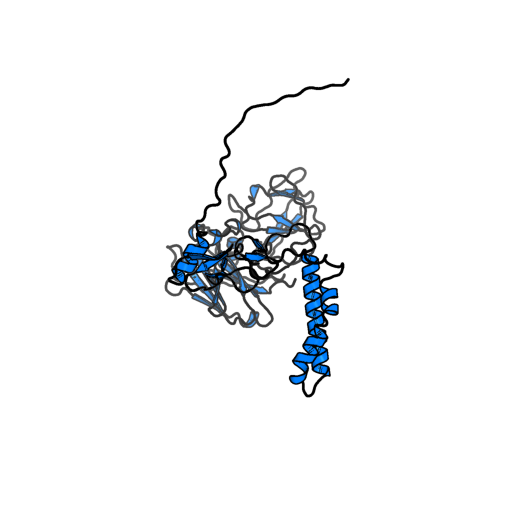82 O O . ASP A 1 357 ? -1.747 15.464 -9.198 1.00 75.81 357 ASP A O 1
ATOM 2686 N N . VAL A 1 358 ? -3.198 14.925 -7.566 1.00 70.62 358 VAL A N 1
ATOM 2687 C CA . VAL A 1 358 ? -3.395 13.522 -7.954 1.00 70.62 358 VAL A CA 1
ATOM 2688 C C . VAL A 1 358 ? -4.619 13.368 -8.872 1.00 70.62 358 VAL A C 1
ATOM 2690 O O . VAL A 1 358 ? -4.854 12.290 -9.427 1.00 70.62 358 VAL A O 1
ATOM 2693 N N . GLY A 1 359 ? -5.326 14.475 -9.131 1.00 65.00 359 GLY A N 1
ATOM 2694 C CA . GLY A 1 359 ? -6.475 14.623 -10.015 1.00 65.00 359 GLY A CA 1
ATOM 2695 C C . GLY A 1 359 ? -7.789 14.154 -9.392 1.00 65.00 359 GLY A C 1
ATOM 2696 O O . GLY A 1 359 ? -7.840 13.078 -8.816 1.00 65.00 359 GLY A O 1
ATOM 2697 N N . ALA A 1 360 ? -8.869 14.912 -9.608 1.00 62.47 360 ALA A N 1
ATOM 2698 C CA . ALA A 1 360 ? -10.208 14.603 -9.097 1.00 62.47 360 ALA A CA 1
ATOM 2699 C C . ALA A 1 360 ? -10.915 13.428 -9.814 1.00 62.47 360 ALA A C 1
ATOM 2701 O O . ALA A 1 360 ? -10.669 13.143 -10.993 1.00 62.47 360 ALA A O 1
ATOM 2702 N N . GLY A 1 361 ? -11.879 12.809 -9.121 1.00 64.31 361 GLY A N 1
ATOM 2703 C CA . GLY A 1 361 ? -12.780 11.778 -9.653 1.00 64.31 361 GLY A CA 1
ATOM 2704 C C . GLY A 1 361 ? -12.333 10.337 -9.347 1.00 64.31 361 GLY A C 1
ATOM 2705 O O . GLY A 1 361 ? -11.374 10.155 -8.605 1.00 64.31 361 GLY A O 1
ATOM 2706 N N . PRO A 1 362 ? -12.955 9.314 -9.975 1.00 59.34 362 PRO A N 1
ATOM 2707 C CA . PRO A 1 362 ? -12.914 7.896 -9.553 1.00 59.34 362 PRO A CA 1
ATOM 2708 C C . PRO A 1 362 ? -11.538 7.206 -9.622 1.00 59.34 362 PRO A C 1
ATOM 2710 O O . PRO A 1 362 ? -11.423 6.003 -9.391 1.00 59.34 362 PRO A O 1
ATOM 2713 N N . TRP A 1 363 ? -10.498 7.946 -10.011 1.00 74.94 363 TRP A N 1
ATOM 2714 C CA . TRP A 1 363 ? -9.119 7.476 -10.146 1.00 74.94 363 TRP A CA 1
ATOM 2715 C C . TRP A 1 363 ? -8.138 8.259 -9.266 1.00 74.94 363 TRP A C 1
ATOM 2717 O O . TRP A 1 363 ? -6.945 7.947 -9.291 1.00 74.94 363 TRP A O 1
ATOM 2727 N N . GLY A 1 364 ? -8.610 9.267 -8.523 1.00 82.44 364 GLY A N 1
ATOM 2728 C CA . GLY A 1 364 ? -7.780 10.115 -7.670 1.00 82.44 364 GLY A CA 1
ATOM 2729 C C . GLY A 1 364 ? -7.071 9.298 -6.596 1.00 82.44 364 GLY A C 1
ATOM 2730 O O . GLY A 1 364 ? -5.852 9.394 -6.467 1.00 82.44 364 GLY A O 1
ATOM 2731 N N . ALA A 1 365 ? -7.785 8.377 -5.940 1.00 87.94 365 ALA A N 1
ATOM 2732 C CA . ALA A 1 365 ? -7.191 7.496 -4.935 1.00 87.94 365 ALA A CA 1
ATOM 2733 C C . ALA A 1 365 ? -6.069 6.600 -5.485 1.00 87.94 365 ALA A C 1
ATOM 2735 O O . ALA A 1 365 ? -5.001 6.496 -4.881 1.00 87.94 365 ALA A O 1
ATOM 2736 N N . LEU A 1 366 ? -6.267 5.968 -6.650 1.00 87.56 366 LEU A N 1
ATOM 2737 C CA . LEU A 1 366 ? -5.230 5.122 -7.263 1.00 87.56 366 LEU A CA 1
ATOM 2738 C C . LEU A 1 366 ? -4.007 5.929 -7.675 1.00 87.56 366 LEU A C 1
ATOM 2740 O O . LEU A 1 366 ? -2.880 5.482 -7.476 1.00 87.56 366 LEU A O 1
ATOM 2744 N N . ARG A 1 367 ? -4.223 7.116 -8.247 1.00 85.88 367 ARG A N 1
ATOM 2745 C CA . ARG A 1 367 ? -3.136 8.023 -8.614 1.00 85.88 367 ARG A CA 1
ATOM 2746 C C . ARG A 1 367 ? -2.377 8.486 -7.382 1.00 85.88 367 ARG A C 1
ATOM 2748 O O . ARG A 1 367 ? -1.154 8.472 -7.427 1.00 85.88 367 ARG A O 1
ATOM 2755 N N . SER A 1 368 ? -3.078 8.810 -6.298 1.00 87.38 368 SER A N 1
ATOM 2756 C CA . SER A 1 368 ? -2.487 9.161 -5.006 1.00 87.38 368 SER A CA 1
ATOM 2757 C C . SER A 1 368 ? -1.580 8.047 -4.494 1.00 87.38 368 SER A C 1
ATOM 2759 O O . SER A 1 368 ? -0.384 8.255 -4.308 1.00 87.38 368 SER A O 1
ATOM 2761 N N . ILE A 1 369 ? -2.096 6.822 -4.396 1.00 89.81 369 ILE A N 1
ATOM 2762 C CA . ILE A 1 369 ? -1.323 5.657 -3.946 1.00 89.81 369 ILE A CA 1
ATOM 2763 C C . ILE A 1 369 ? -0.108 5.406 -4.847 1.00 89.81 369 ILE A C 1
ATOM 2765 O O . ILE A 1 369 ? 1.007 5.211 -4.359 1.00 89.81 369 ILE A O 1
ATOM 2769 N N . ALA A 1 370 ? -0.315 5.403 -6.166 1.00 88.00 370 ALA A N 1
ATOM 2770 C CA . ALA A 1 370 ? 0.727 5.082 -7.131 1.00 88.00 370 ALA A CA 1
ATOM 2771 C C . ALA A 1 370 ? 1.831 6.145 -7.191 1.00 88.00 370 ALA A C 1
ATOM 2773 O O . ALA A 1 370 ? 2.967 5.779 -7.483 1.00 88.00 370 ALA A O 1
ATOM 2774 N N . ASN A 1 371 ? 1.512 7.415 -6.909 1.00 82.31 371 ASN A N 1
ATOM 2775 C CA . ASN A 1 371 ? 2.375 8.582 -7.115 1.00 82.31 371 ASN A CA 1
ATOM 2776 C C . ASN A 1 371 ? 2.733 9.330 -5.820 1.00 82.31 371 ASN A C 1
ATOM 2778 O O . ASN A 1 371 ? 2.832 10.554 -5.827 1.00 82.31 371 ASN A O 1
ATOM 2782 N N . ASP A 1 372 ? 2.990 8.596 -4.735 1.00 81.50 372 ASP A N 1
ATOM 2783 C CA . ASP A 1 372 ? 3.539 9.152 -3.486 1.00 81.50 372 ASP A CA 1
ATOM 2784 C C . ASP A 1 372 ? 2.609 10.115 -2.720 1.00 81.50 372 ASP A C 1
ATOM 2786 O O . ASP A 1 372 ? 3.053 11.000 -1.990 1.00 81.50 372 ASP A O 1
ATOM 2790 N N . GLY A 1 373 ? 1.301 9.927 -2.854 1.00 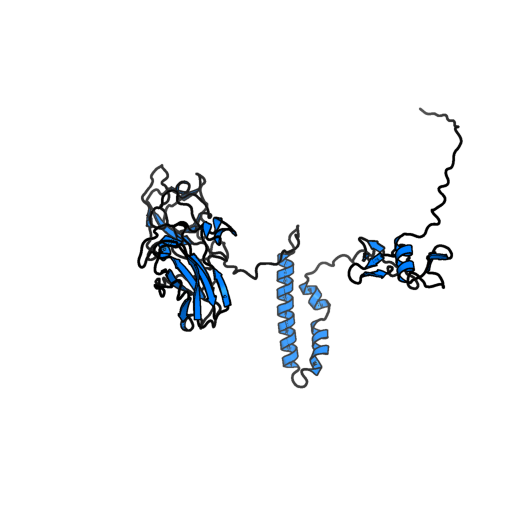86.44 373 GLY A N 1
ATOM 2791 C CA . GLY A 1 373 ? 0.318 10.585 -2.007 1.00 86.44 373 GLY A CA 1
ATOM 2792 C C . GLY A 1 373 ? 0.234 10.000 -0.596 1.00 86.44 373 GLY A C 1
ATOM 2793 O O . GLY A 1 373 ? 0.910 9.025 -0.253 1.00 86.44 373 GLY A O 1
ATOM 2794 N N . PHE A 1 374 ? -0.627 10.597 0.230 1.00 89.12 374 PHE A N 1
ATOM 2795 C CA . PHE A 1 374 ? -0.972 10.076 1.553 1.00 89.12 374 PHE A CA 1
ATOM 2796 C C . PHE A 1 374 ? -2.187 9.149 1.466 1.00 89.12 374 PHE A C 1
ATOM 2798 O O . PHE A 1 374 ? -3.255 9.523 0.979 1.00 89.12 374 PHE A O 1
ATOM 2805 N N . TRP A 1 375 ? -2.019 7.923 1.947 1.00 93.25 375 TRP A N 1
ATOM 2806 C CA . TRP A 1 375 ? -3.024 6.865 1.868 1.00 93.25 375 TRP A CA 1
ATOM 2807 C C . TRP A 1 375 ? -2.819 5.852 2.996 1.00 93.25 375 TRP A C 1
ATOM 2809 O O . TRP A 1 375 ? -1.860 5.931 3.761 1.00 93.25 375 TRP A O 1
ATOM 2819 N N . GLY A 1 376 ? -3.726 4.894 3.131 1.00 94.38 376 GLY A N 1
ATOM 2820 C CA . GLY A 1 376 ? -3.536 3.767 4.034 1.00 94.38 376 GLY A CA 1
ATOM 2821 C C . GLY A 1 376 ? -4.432 2.592 3.677 1.00 94.38 376 GLY A C 1
ATOM 2822 O O . GLY A 1 376 ? -5.481 2.766 3.059 1.00 94.38 376 GLY A O 1
ATOM 2823 N N . SER A 1 377 ? -3.994 1.393 4.047 1.00 94.06 377 SER A N 1
ATOM 2824 C CA . SER A 1 377 ? -4.742 0.149 3.880 1.00 94.06 377 SER A CA 1
ATOM 2825 C C . SER A 1 377 ? -4.734 -0.612 5.198 1.00 94.06 377 SER A C 1
ATOM 2827 O O . SER A 1 377 ? -3.676 -0.948 5.732 1.00 94.06 377 SER A O 1
ATOM 2829 N N . PHE A 1 378 ? -5.922 -0.842 5.748 1.00 94.00 378 PHE A N 1
ATOM 2830 C CA . PHE A 1 378 ? -6.107 -1.231 7.138 1.00 94.00 378 PHE A CA 1
ATOM 2831 C C . PHE A 1 378 ? -6.946 -2.493 7.235 1.00 94.00 378 PHE A C 1
ATOM 2833 O O . PHE A 1 378 ? -8.000 -2.606 6.614 1.00 94.00 378 PHE A O 1
ATOM 2840 N N . ARG A 1 379 ? -6.511 -3.435 8.069 1.00 91.12 379 ARG A N 1
ATOM 2841 C CA . ARG A 1 379 ? -7.327 -4.596 8.413 1.00 91.12 379 ARG A CA 1
ATOM 2842 C C . ARG A 1 379 ? -8.364 -4.186 9.454 1.00 91.12 379 ARG A C 1
ATOM 2844 O O . ARG A 1 379 ? -8.000 -3.787 10.557 1.00 91.12 379 ARG A O 1
ATOM 2851 N N . ILE A 1 380 ? -9.639 -4.315 9.112 1.00 93.38 380 ILE A N 1
ATOM 2852 C CA . ILE A 1 380 ? -10.754 -4.047 10.020 1.00 93.38 380 ILE A CA 1
ATOM 2853 C C . ILE A 1 380 ? -11.263 -5.383 10.575 1.00 93.38 380 ILE A C 1
ATOM 2855 O O . ILE A 1 380 ? -11.559 -6.288 9.784 1.00 93.38 380 ILE A O 1
ATOM 2859 N N . PRO A 1 381 ? -11.348 -5.537 11.909 1.00 90.94 381 PRO A N 1
ATOM 2860 C CA . PRO A 1 381 ? -11.778 -6.783 12.529 1.00 90.94 381 PRO A CA 1
ATOM 2861 C C . PRO A 1 381 ? -13.190 -7.223 12.125 1.00 90.94 381 PRO A C 1
ATOM 2863 O O . PRO A 1 381 ? -14.101 -6.414 11.934 1.00 90.94 381 PRO A O 1
ATOM 2866 N N . LYS A 1 382 ? -13.391 -8.539 12.075 1.00 91.50 382 LYS A N 1
ATOM 2867 C CA . LYS A 1 382 ? -14.707 -9.165 11.966 1.00 91.50 382 LYS A CA 1
ATOM 2868 C C . LYS A 1 382 ? -15.652 -8.622 13.039 1.00 91.50 382 LYS A C 1
ATOM 2870 O O . LYS A 1 382 ? -15.283 -8.493 14.206 1.00 91.50 382 LYS A O 1
ATOM 2875 N N . GLY A 1 383 ? -16.902 -8.385 12.650 1.00 92.44 383 GLY A N 1
ATOM 2876 C CA . GLY A 1 383 ? -17.945 -7.887 13.544 1.00 92.44 383 GLY A CA 1
ATOM 2877 C C . GLY A 1 383 ? -17.917 -6.377 13.773 1.00 92.44 383 GLY A C 1
ATOM 2878 O O . GLY A 1 383 ? -18.836 -5.879 14.424 1.00 92.44 383 GLY A O 1
ATOM 2879 N N . THR A 1 384 ? -16.940 -5.646 13.218 1.00 94.88 384 THR A N 1
ATOM 2880 C CA . THR A 1 384 ? -16.974 -4.181 13.240 1.00 94.88 384 THR A CA 1
ATOM 2881 C C . THR A 1 384 ? -18.227 -3.672 12.542 1.00 94.88 384 THR A C 1
ATOM 2883 O O . THR A 1 384 ? -18.558 -4.123 11.443 1.00 94.88 384 THR A O 1
ATOM 2886 N N . GLN A 1 385 ? -18.934 -2.748 13.190 1.00 95.81 385 GLN A N 1
ATOM 2887 C CA . GLN A 1 385 ? -20.162 -2.167 12.649 1.00 95.81 385 GLN A CA 1
ATOM 2888 C C . GLN A 1 385 ? -19.854 -0.927 11.821 1.00 95.81 385 GLN A C 1
ATOM 2890 O O . GLN A 1 385 ? -20.442 -0.723 10.762 1.00 95.81 385 GLN A O 1
ATOM 2895 N N . GLN A 1 386 ? -18.903 -0.117 12.276 1.00 97.25 386 GLN A N 1
ATOM 2896 C CA . GLN A 1 386 ? -18.630 1.179 11.678 1.00 97.25 386 GLN A CA 1
ATOM 2897 C C . GLN A 1 386 ? -17.140 1.512 11.683 1.00 97.25 386 GLN A C 1
ATOM 2899 O O . GLN A 1 386 ? -16.421 1.285 12.660 1.00 97.25 386 GLN A O 1
ATOM 2904 N N . VAL A 1 387 ? -16.695 2.083 10.567 1.00 98.19 387 VAL A N 1
ATOM 2905 C CA . VAL A 1 387 ? -15.379 2.704 10.424 1.00 98.19 387 VAL A CA 1
ATOM 2906 C C . VAL A 1 387 ? -15.556 4.215 10.478 1.00 98.19 387 VAL A C 1
ATOM 2908 O O . VAL A 1 387 ? -16.348 4.775 9.720 1.00 98.19 387 VAL A O 1
ATOM 2911 N N . THR A 1 388 ? -14.804 4.879 11.351 1.00 98.44 388 THR A N 1
ATOM 2912 C CA . THR A 1 388 ? -14.718 6.342 11.389 1.00 98.44 388 THR A CA 1
ATOM 2913 C C . THR A 1 388 ? -13.410 6.780 10.752 1.00 98.44 388 THR A C 1
ATOM 2915 O O . THR A 1 388 ? -12.331 6.374 11.185 1.00 98.44 388 THR A O 1
ATOM 2918 N N . VAL A 1 389 ? -13.514 7.631 9.738 1.00 98.12 389 VAL A N 1
ATOM 2919 C CA . VAL A 1 389 ? -12.402 8.381 9.159 1.00 98.12 389 VAL A CA 1
ATOM 2920 C C . VAL A 1 389 ? -12.354 9.727 9.871 1.00 98.12 389 VAL A C 1
ATOM 2922 O O . VAL A 1 389 ? -13.243 10.556 9.680 1.00 98.12 389 VAL A O 1
ATOM 2925 N N . HIS A 1 390 ? -11.344 9.926 10.711 1.00 97.62 390 HIS A N 1
ATOM 2926 C CA . HIS A 1 390 ? -11.133 11.162 11.457 1.00 97.62 390 HIS A CA 1
ATOM 2927 C C . HIS A 1 390 ? -9.982 11.950 10.837 1.00 97.62 390 HIS A C 1
ATOM 2929 O O . HIS A 1 390 ? -8.842 11.487 10.842 1.00 97.62 390 HIS A O 1
ATOM 2935 N N . MET A 1 391 ? -10.237 13.156 10.337 1.00 95.81 391 MET A N 1
ATOM 2936 C CA . MET A 1 391 ? -9.172 14.039 9.858 1.00 95.81 391 MET A CA 1
ATOM 2937 C C . MET A 1 391 ? -8.337 14.524 11.044 1.00 95.81 391 MET A C 1
ATOM 2939 O O . MET A 1 391 ? -8.809 15.329 11.844 1.00 95.81 391 MET A O 1
ATOM 2943 N N . ASN A 1 392 ? -7.086 14.083 11.170 1.00 92.44 392 ASN A N 1
ATOM 2944 C CA . ASN A 1 392 ? -6.209 14.453 12.289 1.00 92.44 392 ASN A CA 1
ATOM 2945 C C . ASN A 1 392 ? -5.184 15.542 11.925 1.00 92.44 392 ASN A C 1
ATOM 2947 O O . ASN A 1 392 ? -4.524 16.076 12.815 1.00 92.44 392 ASN A O 1
ATOM 2951 N N . PHE A 1 393 ? -5.058 15.872 10.639 1.00 93.50 393 PHE A N 1
ATOM 2952 C CA . PHE A 1 393 ? -4.252 16.979 10.131 1.00 93.50 393 PHE A CA 1
ATOM 2953 C C . PHE A 1 393 ? -4.791 17.462 8.784 1.00 93.50 393 PHE A C 1
ATOM 2955 O O . PHE A 1 393 ? -5.263 16.648 7.995 1.00 93.50 393 PHE A O 1
ATOM 2962 N N . GLU A 1 394 ? -4.626 18.751 8.505 1.00 91.31 394 GLU A N 1
ATOM 2963 C CA . GLU A 1 394 ? -4.949 19.391 7.238 1.00 91.31 394 GLU A CA 1
ATOM 2964 C C . GLU A 1 394 ? -3.963 20.525 6.927 1.00 91.31 394 GLU A C 1
ATOM 2966 O O . GLU A 1 394 ? -3.559 21.287 7.813 1.00 91.31 394 GLU A O 1
ATOM 2971 N N . ALA A 1 395 ? -3.587 20.670 5.658 1.00 87.50 395 ALA A N 1
ATOM 2972 C CA . ALA A 1 395 ? -2.884 21.848 5.179 1.00 87.50 395 ALA A CA 1
ATOM 2973 C C . ALA A 1 395 ? -3.880 23.006 4.990 1.00 87.50 395 ALA A C 1
ATOM 2975 O O . ALA A 1 395 ? -4.986 22.802 4.492 1.00 87.50 395 ALA A O 1
ATOM 2976 N N . PRO A 1 396 ? -3.513 24.247 5.348 1.00 83.00 396 PRO A N 1
ATOM 2977 C CA . PRO A 1 396 ? -4.411 25.385 5.213 1.00 83.00 396 PRO A CA 1
ATOM 2978 C C . PRO A 1 396 ? -4.726 25.681 3.742 1.00 83.00 396 PRO A C 1
ATOM 2980 O O . PRO A 1 396 ? -3.875 25.519 2.869 1.00 83.00 396 PRO A O 1
ATOM 2983 N N . GLY A 1 397 ? -5.921 26.217 3.489 1.00 83.31 397 GLY A N 1
ATOM 2984 C CA . GLY A 1 397 ? -6.301 26.745 2.173 1.00 83.31 397 GLY A CA 1
ATOM 2985 C C . GLY A 1 397 ? -7.529 26.100 1.537 1.00 83.31 397 GLY A C 1
ATOM 2986 O O . GLY A 1 397 ? -7.959 26.579 0.490 1.00 83.31 397 GLY A O 1
ATOM 2987 N N . TRP A 1 398 ? -8.129 25.087 2.171 1.00 84.44 398 TRP A N 1
ATOM 2988 C CA . TRP A 1 398 ? -9.264 24.352 1.607 1.00 84.44 398 TRP A CA 1
ATOM 2989 C C . TRP A 1 398 ? -10.504 24.394 2.513 1.00 84.44 398 TRP A C 1
ATOM 2991 O O . TRP A 1 398 ? -10.387 24.254 3.733 1.00 84.44 398 TRP A O 1
ATOM 3001 N N . PRO A 1 399 ? -11.708 24.605 1.944 1.00 87.25 399 PRO A N 1
ATOM 3002 C CA . PRO A 1 399 ? -12.949 24.666 2.719 1.00 87.25 399 PRO A CA 1
ATOM 3003 C C . PRO A 1 399 ? -13.458 23.284 3.161 1.00 87.25 399 PRO A C 1
ATOM 3005 O O . PRO A 1 399 ? -14.241 23.196 4.104 1.00 87.25 399 PRO A O 1
ATOM 3008 N N . HIS A 1 400 ? -13.049 22.223 2.467 1.00 89.62 400 HIS A N 1
ATOM 3009 C CA . HIS A 1 400 ? -13.375 20.831 2.759 1.00 89.62 400 HIS A CA 1
ATOM 3010 C C . HIS A 1 400 ? -12.308 19.913 2.156 1.00 89.62 400 HIS A C 1
ATOM 3012 O O . HIS A 1 400 ? -11.618 20.312 1.217 1.00 89.62 400 HIS A O 1
ATOM 3018 N N . TYR A 1 401 ? -12.225 18.692 2.676 1.00 90.19 401 TYR A N 1
ATOM 3019 C CA . TYR A 1 401 ? -11.251 17.675 2.285 1.00 90.19 401 TYR A CA 1
ATOM 3020 C C . TYR A 1 401 ? -11.985 16.411 1.843 1.00 90.19 401 TYR A C 1
ATOM 3022 O O . TYR A 1 401 ? -13.020 16.046 2.420 1.00 90.19 401 TYR A O 1
ATOM 3030 N N . LEU A 1 402 ? -11.501 15.799 0.764 1.00 88.75 402 LEU A N 1
ATOM 3031 C CA . LEU A 1 402 ? -12.156 14.689 0.082 1.00 88.75 402 LEU A CA 1
ATOM 3032 C C . LEU A 1 402 ? -11.233 13.481 0.064 1.00 88.75 402 LEU A C 1
ATOM 3034 O O . LEU A 1 402 ? -10.057 13.580 -0.261 1.00 88.75 402 LEU A O 1
ATOM 3038 N N . PHE A 1 403 ? -11.820 12.324 0.326 1.00 91.25 403 PHE A N 1
ATOM 3039 C CA . PHE A 1 403 ? -11.142 11.048 0.211 1.00 91.25 403 PHE A CA 1
ATOM 3040 C C . PHE A 1 403 ? -12.042 10.048 -0.502 1.00 91.25 403 PHE A C 1
ATOM 3042 O O . PHE A 1 403 ? -13.273 10.150 -0.490 1.00 91.25 403 PHE A O 1
ATOM 3049 N N . GLU A 1 404 ? -11.420 9.035 -1.079 1.00 92.62 404 GLU A N 1
ATOM 3050 C CA . GLU A 1 404 ? -12.084 7.840 -1.570 1.00 92.62 404 GLU A CA 1
ATOM 3051 C C . GLU A 1 404 ? -11.621 6.661 -0.737 1.00 92.62 404 GLU A C 1
ATOM 3053 O O . GLU A 1 404 ? -10.488 6.605 -0.252 1.00 92.62 404 GLU A O 1
ATOM 3058 N N . TYR A 1 405 ? -12.514 5.697 -0.588 1.00 93.38 405 TYR A N 1
ATOM 3059 C CA . TYR A 1 405 ? -12.221 4.457 0.095 1.00 93.38 405 TYR A CA 1
ATOM 3060 C C . TYR A 1 405 ? -12.747 3.260 -0.687 1.00 93.38 405 TYR A C 1
ATOM 3062 O O . TYR A 1 405 ? -13.638 3.365 -1.532 1.00 93.38 405 TYR A O 1
ATOM 3070 N N . ARG A 1 406 ? -12.187 2.099 -0.381 1.00 91.44 406 ARG A N 1
ATOM 3071 C CA . ARG A 1 406 ? -12.619 0.792 -0.871 1.00 91.44 406 ARG A CA 1
ATOM 3072 C C . ARG A 1 406 ? -12.599 -0.204 0.278 1.00 91.44 406 ARG A C 1
ATOM 3074 O O . ARG A 1 406 ? -11.832 -0.056 1.232 1.00 91.44 406 ARG A O 1
ATOM 3081 N N . ILE A 1 407 ? -13.478 -1.192 0.183 1.00 91.94 407 ILE A N 1
ATOM 3082 C CA . ILE A 1 407 ? -13.673 -2.223 1.198 1.00 91.94 407 ILE A CA 1
ATOM 3083 C C . ILE A 1 407 ? -13.520 -3.568 0.510 1.00 91.94 407 ILE A C 1
ATOM 3085 O O . ILE A 1 407 ? -14.377 -3.968 -0.274 1.00 91.94 407 ILE A O 1
ATOM 3089 N N . ASP A 1 408 ? -12.437 -4.262 0.818 1.00 89.62 408 ASP A N 1
ATOM 3090 C CA . ASP A 1 408 ? -12.084 -5.523 0.188 1.00 89.62 408 ASP A CA 1
ATOM 3091 C C . ASP A 1 408 ? -12.128 -6.674 1.179 1.00 89.62 408 ASP A C 1
ATOM 3093 O O . ASP A 1 408 ? -11.915 -6.516 2.382 1.00 89.62 408 ASP A O 1
ATOM 3097 N N . LYS A 1 409 ? -12.339 -7.879 0.657 1.00 86.44 409 LYS A N 1
ATOM 3098 C CA . LYS A 1 409 ? -12.114 -9.094 1.435 1.00 86.44 409 LYS A CA 1
ATOM 3099 C C . LYS A 1 409 ? -10.618 -9.349 1.544 1.00 86.44 409 LYS A C 1
ATOM 3101 O O . LYS A 1 409 ? -9.888 -9.223 0.558 1.00 86.44 409 LYS A O 1
ATOM 3106 N N . LEU A 1 410 ? -10.180 -9.765 2.730 1.00 82.38 410 LEU A N 1
ATOM 3107 C CA . LEU A 1 410 ? -8.818 -10.246 2.923 1.00 82.38 410 LEU A CA 1
ATOM 3108 C C . LEU A 1 410 ? -8.558 -11.425 1.973 1.00 82.38 410 LEU A C 1
ATOM 3110 O O . LEU A 1 410 ? -9.420 -12.296 1.810 1.00 82.38 410 LEU A O 1
ATOM 3114 N N . CYS A 1 411 ? -7.381 -11.457 1.346 1.00 77.81 411 CYS A N 1
ATOM 3115 C CA . CYS A 1 411 ? -6.997 -12.619 0.548 1.00 77.81 411 CYS A CA 1
ATOM 3116 C C . CYS A 1 411 ? -6.972 -13.869 1.437 1.00 77.81 411 CYS A C 1
ATOM 3118 O O . CYS A 1 411 ? -6.507 -13.803 2.575 1.00 77.81 411 CYS A O 1
ATOM 3120 N N . LYS A 1 412 ? -7.455 -15.004 0.927 1.00 67.69 412 LYS A N 1
ATOM 3121 C CA . LYS A 1 412 ? -7.284 -16.296 1.595 1.00 67.69 412 LYS A CA 1
ATOM 3122 C C . LYS A 1 412 ? -5.968 -16.901 1.120 1.00 67.69 412 LYS A C 1
ATOM 3124 O O . LYS A 1 412 ? -5.884 -17.349 -0.019 1.00 67.69 412 LYS A O 1
ATOM 3129 N N . CYS A 1 413 ? -4.977 -16.847 1.999 1.00 59.00 413 CYS A N 1
ATOM 3130 C CA . CYS A 1 413 ? -3.830 -17.742 1.996 1.00 59.00 413 CYS A CA 1
ATOM 3131 C C . CYS A 1 413 ? -4.251 -18.975 2.818 1.00 59.00 413 CYS A C 1
ATOM 3133 O O . CYS A 1 413 ? -3.877 -20.089 2.427 1.00 59.00 413 CYS A O 1
#

Sequence (413 aa):
MMLWSALATGLAISVVLAADDSPPGVIVELCKQRGQVPQKAGDSWTCVQNSSICGEGEDQATLHKDAKTGEYVCCSPGYKLKDGRCVDPRPPPAPAPGTCAARIEDVGLTSLLSRVLAPCFPCGTTALDTFLTEYAGVLKAAMNLVEDAYSQPGCVTPKPSPGNWWKCPRDDDSPCKWLALENNKAPKTLAATGTDHRVLPNPNVPVANYKYPFDTWVTTWPDDDLDIYIKGEKVKPQASGTSYLIPAGTSGDDVYYKSSRGAQIQFYGACSPSTPCIGEEVVPWTQGKAVTVGDRDAVIDVSKYTSDGDLVFTIADTSVTTEQYTILADGKEVDKTHGRLTLGADKYNTKNIVNIDVGAGPWGALRSIANDGFWGSFRIPKGTQQVTVHMNFEAPGWPHYLFEYRIDKLCKC

Organism: NCBI:txid2060973